Protein AF-A0A078A3B7-F1 (afdb_monomer_lite)

pLDDT: mean 89.28, std 12.33, range [37.81, 98.75]

Sequence (438 aa):
MKIFQSLVIIQSVLVAFSEQQQICPALTCDSSINYPIVDQNNICFQHSADSPVTSIRTYSCNQKQQCGLVDGEYAWTRAIRQNNSTQNRTARDNSQVYQRITEKTCEDIQADDQLLQNGRKCELPIQCISRDCDSGKRKCVGKEEGQSCESHQDCDINLACLPDSSFPFKTTCKLLKGTGESCLSDYECLNTHFCWPPLANSSDYRCLEMYSQDFMKDYGFIRNTSLTQIDASVNAGRYCKSGVALIINNSSSRCIEIVNITSTIDNHTTNQSSPYLCSLTNNASSGCRYWYRLFNQTVNRVLAEDYCECSLQPALNSRFQGICPFPGQDQLSQFVKATRILIENTDCHTLDRYSMIAQNDCGAGGKGGDLYDQWAIATETLFNLTYWPFIQSNQTNTCMQQVMTLSRQSIDKSQAYIISLSLQSFMMVLVTLLLIQY

Radius of gyration: 26.54 Å; chains: 1; bounding box: 70×54×128 Å

Secondary structure (DSSP, 8-state):
--------------------PPP-PEEEEESS---SSTT---EEEEE---SS--EEEEEPPPTTEE--B-TTTB----GGGTT--TT-TTSGGGSSSTTSBSEEE-EEGGGGSSSBPTTSB-SSGGGBTTS-EETTTTEE--BPTT-B-SSGGGBPTTEEEEE-SSTT--EEEEEPB-TT-B-SSGGGB-TTEEEE-SSTT----EEEETT-BPTT-EEE----TTS-HHHHHHHHHTTBTTS-EEEEETTEEEE--EEEEEEGGGTT-SPPPTT-EEE-SS-GGGSEEEEEE-TTSS-EEEEEEEPPBPPS-HHHHTTTEEE-SS--HHHHHHHHHHHHHHHHS----GGGTT-HHHHIIIII-SS-SHHHHHHHHHHHHHHHHHTGGG--SHHHHHHHHHHBTTSHHHHHHHHHHHHHHHHHHHHHHHHHHHHHH-

Foldseek 3Di:
DDDDDDDDDPPPPPPPPDWDFQFFEAEAEDQDPPPPDDDPDQWAWAWPLFQLTHYIYGYFGDLQWAQADEPPQAQDAWRVLSNPGCPPPVCNVSHSNRNHHRITHIDGLVVQQACDAFLFAADALRSHVCSDQDNVVRTHAADDFFAFDDFQSRHHFQWGFAFDPDPVRTTTTDGAFEFPAFDDFQLSHALQWTWAFFAFPDPTTTTAGFLPDEFFDKGWAADDPVDALFRSQLVVLRNHVLSGWADPDNTMIGHWFFDFKAFQVVPRPDGDDPVAKFAQIPPQAQGMFTWTADPVRPDIDTRHGGGFTAESHPVQSVVRMFGDLADHSVLSNQLSVLLSLLSVFFRFRSVCSPPLLRSDRNGQDPPDDDSVVSSQSNLQSVLCGNCVRYCRDPSSVVSCLSHYCSHPNNSVSSVVSVVVVVVVVVVVVVVVVVVVVD

Organism: Stylonychia lemnae (NCBI:txid5949)

Structure (mmCIF, N/CA/C/O backbone):
data_AF-A0A078A3B7-F1
#
_entry.id   AF-A0A078A3B7-F1
#
loop_
_atom_site.group_PDB
_atom_site.id
_atom_site.type_symbol
_atom_site.label_atom_id
_atom_site.label_alt_id
_atom_site.label_comp_id
_atom_site.label_asym_id
_atom_site.label_entity_id
_atom_site.label_seq_id
_atom_site.pdbx_PDB_ins_code
_atom_site.Cartn_x
_atom_site.Cartn_y
_atom_site.Cartn_z
_atom_site.occupancy
_atom_site.B_iso_or_equiv
_atom_site.auth_seq_id
_atom_site.auth_comp_id
_atom_site.auth_asym_id
_atom_site.auth_atom_id
_atom_site.pdbx_PDB_model_num
ATOM 1 N N . MET A 1 1 ? 24.502 35.849 -75.897 1.00 38.66 1 MET A N 1
ATOM 2 C CA . MET A 1 1 ? 24.488 34.558 -75.174 1.00 38.66 1 MET A CA 1
ATOM 3 C C . MET A 1 1 ? 25.229 34.720 -73.853 1.00 38.66 1 MET A C 1
ATOM 5 O O . MET A 1 1 ? 26.449 34.749 -73.856 1.00 38.66 1 MET A O 1
ATOM 9 N N . LYS A 1 2 ? 24.506 34.903 -72.744 1.00 37.81 2 LYS A N 1
ATOM 10 C CA . LYS A 1 2 ? 25.044 34.861 -71.375 1.00 37.81 2 LYS A CA 1
ATOM 11 C C . LYS A 1 2 ? 24.274 33.762 -70.648 1.00 37.81 2 LYS A C 1
ATOM 13 O O . LYS A 1 2 ? 23.072 33.904 -70.458 1.00 37.81 2 LYS A O 1
ATOM 18 N N . ILE A 1 3 ? 24.944 32.657 -70.342 1.00 40.84 3 ILE A N 1
ATOM 19 C CA . ILE A 1 3 ? 24.373 31.529 -69.602 1.00 40.84 3 ILE A CA 1
ATOM 20 C C . ILE A 1 3 ? 24.708 31.767 -68.129 1.00 40.84 3 ILE A C 1
ATOM 22 O O . ILE A 1 3 ? 25.874 31.739 -67.745 1.00 40.84 3 ILE A O 1
ATOM 26 N N . PHE A 1 4 ? 23.686 32.068 -67.330 1.00 44.38 4 PHE A N 1
ATOM 27 C CA . PHE A 1 4 ? 23.761 32.123 -65.872 1.00 44.38 4 PHE A CA 1
ATOM 28 C C . PHE A 1 4 ? 23.669 30.688 -65.335 1.00 44.38 4 PHE A C 1
ATOM 30 O O . PHE A 1 4 ? 22.626 30.050 -65.457 1.00 44.38 4 PHE A O 1
ATOM 37 N N . GLN A 1 5 ? 24.755 30.174 -64.757 1.00 50.38 5 GLN A N 1
ATOM 38 C CA . GLN A 1 5 ? 24.732 28.973 -63.921 1.00 50.38 5 GLN A CA 1
ATOM 39 C C . GLN A 1 5 ? 24.536 29.404 -62.464 1.00 50.38 5 GLN A C 1
ATOM 41 O O . GLN A 1 5 ? 25.446 29.946 -61.840 1.00 50.38 5 GLN A O 1
ATOM 46 N N . SER A 1 6 ? 23.337 29.176 -61.931 1.00 49.50 6 SER A N 1
ATOM 47 C CA . SER A 1 6 ? 23.045 29.305 -60.504 1.00 49.50 6 SER A CA 1
ATOM 48 C C . SER A 1 6 ? 23.379 27.989 -59.805 1.00 49.50 6 SER A C 1
ATOM 50 O O . SER A 1 6 ? 22.724 26.972 -60.023 1.00 49.50 6 SER A O 1
ATOM 52 N N . LEU A 1 7 ? 24.419 28.016 -58.974 1.00 50.56 7 LEU A N 1
ATOM 53 C CA . LEU A 1 7 ? 24.818 26.923 -58.096 1.00 50.56 7 LEU A CA 1
ATOM 54 C C . LEU A 1 7 ? 23.895 26.931 -56.861 1.00 50.56 7 LEU A C 1
ATOM 56 O O . LEU A 1 7 ? 23.976 27.837 -56.034 1.00 50.56 7 LEU A O 1
ATOM 60 N N . VAL A 1 8 ? 22.991 25.956 -56.747 1.00 50.59 8 VAL A N 1
ATOM 61 C CA . VAL A 1 8 ? 22.155 25.756 -55.551 1.00 50.59 8 VAL A CA 1
ATOM 62 C C . VAL A 1 8 ? 22.926 24.858 -54.583 1.00 50.59 8 VAL A C 1
ATOM 64 O O . VAL A 1 8 ? 23.044 23.655 -54.802 1.00 50.59 8 VAL A O 1
ATOM 67 N N . ILE A 1 9 ? 23.482 25.448 -53.524 1.00 53.78 9 ILE A N 1
ATOM 68 C CA . ILE A 1 9 ? 24.110 24.717 -52.417 1.00 53.78 9 ILE A CA 1
ATOM 69 C C . ILE A 1 9 ? 22.993 24.277 -51.465 1.00 53.78 9 ILE A C 1
ATOM 71 O O . ILE A 1 9 ? 22.457 25.084 -50.709 1.00 53.78 9 ILE A O 1
ATOM 75 N N . ILE A 1 10 ? 22.629 22.996 -51.510 1.00 53.59 10 ILE A N 1
ATOM 76 C CA . ILE A 1 10 ? 21.752 22.369 -50.515 1.00 53.59 10 ILE A CA 1
ATOM 77 C C . ILE A 1 10 ? 22.616 22.078 -49.280 1.00 53.59 10 ILE A C 1
ATOM 79 O O . ILE A 1 10 ? 23.332 21.081 -49.237 1.00 53.59 10 ILE A O 1
ATOM 83 N N . GLN A 1 11 ? 22.594 22.971 -48.287 1.00 53.59 11 GLN A N 1
ATOM 84 C CA . GLN A 1 11 ? 23.120 22.681 -46.951 1.00 53.59 11 GLN A CA 1
ATOM 85 C C . GLN A 1 11 ? 22.151 21.731 -46.239 1.00 53.59 11 GLN A C 1
ATOM 87 O O . GLN A 1 11 ? 21.118 22.142 -45.714 1.00 53.59 11 GLN A O 1
ATOM 92 N N . SER A 1 12 ? 22.481 20.443 -46.224 1.00 53.72 12 SER A N 1
ATOM 93 C CA . SER A 1 12 ? 21.872 19.452 -45.343 1.00 53.72 12 SER A CA 1
ATOM 94 C C . SER A 1 12 ? 22.271 19.756 -43.897 1.00 53.72 12 SER A C 1
ATOM 96 O O . SER A 1 12 ? 23.351 19.392 -43.435 1.00 53.72 12 SER A O 1
ATOM 98 N N . VAL A 1 13 ? 21.397 20.456 -43.173 1.00 57.03 13 VAL A N 1
ATOM 99 C CA . VAL A 1 13 ? 21.500 20.623 -41.720 1.00 57.03 13 VAL A CA 1
ATOM 100 C C . VAL A 1 13 ? 21.230 19.259 -41.079 1.00 57.03 13 VAL A C 1
ATOM 102 O O . VAL A 1 13 ? 20.084 18.836 -40.949 1.00 57.03 13 VAL A O 1
ATOM 105 N N . LEU A 1 14 ? 22.296 18.547 -40.710 1.00 56.94 14 LEU A N 1
ATOM 106 C CA . LEU A 1 14 ? 22.226 17.395 -39.813 1.00 56.94 14 LEU A CA 1
ATOM 107 C C . LEU A 1 14 ? 21.818 17.907 -38.428 1.00 56.94 14 LEU A C 1
ATOM 109 O O . LEU A 1 14 ? 22.657 18.327 -37.633 1.00 56.94 14 LEU A O 1
ATOM 113 N N . VAL A 1 15 ? 20.516 17.907 -38.147 1.00 62.03 15 VAL A N 1
ATOM 114 C CA . VAL A 1 15 ? 20.014 18.058 -36.780 1.00 62.03 15 VAL A CA 1
ATOM 115 C C . VAL A 1 15 ? 20.385 16.774 -36.044 1.00 62.03 15 VAL A C 1
ATOM 117 O O . VAL A 1 15 ? 19.715 15.753 -36.178 1.00 62.03 15 VAL A O 1
ATOM 120 N N . ALA A 1 16 ? 21.498 16.801 -35.313 1.00 58.81 16 ALA A N 1
ATOM 121 C CA . ALA A 1 16 ? 21.805 15.761 -34.346 1.00 58.81 16 ALA A CA 1
ATOM 122 C C . ALA A 1 16 ? 20.727 15.826 -33.257 1.00 58.81 16 ALA A C 1
ATOM 124 O O . ALA A 1 16 ? 20.727 16.730 -32.421 1.00 58.81 16 ALA A O 1
ATOM 125 N N . PHE A 1 17 ? 19.767 14.903 -33.303 1.00 62.00 17 PHE A N 1
ATOM 126 C CA . PHE A 1 17 ? 18.844 14.700 -32.197 1.00 62.00 17 PHE A CA 1
ATOM 127 C C . PHE A 1 17 ? 19.668 14.184 -31.017 1.00 62.00 17 PHE A C 1
ATOM 129 O O . PHE A 1 17 ? 20.080 13.028 -31.000 1.00 62.00 17 PHE A O 1
ATOM 136 N N . SER A 1 18 ? 19.971 15.074 -30.070 1.00 64.75 18 SER A N 1
ATOM 137 C CA . SER A 1 18 ? 20.571 14.697 -28.793 1.00 64.75 18 SER A CA 1
ATOM 138 C C . SER A 1 18 ? 19.584 13.789 -28.068 1.00 64.75 18 SER A C 1
ATOM 140 O O . SER A 1 18 ? 18.487 14.222 -27.706 1.00 64.75 18 SER A O 1
ATOM 142 N N . GLU A 1 19 ? 19.939 12.516 -27.921 1.00 69.12 19 GLU A N 1
ATOM 143 C CA . GLU A 1 19 ? 19.153 11.559 -27.156 1.00 69.12 19 GLU A CA 1
ATOM 144 C C . GLU A 1 19 ? 19.168 11.999 -25.685 1.00 69.12 19 GLU A C 1
ATOM 146 O O . GLU A 1 19 ? 20.231 12.090 -25.069 1.00 69.12 19 GLU A O 1
ATOM 151 N N . GLN A 1 20 ? 18.009 12.380 -25.136 1.00 69.00 20 GLN A N 1
ATOM 152 C CA . GLN A 1 20 ? 17.933 12.872 -23.764 1.00 69.00 20 GLN A CA 1
ATOM 153 C C . GLN A 1 20 ? 18.016 11.678 -22.819 1.00 69.00 20 GLN A C 1
ATOM 155 O O . GLN A 1 20 ? 17.042 10.970 -22.580 1.00 69.00 20 GLN A O 1
ATOM 160 N N . GLN A 1 21 ? 19.210 11.463 -22.277 1.00 75.88 21 GLN A N 1
ATOM 161 C CA . GLN A 1 21 ? 19.452 10.472 -21.241 1.00 75.88 21 GLN A CA 1
ATOM 162 C C . GLN A 1 21 ? 18.697 10.832 -19.960 1.00 75.88 21 GLN A C 1
ATOM 164 O O . GLN A 1 21 ? 18.898 11.906 -19.390 1.00 75.88 21 GLN A O 1
ATOM 169 N N . GLN A 1 22 ? 17.883 9.902 -19.462 1.00 82.88 22 GLN A N 1
ATOM 170 C CA . GLN A 1 22 ? 17.284 10.043 -18.144 1.00 82.88 22 GLN A CA 1
ATOM 171 C C . GLN A 1 22 ? 18.325 9.746 -17.055 1.00 82.88 22 GLN A C 1
ATOM 173 O O . GLN A 1 22 ? 18.943 8.681 -17.040 1.00 82.88 22 GLN A O 1
ATOM 178 N N . ILE A 1 23 ? 18.526 10.696 -16.141 1.00 84.06 23 ILE A N 1
ATOM 179 C CA . ILE A 1 23 ? 19.425 10.538 -14.993 1.00 84.06 23 ILE A CA 1
ATOM 180 C C . ILE A 1 23 ? 18.647 9.841 -13.873 1.00 84.06 23 ILE A C 1
ATOM 182 O O . ILE A 1 23 ? 17.619 10.346 -13.423 1.00 84.06 23 ILE A O 1
ATOM 186 N N . CYS A 1 24 ? 19.133 8.677 -13.440 1.00 88.25 24 CYS A N 1
ATOM 187 C CA . CYS A 1 24 ? 18.571 7.924 -12.322 1.00 88.25 24 CYS A CA 1
ATOM 188 C C . CYS A 1 24 ? 19.518 7.972 -11.116 1.00 88.25 24 CYS A C 1
ATOM 190 O O . CYS A 1 24 ? 20.726 7.769 -11.286 1.00 88.25 24 CYS A O 1
ATOM 192 N N . PRO A 1 25 ? 18.997 8.204 -9.901 1.00 90.56 25 PRO A N 1
ATOM 193 C CA . PRO A 1 25 ? 19.812 8.263 -8.694 1.00 90.56 25 PRO A CA 1
ATOM 194 C C . PRO A 1 25 ? 20.366 6.882 -8.327 1.00 90.56 25 PRO A C 1
ATOM 196 O O . PRO A 1 25 ? 19.794 5.843 -8.661 1.00 90.56 25 PRO A O 1
ATOM 199 N N . ALA A 1 26 ? 21.453 6.876 -7.565 1.00 88.75 26 ALA A N 1
ATOM 200 C CA . ALA A 1 26 ? 21.885 5.701 -6.820 1.00 88.75 26 ALA A CA 1
ATOM 201 C C . ALA A 1 26 ? 21.366 5.777 -5.378 1.00 88.75 26 ALA A C 1
ATOM 203 O O . ALA A 1 26 ? 21.390 6.855 -4.777 1.00 88.75 26 ALA A O 1
ATOM 204 N N . LEU A 1 27 ? 20.951 4.631 -4.829 1.00 91.44 27 LEU A N 1
ATOM 205 C CA . LEU A 1 27 ? 20.731 4.473 -3.392 1.00 91.44 27 LEU A CA 1
ATOM 206 C C . LEU A 1 27 ? 22.024 4.002 -2.726 1.00 91.44 27 LEU A C 1
ATOM 208 O O . LEU A 1 27 ? 22.545 2.937 -3.067 1.00 91.44 27 LEU A O 1
ATOM 212 N N . THR A 1 28 ? 22.524 4.779 -1.768 1.00 91.12 28 THR A N 1
ATOM 213 C CA . THR A 1 28 ? 23.606 4.347 -0.875 1.00 91.12 28 THR A CA 1
ATOM 214 C C . THR A 1 28 ? 23.060 4.013 0.501 1.00 91.12 28 THR A C 1
ATOM 216 O O . THR A 1 28 ? 22.139 4.653 1.010 1.00 91.12 28 THR A O 1
ATOM 219 N N . CYS A 1 29 ? 23.638 2.973 1.090 1.00 87.50 29 CYS A N 1
ATOM 220 C CA . CYS A 1 29 ? 23.182 2.405 2.344 1.00 87.50 29 CYS A CA 1
ATOM 221 C C . CYS A 1 29 ? 24.359 2.360 3.284 1.00 87.50 29 CYS A C 1
ATOM 223 O O . CYS A 1 29 ? 25.203 1.463 3.213 1.00 87.50 29 CYS A O 1
ATOM 225 N N . ASP A 1 30 ? 24.439 3.384 4.107 1.00 80.25 30 ASP A N 1
ATOM 226 C CA . ASP A 1 30 ? 25.611 3.631 4.910 1.00 80.25 30 ASP A CA 1
ATOM 227 C C . ASP A 1 30 ? 25.335 3.089 6.318 1.00 80.25 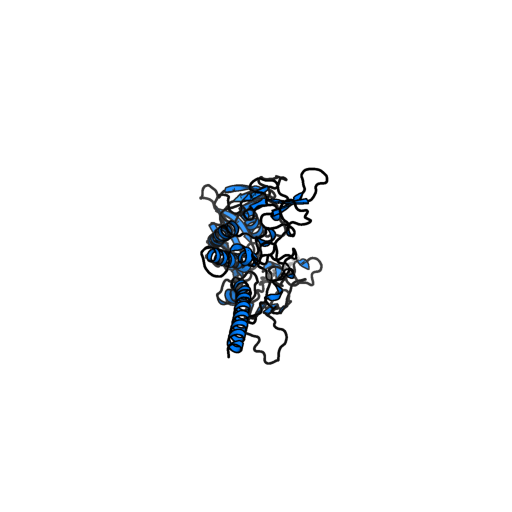30 ASP A C 1
ATOM 229 O O . ASP A 1 30 ? 24.296 3.359 6.925 1.00 80.25 30 ASP A O 1
ATOM 233 N N . SER A 1 31 ? 26.253 2.271 6.842 1.00 64.88 31 SER A N 1
ATOM 234 C CA . SER A 1 31 ? 26.093 1.608 8.147 1.00 64.88 31 SER A CA 1
ATOM 235 C C . SER A 1 31 ? 26.063 2.591 9.325 1.00 64.88 31 SER A C 1
ATOM 237 O O . SER A 1 31 ? 25.574 2.254 10.398 1.00 64.88 31 SER A O 1
ATOM 239 N N . SER A 1 32 ? 26.592 3.794 9.115 1.00 59.94 32 SER A N 1
ATOM 240 C CA . SER A 1 32 ? 26.501 4.986 9.959 1.00 59.94 32 SER A CA 1
ATOM 241 C C . SER A 1 32 ? 27.260 6.108 9.242 1.00 59.94 32 SER A C 1
ATOM 243 O O . SER A 1 32 ? 28.179 5.835 8.463 1.00 59.94 32 SER A O 1
ATOM 245 N N . ILE A 1 33 ? 26.935 7.377 9.506 1.00 52.84 33 ILE A N 1
ATOM 246 C CA . ILE A 1 33 ? 27.813 8.494 9.131 1.00 52.84 33 ILE A CA 1
ATOM 247 C C . ILE A 1 33 ? 29.071 8.389 10.011 1.00 52.84 33 ILE A C 1
ATOM 249 O O . ILE A 1 33 ? 29.175 9.029 11.049 1.00 52.84 33 ILE A O 1
ATOM 253 N N . ASN A 1 34 ? 30.050 7.569 9.618 1.00 42.72 34 ASN A N 1
ATOM 254 C CA . ASN A 1 34 ? 31.402 7.564 10.192 1.00 42.72 34 ASN A CA 1
ATOM 255 C C . ASN A 1 34 ? 32.203 8.781 9.683 1.00 42.72 34 ASN A C 1
ATOM 257 O O . ASN A 1 34 ? 33.371 8.671 9.308 1.00 42.72 34 ASN A O 1
ATOM 261 N N . TYR A 1 35 ? 31.567 9.954 9.632 1.00 46.91 35 TYR A N 1
ATOM 262 C CA . TYR A 1 35 ? 32.276 11.211 9.449 1.00 46.91 35 TYR A CA 1
ATOM 263 C C . TYR A 1 35 ? 32.647 11.739 10.838 1.00 46.91 35 TYR A C 1
ATOM 265 O O . TYR A 1 35 ? 31.780 11.818 11.709 1.00 46.91 35 TYR A O 1
ATOM 273 N N . PRO A 1 36 ? 33.923 12.067 11.088 1.00 48.75 36 PRO A N 1
ATOM 274 C CA . PRO A 1 36 ? 34.425 12.330 12.428 1.00 48.75 36 PRO A CA 1
ATOM 275 C C . PRO A 1 36 ? 34.092 13.761 12.863 1.00 48.75 36 PRO A C 1
ATOM 277 O O . PRO A 1 36 ? 34.999 14.553 13.074 1.00 48.75 36 PRO A O 1
ATOM 280 N N . ILE A 1 37 ? 32.808 14.115 12.970 1.00 46.00 37 ILE A N 1
ATOM 281 C CA . ILE A 1 37 ? 32.339 15.331 13.648 1.00 46.00 37 ILE A CA 1
ATOM 282 C C . ILE A 1 37 ? 30.956 15.047 14.269 1.00 46.00 37 ILE A C 1
ATOM 284 O O . ILE A 1 37 ? 29.931 15.229 13.631 1.00 46.00 37 ILE A O 1
ATOM 288 N N . VAL A 1 38 ? 30.965 14.550 15.509 1.00 41.38 38 VAL A N 1
ATOM 289 C CA . VAL A 1 38 ? 30.044 14.892 16.616 1.00 41.38 38 VAL A CA 1
ATOM 290 C C . VAL A 1 38 ? 28.554 15.137 16.261 1.00 41.38 38 VAL A C 1
ATOM 292 O O . VAL A 1 38 ? 28.190 16.208 15.791 1.00 41.38 38 VAL A O 1
ATOM 295 N N . ASP A 1 39 ? 27.686 14.177 16.606 1.00 54.16 39 ASP A N 1
ATOM 296 C CA . ASP A 1 39 ? 26.265 14.329 17.011 1.00 54.16 39 ASP A CA 1
ATOM 297 C C . ASP A 1 39 ? 25.225 15.066 16.141 1.00 54.16 39 ASP A C 1
ATOM 299 O O . ASP A 1 39 ? 24.073 15.179 16.563 1.00 54.16 39 ASP A O 1
ATOM 303 N N . GLN A 1 40 ? 25.509 15.525 14.925 1.00 51.94 40 GLN A N 1
ATOM 304 C CA . GLN A 1 40 ? 24.499 16.301 14.191 1.00 51.94 40 GLN A CA 1
ATOM 305 C C . GLN A 1 40 ? 23.582 15.425 13.326 1.00 51.94 40 GLN A C 1
ATOM 307 O O . GLN A 1 40 ? 23.804 15.213 12.137 1.00 51.94 40 GLN A O 1
ATOM 312 N N . ASN A 1 41 ? 22.520 14.955 13.995 1.00 64.62 41 ASN A N 1
ATOM 313 C CA . ASN A 1 41 ? 21.111 15.018 13.560 1.00 64.62 41 ASN A CA 1
ATOM 314 C C . ASN A 1 41 ? 20.360 13.689 13.458 1.00 64.62 41 ASN A C 1
ATOM 316 O O . ASN A 1 41 ? 19.199 13.710 13.069 1.00 64.62 41 ASN A O 1
ATOM 320 N N . ASN A 1 42 ? 20.944 12.543 13.832 1.00 85.12 42 ASN A N 1
ATOM 321 C CA . ASN A 1 42 ? 20.203 11.271 13.827 1.00 85.12 42 ASN A CA 1
ATOM 322 C C . ASN A 1 42 ? 19.534 10.995 12.455 1.00 85.12 42 ASN A C 1
ATOM 324 O O . ASN A 1 42 ? 18.451 10.432 12.401 1.00 85.12 42 ASN A O 1
ATOM 328 N N . ILE A 1 43 ? 20.114 11.473 11.343 1.00 90.25 43 ILE A N 1
ATOM 329 C CA . ILE A 1 43 ? 19.492 11.431 10.008 1.00 90.25 43 ILE A CA 1
ATOM 330 C C . ILE A 1 43 ? 19.454 9.988 9.508 1.00 90.25 43 ILE A C 1
ATOM 332 O O . ILE A 1 43 ? 20.472 9.303 9.492 1.00 90.25 43 ILE A O 1
ATOM 336 N N . CYS A 1 44 ? 18.287 9.547 9.053 1.00 92.81 44 CYS A N 1
ATOM 337 C CA . CYS A 1 44 ? 18.052 8.215 8.502 1.00 92.81 44 CYS A CA 1
ATOM 338 C C . CYS A 1 44 ? 17.777 8.216 6.999 1.00 92.81 44 CYS A C 1
ATOM 340 O O . CYS A 1 44 ? 17.911 7.183 6.344 1.00 92.81 44 CYS A O 1
ATOM 342 N N . PHE A 1 45 ? 17.427 9.373 6.442 1.00 94.25 45 PHE A N 1
ATOM 343 C CA . PHE A 1 45 ? 17.151 9.552 5.025 1.00 94.25 45 PHE A CA 1
ATOM 344 C C . PHE A 1 45 ? 17.643 10.914 4.563 1.00 94.25 45 PHE A C 1
ATOM 346 O O . PHE A 1 45 ? 17.363 11.921 5.211 1.00 94.25 45 PHE A O 1
ATOM 353 N N . GLN A 1 46 ? 18.335 10.941 3.429 1.00 93.19 46 GLN A N 1
ATOM 354 C CA . GLN A 1 46 ? 18.798 12.165 2.793 1.00 93.19 46 GLN A CA 1
ATOM 355 C C . GLN A 1 46 ? 18.641 12.070 1.275 1.00 93.19 46 GLN A C 1
ATOM 357 O O . GLN A 1 46 ? 19.110 11.131 0.632 1.00 93.19 46 GLN A O 1
ATOM 362 N N . HIS A 1 47 ? 18.012 13.082 0.700 1.00 92.81 47 HIS A N 1
ATOM 363 C CA . HIS A 1 47 ? 17.763 13.256 -0.723 1.00 92.81 47 HIS A CA 1
ATOM 364 C C . HIS A 1 47 ? 18.520 14.494 -1.212 1.00 92.81 47 HIS A C 1
ATOM 366 O O . HIS A 1 47 ? 18.584 15.492 -0.496 1.00 92.81 47 HIS A O 1
ATOM 372 N N . SER A 1 48 ? 19.034 14.498 -2.447 1.00 91.31 48 SER A N 1
ATOM 373 C CA . SER A 1 48 ? 19.855 15.616 -2.961 1.00 91.31 48 SER A CA 1
ATOM 374 C C . SER A 1 48 ? 19.132 16.969 -3.086 1.00 91.31 48 SER A C 1
ATOM 376 O O . SER A 1 48 ? 19.751 17.962 -3.436 1.00 91.31 48 SER A O 1
ATOM 378 N N . ALA A 1 49 ? 17.823 17.011 -2.824 1.00 89.50 49 ALA A N 1
ATOM 379 C CA . ALA A 1 49 ? 16.923 18.152 -3.042 1.00 89.50 49 ALA A CA 1
ATOM 380 C C . ALA A 1 49 ? 16.959 18.783 -4.460 1.00 89.50 49 ALA A C 1
ATOM 382 O O . ALA A 1 49 ? 16.387 19.853 -4.670 1.00 89.50 49 ALA A O 1
ATOM 383 N N . ASP A 1 50 ? 17.557 18.100 -5.441 1.00 87.00 50 ASP A N 1
ATOM 384 C CA . ASP A 1 50 ? 17.654 18.549 -6.833 1.00 87.00 50 ASP A CA 1
ATOM 385 C C . ASP A 1 50 ? 16.565 17.924 -7.720 1.00 87.00 50 ASP A C 1
ATOM 387 O O . ASP A 1 50 ? 15.940 16.923 -7.370 1.00 87.00 50 ASP A O 1
ATOM 391 N N . SER A 1 51 ? 16.358 18.498 -8.908 1.00 84.69 51 SER A N 1
ATOM 392 C CA . SER A 1 51 ? 15.596 17.884 -10.003 1.00 84.69 51 SER A CA 1
ATOM 393 C C . SER A 1 51 ? 16.367 18.102 -11.314 1.00 84.69 51 SER A C 1
ATOM 395 O O . SER A 1 51 ? 16.476 19.252 -11.753 1.00 84.69 51 SER A O 1
ATOM 397 N N . PRO A 1 52 ? 16.926 17.042 -11.933 1.00 86.12 52 PRO A N 1
ATOM 398 C CA . PRO A 1 52 ? 16.817 15.632 -11.545 1.00 86.12 52 PRO A CA 1
ATOM 399 C C . PRO A 1 52 ? 17.555 15.294 -10.249 1.00 86.12 52 PRO A C 1
ATOM 401 O O . PRO A 1 52 ? 18.519 15.950 -9.862 1.00 86.12 52 PRO A O 1
ATOM 404 N N . VAL A 1 53 ? 17.077 14.249 -9.585 1.00 87.94 53 VAL A N 1
ATOM 405 C CA . VAL A 1 53 ? 17.628 13.733 -8.336 1.00 87.94 53 VAL A CA 1
ATOM 406 C C . VAL A 1 53 ? 18.925 13.001 -8.623 1.00 87.94 53 VAL A C 1
ATOM 408 O O . VAL A 1 53 ? 18.975 12.094 -9.454 1.00 87.94 53 VAL A O 1
ATOM 411 N N . THR A 1 54 ? 19.979 13.371 -7.904 1.00 87.69 54 THR A N 1
ATOM 412 C CA . THR A 1 54 ? 21.326 12.838 -8.141 1.00 87.69 54 THR A CA 1
ATOM 413 C C . THR A 1 54 ? 21.723 11.761 -7.136 1.00 87.69 54 THR A C 1
ATOM 415 O O . THR A 1 54 ? 22.520 10.882 -7.462 1.00 87.69 54 THR A O 1
ATOM 418 N N . SER A 1 55 ? 21.165 11.784 -5.922 1.00 89.81 55 SER A N 1
ATOM 419 C CA . SER A 1 55 ? 21.465 10.788 -4.890 1.00 89.81 55 SER A CA 1
ATOM 420 C C . SER A 1 55 ? 20.348 10.637 -3.860 1.00 89.81 55 SER A C 1
ATOM 422 O O . SER A 1 55 ? 19.647 11.598 -3.535 1.00 89.81 55 SER A O 1
ATOM 424 N N . ILE A 1 56 ? 20.229 9.413 -3.342 1.00 92.12 56 ILE A N 1
ATOM 425 C CA . ILE A 1 56 ? 19.423 9.065 -2.172 1.00 92.12 56 ILE A CA 1
ATOM 426 C C . ILE A 1 56 ? 20.324 8.285 -1.220 1.00 92.12 56 ILE A C 1
ATOM 428 O O . ILE A 1 56 ? 20.994 7.336 -1.633 1.00 92.12 56 ILE A O 1
ATOM 432 N N . ARG A 1 57 ? 20.345 8.675 0.050 1.00 92.56 57 ARG A N 1
ATOM 433 C CA . ARG A 1 57 ? 21.120 8.005 1.094 1.00 92.56 57 ARG A CA 1
ATOM 434 C C . ARG A 1 57 ? 20.208 7.588 2.229 1.00 92.56 57 ARG A C 1
ATOM 436 O O . ARG A 1 57 ? 19.352 8.361 2.657 1.00 92.56 57 ARG A O 1
ATOM 443 N N . THR A 1 58 ? 20.419 6.379 2.722 1.00 92.88 58 THR A N 1
ATOM 444 C CA . THR A 1 58 ? 19.693 5.831 3.868 1.00 92.88 58 THR A CA 1
ATOM 445 C C . THR A 1 58 ? 20.670 5.354 4.926 1.00 92.88 58 THR A C 1
ATOM 447 O O . THR A 1 58 ? 21.689 4.745 4.591 1.00 92.88 58 THR A O 1
ATOM 450 N N . TYR A 1 59 ? 20.319 5.582 6.188 1.00 91.00 59 TYR A N 1
ATOM 451 C CA . TYR A 1 59 ? 21.094 5.166 7.350 1.00 91.00 59 TYR A CA 1
ATOM 452 C C . TYR A 1 59 ? 20.202 4.372 8.303 1.00 91.00 59 TYR A C 1
ATOM 454 O O . TYR A 1 59 ? 19.035 4.709 8.519 1.00 91.00 59 TYR A O 1
ATOM 462 N N . SER A 1 60 ? 20.755 3.315 8.895 1.00 89.25 60 SER A N 1
ATOM 463 C CA . SER A 1 60 ? 20.027 2.528 9.888 1.00 89.25 60 SER A CA 1
ATOM 464 C C . SER A 1 60 ? 19.921 3.288 11.207 1.00 89.25 60 SER A C 1
ATOM 466 O O . SER A 1 60 ? 20.924 3.691 11.792 1.00 89.25 60 SER A O 1
ATOM 468 N N . CYS A 1 61 ? 18.706 3.386 11.735 1.00 90.62 61 CYS A N 1
ATOM 469 C CA . CYS A 1 61 ? 18.461 3.927 13.067 1.00 90.62 61 CYS A CA 1
ATOM 470 C C . CYS A 1 61 ? 18.891 2.966 14.184 1.00 90.62 61 CYS A C 1
ATOM 472 O O . CYS A 1 61 ? 18.865 1.740 14.017 1.00 90.62 61 CYS A O 1
ATOM 474 N N . ASN A 1 62 ? 19.178 3.518 15.366 1.00 89.38 62 ASN A N 1
ATOM 475 C CA . ASN A 1 62 ? 19.442 2.760 16.596 1.00 89.38 62 ASN A CA 1
ATOM 476 C C . ASN A 1 62 ? 18.301 1.791 16.945 1.00 89.38 62 ASN A C 1
ATOM 478 O O . ASN A 1 62 ? 17.179 1.955 16.481 1.00 89.38 62 ASN A O 1
ATOM 482 N N . GLN A 1 63 ? 18.544 0.786 17.794 1.00 86.50 63 GLN A N 1
ATOM 483 C CA . GLN A 1 63 ? 17.552 -0.265 18.101 1.00 86.50 63 GLN A CA 1
ATOM 484 C C . GLN A 1 63 ? 16.204 0.254 18.640 1.00 86.50 63 GLN A C 1
ATOM 486 O O . GLN A 1 63 ? 15.189 -0.389 18.404 1.00 86.50 63 GLN A O 1
ATOM 491 N N . LYS A 1 64 ? 16.188 1.410 19.317 1.00 87.94 64 LYS A N 1
ATOM 492 C CA . LYS A 1 64 ? 14.985 2.031 19.909 1.00 87.94 64 LYS A CA 1
ATOM 493 C C . LYS A 1 64 ? 14.308 3.071 19.007 1.00 87.94 64 LYS A C 1
ATOM 495 O O . LYS A 1 64 ? 13.352 3.716 19.421 1.00 87.94 64 LYS A O 1
ATOM 500 N N . GLN A 1 65 ? 14.840 3.256 17.804 1.00 91.69 65 GLN A N 1
ATOM 501 C CA . GLN A 1 65 ? 14.429 4.308 16.888 1.00 91.69 65 GLN A CA 1
ATOM 502 C C . GLN A 1 65 ? 14.146 3.739 15.507 1.00 91.69 65 GLN A C 1
ATOM 504 O O . GLN A 1 65 ? 14.680 2.698 15.118 1.00 91.69 65 GLN A O 1
ATOM 509 N N . GLN A 1 66 ? 13.356 4.444 14.723 1.00 92.06 66 GLN A N 1
ATOM 510 C CA . GLN A 1 66 ? 13.041 4.077 13.351 1.00 92.06 66 GLN A CA 1
ATOM 511 C C . GLN A 1 66 ? 13.080 5.305 12.458 1.00 92.06 66 GLN A C 1
ATOM 513 O O . GLN A 1 66 ? 12.940 6.423 12.936 1.00 92.06 66 GLN A O 1
ATOM 518 N N . CYS A 1 67 ? 13.295 5.101 11.161 1.00 93.12 67 CYS A N 1
ATOM 519 C CA . CYS A 1 67 ? 13.255 6.220 10.229 1.00 93.12 67 CYS A CA 1
ATOM 520 C C . CYS A 1 67 ? 11.818 6.642 9.941 1.00 93.12 67 CYS A C 1
ATOM 522 O O . CYS A 1 67 ? 11.533 7.822 9.832 1.00 93.12 67 CYS A O 1
ATOM 524 N N . GLY A 1 68 ? 10.907 5.677 9.819 1.00 89.50 68 GLY A N 1
ATOM 525 C CA . GLY A 1 68 ? 9.491 5.969 9.669 1.00 89.50 68 GLY A CA 1
ATOM 526 C C . GLY A 1 68 ? 9.146 6.698 8.365 1.00 89.50 68 GLY A C 1
ATOM 527 O O . GLY A 1 68 ? 8.294 7.581 8.381 1.00 89.50 68 GLY A O 1
ATOM 528 N N . LEU A 1 69 ? 9.794 6.392 7.234 1.00 92.56 69 LEU A N 1
ATOM 529 C CA . LEU A 1 69 ? 9.406 6.993 5.952 1.00 92.56 69 LEU A CA 1
ATOM 530 C C . LEU A 1 69 ? 8.046 6.457 5.491 1.00 92.56 69 LEU A C 1
ATOM 532 O O . LEU A 1 69 ? 7.915 5.268 5.195 1.00 92.56 69 LEU A O 1
ATOM 536 N N . VAL A 1 70 ? 7.055 7.347 5.420 1.00 90.75 70 VAL A N 1
ATOM 537 C CA . VAL A 1 70 ? 5.700 7.062 4.933 1.00 90.75 70 VAL A CA 1
ATOM 538 C C . VAL A 1 70 ? 5.628 7.347 3.437 1.00 90.75 70 VAL A C 1
ATOM 540 O O . VAL A 1 70 ? 6.045 8.416 2.981 1.00 90.75 70 VAL A O 1
ATOM 543 N N . ASP A 1 71 ? 5.107 6.390 2.664 1.00 88.44 71 ASP A N 1
ATOM 544 C CA . ASP A 1 71 ? 4.961 6.551 1.217 1.00 88.44 71 ASP A CA 1
ATOM 545 C C . ASP A 1 71 ? 4.169 7.820 0.869 1.00 88.44 71 ASP A C 1
ATOM 547 O O . ASP A 1 71 ? 3.164 8.161 1.491 1.00 88.44 71 ASP A O 1
ATOM 551 N N . GLY A 1 72 ? 4.659 8.542 -0.133 1.00 86.19 72 GLY A N 1
ATOM 552 C CA . GLY A 1 72 ? 4.108 9.822 -0.552 1.00 86.19 72 GLY A CA 1
ATOM 553 C C . GLY A 1 72 ? 4.588 11.040 0.242 1.00 86.19 72 GLY A C 1
ATOM 554 O O . GLY A 1 72 ? 4.541 12.128 -0.315 1.00 86.19 72 GLY A O 1
ATOM 555 N N . GLU A 1 73 ? 5.095 10.949 1.471 1.00 89.75 73 GLU A N 1
ATOM 556 C CA . GLU A 1 73 ? 5.508 12.155 2.224 1.00 89.75 73 GLU A CA 1
ATOM 557 C C . GLU A 1 73 ? 6.905 12.662 1.847 1.00 89.75 73 GLU A C 1
ATOM 559 O O . GLU A 1 73 ? 7.183 13.865 1.866 1.00 89.75 73 GLU A O 1
ATOM 564 N N . TYR A 1 74 ? 7.791 11.748 1.468 1.00 89.00 74 TYR A N 1
ATOM 565 C CA . TYR A 1 74 ? 9.177 12.055 1.144 1.00 89.00 74 TYR A CA 1
ATOM 566 C C . TYR A 1 74 ? 9.409 12.281 -0.348 1.00 89.00 74 TYR A C 1
ATOM 568 O O . TYR A 1 74 ? 8.616 11.900 -1.214 1.00 89.00 74 TYR A O 1
ATOM 576 N N . ALA A 1 75 ? 10.515 12.961 -0.649 1.00 86.56 75 ALA A N 1
ATOM 577 C CA . ALA A 1 75 ? 10.941 13.216 -2.009 1.00 86.56 75 ALA A CA 1
ATOM 578 C C . ALA A 1 75 ? 11.410 11.886 -2.592 1.00 86.56 75 ALA A C 1
ATOM 580 O O . ALA A 1 75 ? 12.413 11.324 -2.149 1.00 86.56 75 ALA A O 1
ATOM 581 N N . TRP A 1 76 ? 10.636 11.345 -3.532 1.00 82.50 76 TRP A N 1
ATOM 582 C CA . TRP A 1 76 ? 10.920 10.053 -4.141 1.00 82.50 76 TRP A CA 1
ATOM 583 C C . TRP A 1 76 ? 11.166 10.152 -5.629 1.00 82.50 76 TRP A C 1
ATOM 585 O O . TRP A 1 76 ? 10.626 11.010 -6.330 1.00 82.50 76 TRP A O 1
ATOM 595 N N . THR A 1 77 ? 11.932 9.194 -6.126 1.00 79.88 77 THR A N 1
ATOM 596 C CA . THR A 1 77 ? 12.405 9.196 -7.495 1.00 79.88 77 THR A CA 1
ATOM 597 C C . THR A 1 77 ? 11.529 8.338 -8.379 1.00 79.88 77 THR A C 1
ATOM 599 O O . THR A 1 77 ? 11.623 7.117 -8.363 1.00 79.88 77 THR A O 1
ATOM 602 N N . ARG A 1 78 ? 10.700 9.011 -9.181 1.00 81.75 78 ARG A N 1
ATOM 603 C CA . ARG A 1 78 ? 9.972 8.425 -10.311 1.00 81.75 78 ARG A CA 1
ATOM 604 C C . ARG A 1 78 ? 10.577 8.892 -11.621 1.00 81.75 78 ARG A C 1
ATOM 606 O O . ARG A 1 78 ? 10.613 10.094 -11.872 1.00 81.75 78 ARG A O 1
ATOM 613 N N . ALA A 1 79 ? 10.994 7.978 -12.477 1.00 79.25 79 ALA A N 1
ATOM 614 C CA . ALA A 1 79 ? 11.573 8.241 -13.790 1.00 79.25 79 ALA A CA 1
ATOM 615 C C . ALA A 1 79 ? 10.934 9.435 -14.525 1.00 79.25 79 ALA A C 1
ATOM 617 O O . ALA A 1 79 ? 11.594 10.430 -14.827 1.00 79.25 79 ALA A O 1
ATOM 618 N N . ILE A 1 80 ? 9.609 9.391 -14.683 1.00 76.88 80 ILE A N 1
ATOM 619 C CA . ILE A 1 80 ? 8.825 10.391 -15.419 1.00 76.88 80 ILE A CA 1
ATOM 620 C C . ILE A 1 80 ? 8.837 11.797 -14.794 1.00 76.88 80 ILE A C 1
ATOM 622 O O . ILE A 1 80 ? 8.574 12.786 -15.474 1.00 76.88 80 ILE A O 1
ATOM 626 N N . ARG A 1 81 ? 9.138 11.912 -13.496 1.00 79.69 81 ARG A N 1
ATOM 627 C CA . ARG A 1 81 ? 9.147 13.191 -12.769 1.00 79.69 81 ARG A CA 1
ATOM 628 C C . ARG A 1 81 ? 10.549 13.760 -12.555 1.00 79.69 81 ARG A C 1
ATOM 630 O O . ARG A 1 81 ? 10.654 14.861 -12.025 1.00 79.69 81 ARG A O 1
ATOM 637 N N . GLN A 1 82 ? 11.606 13.054 -12.971 1.00 75.38 82 GLN A N 1
ATOM 638 C CA . GLN A 1 82 ? 12.993 13.500 -12.771 1.00 75.38 82 GLN A CA 1
ATOM 639 C C . GLN A 1 82 ? 13.252 14.879 -13.394 1.00 75.38 82 GLN A C 1
ATOM 641 O O . GLN A 1 82 ? 13.913 15.722 -12.795 1.00 75.38 82 GLN A O 1
ATOM 646 N N . ASN A 1 83 ? 12.644 15.154 -14.548 1.00 72.00 83 ASN A N 1
ATOM 647 C CA . ASN A 1 83 ? 12.854 16.401 -15.285 1.00 72.00 83 ASN A CA 1
ATOM 648 C C . ASN A 1 83 ? 11.915 17.551 -14.853 1.00 72.00 83 ASN A C 1
ATOM 650 O O . ASN A 1 83 ? 12.003 18.653 -15.396 1.00 72.00 83 ASN A O 1
ATOM 654 N N . ASN A 1 84 ? 11.018 17.328 -13.882 1.00 74.38 84 ASN A N 1
ATOM 655 C CA . ASN A 1 84 ? 10.067 18.343 -13.421 1.00 74.38 84 ASN A CA 1
ATOM 656 C C . ASN A 1 84 ? 10.669 19.212 -12.307 1.00 74.38 84 ASN A C 1
ATOM 658 O O . ASN A 1 84 ? 10.536 18.931 -11.112 1.00 74.38 84 ASN A O 1
ATOM 662 N N . SER A 1 85 ? 11.292 20.315 -12.721 1.00 69.25 85 SER A N 1
ATOM 663 C CA . SER A 1 85 ? 11.898 21.288 -11.810 1.00 69.25 85 SER A CA 1
ATOM 664 C C . SER A 1 85 ? 10.870 22.008 -10.928 1.00 69.25 85 SER A C 1
ATOM 666 O O . SER A 1 85 ? 9.806 22.429 -11.387 1.00 69.25 85 SER A O 1
ATOM 668 N N . THR A 1 86 ? 11.250 22.261 -9.671 1.00 67.88 86 THR A N 1
ATOM 669 C CA . THR A 1 86 ? 10.510 23.106 -8.714 1.00 67.88 86 THR A CA 1
ATOM 670 C C . THR A 1 86 ? 10.375 24.563 -9.170 1.00 67.88 86 THR A C 1
ATOM 672 O O . THR A 1 86 ? 9.533 25.297 -8.651 1.00 67.88 86 THR A O 1
ATOM 675 N N . GLN A 1 87 ? 11.186 24.994 -10.142 1.00 69.19 87 GLN A N 1
ATOM 676 C CA . GLN A 1 87 ? 11.143 26.341 -10.715 1.00 69.19 87 GLN A CA 1
ATOM 677 C C . GLN A 1 87 ? 9.993 26.518 -11.716 1.00 69.19 87 GLN A C 1
ATOM 679 O O . GLN A 1 87 ? 9.601 27.652 -12.008 1.00 69.19 87 GLN A O 1
ATOM 684 N N . ASN A 1 88 ? 9.418 25.422 -12.225 1.00 75.56 88 ASN A N 1
ATOM 685 C CA . ASN A 1 88 ? 8.272 25.492 -13.117 1.00 75.56 88 ASN A CA 1
ATOM 686 C C . ASN A 1 88 ? 6.997 25.811 -12.322 1.00 75.56 88 ASN A C 1
ATOM 688 O O . ASN A 1 88 ? 6.348 24.928 -11.764 1.00 75.56 88 ASN A O 1
ATOM 692 N N . ARG A 1 89 ? 6.624 27.096 -12.288 1.00 72.12 89 ARG A N 1
ATOM 693 C CA . ARG A 1 89 ? 5.483 27.597 -11.504 1.00 72.12 89 ARG A CA 1
ATOM 694 C C . ARG A 1 89 ? 4.148 26.935 -11.848 1.00 72.12 89 ARG A C 1
ATOM 696 O O . ARG A 1 89 ? 3.297 26.863 -10.973 1.00 72.12 89 ARG A O 1
ATOM 703 N N . THR A 1 90 ? 3.953 26.469 -13.082 1.00 78.19 90 THR A N 1
ATOM 704 C CA . THR A 1 90 ? 2.688 25.851 -13.516 1.00 78.19 90 THR A CA 1
ATOM 705 C C . THR A 1 90 ? 2.631 24.345 -13.268 1.00 78.19 90 THR A C 1
ATOM 707 O O . THR A 1 90 ? 1.550 23.771 -13.320 1.00 78.19 90 THR A O 1
ATOM 710 N N . ALA A 1 91 ? 3.768 23.703 -12.981 1.00 75.12 91 ALA A N 1
ATOM 711 C CA . ALA A 1 91 ? 3.877 22.256 -12.786 1.00 75.12 91 ALA A CA 1
ATOM 712 C C . ALA A 1 91 ? 4.610 21.894 -11.484 1.00 75.12 91 ALA A C 1
ATOM 714 O O . ALA A 1 91 ? 5.189 20.814 -11.375 1.00 75.12 91 ALA A O 1
ATOM 715 N N . ARG A 1 92 ? 4.608 22.799 -10.499 1.00 79.94 92 ARG A N 1
ATOM 716 C CA . ARG A 1 92 ? 5.369 22.645 -9.254 1.00 79.94 92 ARG A CA 1
ATOM 717 C C . ARG A 1 92 ? 4.968 21.381 -8.489 1.00 79.94 92 ARG A C 1
ATOM 719 O O . ARG A 1 92 ? 5.843 20.680 -7.994 1.00 79.94 92 ARG A O 1
ATOM 726 N N . ASP A 1 93 ? 3.680 21.045 -8.504 1.00 79.69 93 ASP A N 1
ATOM 727 C CA . ASP A 1 93 ? 3.113 19.841 -7.876 1.00 79.69 93 ASP A CA 1
ATOM 728 C C . ASP A 1 93 ? 3.558 18.534 -8.555 1.00 79.69 93 ASP A C 1
ATOM 730 O O . ASP A 1 93 ? 3.511 17.460 -7.954 1.00 79.69 93 ASP A O 1
ATOM 734 N N . ASN A 1 94 ? 4.043 18.614 -9.799 1.00 78.69 94 ASN A N 1
ATOM 735 C CA . ASN A 1 94 ? 4.616 17.475 -10.516 1.00 78.69 94 ASN A CA 1
ATOM 736 C C . ASN A 1 94 ? 6.099 17.257 -10.186 1.00 78.69 94 ASN A C 1
ATOM 738 O O . ASN A 1 94 ? 6.682 16.269 -10.648 1.00 78.69 94 ASN A O 1
ATOM 742 N N . SER A 1 95 ? 6.715 18.170 -9.429 1.00 82.31 95 SER A N 1
ATOM 743 C CA . SER A 1 95 ? 8.086 18.021 -8.958 1.00 82.31 95 SER A CA 1
ATOM 744 C C . SER A 1 95 ? 8.167 16.972 -7.854 1.00 82.31 95 SER A C 1
ATOM 746 O O . SER A 1 95 ? 7.297 16.879 -6.992 1.00 82.31 95 SER A O 1
ATOM 748 N N . GLN A 1 96 ? 9.244 16.191 -7.854 1.00 82.69 96 GLN A N 1
ATOM 749 C CA . GLN A 1 96 ? 9.492 15.175 -6.827 1.00 82.69 96 GLN A CA 1
ATOM 750 C C . GLN A 1 96 ? 9.892 15.760 -5.473 1.00 82.69 96 GLN A C 1
ATOM 752 O O . GLN A 1 96 ? 9.778 15.082 -4.461 1.00 82.69 96 GLN A O 1
ATOM 757 N N . VAL A 1 97 ? 10.372 17.004 -5.458 1.00 87.62 97 VAL A N 1
ATOM 758 C CA . VAL A 1 97 ? 10.940 17.644 -4.264 1.00 87.62 97 VAL A CA 1
ATOM 759 C C . VAL A 1 97 ? 9.965 18.641 -3.637 1.00 87.62 97 VAL A C 1
ATOM 761 O O . VAL A 1 97 ? 10.056 18.956 -2.453 1.00 87.62 97 VAL A O 1
ATOM 764 N N . TYR A 1 98 ? 9.014 19.167 -4.411 1.00 88.50 98 TYR A N 1
ATOM 765 C CA . TYR A 1 98 ? 8.135 20.214 -3.909 1.00 88.50 98 TYR A CA 1
ATOM 766 C C . TYR A 1 98 ? 7.203 19.706 -2.803 1.00 88.50 98 TYR A C 1
ATOM 768 O O . TYR A 1 98 ? 6.427 18.786 -3.031 1.00 88.50 98 TYR A O 1
ATOM 776 N N . GLN A 1 99 ? 7.271 20.338 -1.622 1.00 88.38 99 GLN A N 1
ATOM 777 C CA . GLN A 1 99 ? 6.505 19.956 -0.423 1.00 88.38 99 GLN A CA 1
ATOM 778 C C . GLN A 1 99 ? 6.707 18.495 -0.004 1.00 88.38 99 GLN A C 1
ATOM 780 O O . GLN A 1 99 ? 5.825 17.889 0.598 1.00 88.38 99 GLN A O 1
ATOM 785 N N . ARG A 1 100 ? 7.876 17.933 -0.312 1.00 91.44 100 ARG A N 1
ATOM 786 C CA . ARG A 1 100 ? 8.251 16.586 0.099 1.00 91.44 100 ARG A CA 1
ATOM 787 C C . ARG A 1 100 ? 9.439 16.625 1.048 1.00 91.44 100 ARG A C 1
ATOM 789 O O . ARG A 1 100 ? 10.290 17.510 0.957 1.00 91.44 100 ARG A O 1
ATOM 796 N N . ILE A 1 101 ? 9.502 15.648 1.944 1.00 92.81 101 ILE A N 1
ATOM 797 C CA . ILE A 1 101 ? 10.600 15.490 2.899 1.00 92.81 101 ILE A CA 1
ATOM 798 C C . ILE A 1 101 ? 11.871 15.086 2.140 1.00 92.81 101 ILE A C 1
ATOM 800 O O . ILE A 1 101 ? 11.918 14.022 1.529 1.00 92.81 101 ILE A O 1
ATOM 804 N N . THR A 1 102 ? 12.910 15.921 2.171 1.00 93.38 102 THR A N 1
ATOM 805 C CA . THR A 1 102 ? 14.228 15.608 1.584 1.00 93.38 102 THR A CA 1
ATOM 806 C C . THR A 1 102 ? 15.240 15.112 2.609 1.00 93.38 102 THR A C 1
ATOM 808 O O . THR A 1 102 ? 16.287 14.599 2.236 1.00 93.38 102 THR A O 1
ATOM 811 N N . GLU A 1 103 ? 14.948 15.267 3.894 1.00 93.69 103 GLU A N 1
ATOM 812 C CA . GLU A 1 103 ? 15.776 14.788 4.993 1.00 93.69 103 GLU A CA 1
ATOM 813 C C . GLU A 1 103 ? 14.855 14.316 6.115 1.00 93.69 103 GLU A C 1
ATOM 815 O O . GLU A 1 103 ? 13.917 15.033 6.466 1.00 93.69 103 GLU A O 1
ATOM 820 N N . LYS A 1 104 ? 15.095 13.119 6.658 1.00 93.62 104 LYS A N 1
ATOM 821 C CA . LYS A 1 104 ? 14.356 12.602 7.815 1.00 93.62 104 LYS A CA 1
ATOM 822 C C . LYS A 1 104 ? 15.321 12.116 8.888 1.00 93.62 104 LYS A C 1
ATOM 824 O O . LYS A 1 104 ? 16.337 11.494 8.576 1.00 93.62 104 LYS A O 1
ATOM 829 N N . THR A 1 105 ? 14.992 12.396 10.143 1.00 93.94 105 THR A N 1
ATOM 830 C CA . THR A 1 105 ? 15.723 11.936 11.326 1.00 93.94 105 THR A CA 1
ATOM 831 C C . THR A 1 105 ? 15.055 10.707 11.923 1.00 93.94 105 THR A C 1
ATOM 833 O O . THR A 1 105 ? 13.845 10.548 11.805 1.00 93.94 105 THR A O 1
ATOM 836 N N . CYS A 1 106 ? 15.820 9.841 12.578 1.00 92.88 106 CYS A N 1
ATOM 837 C CA . CYS A 1 106 ? 15.272 8.731 13.328 1.00 92.88 106 CYS A CA 1
ATOM 838 C C . CYS A 1 106 ? 14.411 9.257 14.479 1.00 92.88 106 CYS A C 1
ATOM 840 O O . CYS A 1 106 ? 14.823 10.136 15.239 1.00 92.88 106 CYS A O 1
ATOM 842 N N . GLU A 1 107 ? 13.237 8.665 14.609 1.00 92.62 107 GLU A N 1
ATOM 843 C CA . GLU A 1 107 ? 12.226 8.970 15.609 1.00 92.62 107 GLU A CA 1
ATOM 844 C C . GLU A 1 107 ? 12.183 7.831 16.631 1.00 92.62 107 GLU A C 1
ATOM 846 O O . GLU A 1 107 ? 12.445 6.667 16.301 1.00 92.62 107 GLU A O 1
ATOM 851 N N . ASP A 1 108 ? 11.892 8.161 17.888 1.00 91.00 108 ASP A N 1
ATOM 852 C CA . ASP A 1 108 ? 11.681 7.147 18.916 1.00 91.00 108 ASP A CA 1
ATOM 853 C C . ASP A 1 108 ? 10.408 6.363 18.601 1.00 91.00 108 ASP A C 1
ATOM 855 O O . ASP A 1 108 ? 9.359 6.939 18.325 1.00 91.00 108 ASP A O 1
ATOM 859 N N . ILE A 1 109 ? 10.494 5.037 18.697 1.00 87.44 109 ILE A N 1
ATOM 860 C CA . ILE A 1 109 ? 9.388 4.122 18.377 1.00 87.44 109 ILE A CA 1
ATOM 861 C C . ILE A 1 109 ? 8.110 4.451 19.171 1.00 87.44 109 ILE A C 1
ATOM 863 O O . ILE A 1 109 ? 7.012 4.273 18.663 1.00 87.44 109 ILE A O 1
ATOM 867 N N . GLN A 1 110 ? 8.244 4.977 20.394 1.00 81.56 110 GLN A N 1
ATOM 868 C CA . GLN A 1 110 ? 7.107 5.319 21.262 1.00 81.56 110 GLN A CA 1
ATOM 869 C C . GLN A 1 110 ? 6.244 6.470 20.733 1.00 81.56 110 GLN A C 1
ATOM 871 O O . GLN A 1 110 ? 5.115 6.638 21.191 1.00 81.56 110 GLN A O 1
ATOM 876 N N . ALA A 1 111 ? 6.762 7.290 19.812 1.00 78.69 111 ALA A N 1
ATOM 877 C CA . ALA A 1 111 ? 5.992 8.384 19.227 1.00 78.69 111 ALA A CA 1
ATOM 878 C C . ALA A 1 111 ? 4.820 7.870 18.370 1.00 78.69 111 ALA A C 1
ATOM 880 O O . ALA A 1 111 ? 3.792 8.539 18.290 1.00 78.69 111 ALA A O 1
ATOM 881 N N . ASP A 1 112 ? 4.948 6.664 17.810 1.00 75.81 112 ASP A N 1
ATOM 882 C CA . ASP A 1 112 ? 3.928 6.033 16.967 1.00 75.81 112 ASP A CA 1
ATOM 883 C C . ASP A 1 112 ? 2.774 5.418 17.777 1.00 75.81 112 ASP A C 1
ATOM 885 O O . ASP A 1 112 ? 1.733 5.078 17.214 1.00 75.81 112 ASP A O 1
ATOM 889 N N . ASP A 1 113 ? 2.918 5.312 19.102 1.00 80.06 113 ASP A N 1
ATOM 890 C CA . ASP A 1 113 ? 1.913 4.732 19.998 1.00 80.06 113 ASP A CA 1
ATOM 891 C C . ASP A 1 113 ? 0.857 5.766 20.445 1.00 80.06 113 ASP A C 1
ATOM 893 O O . ASP A 1 113 ? 0.337 5.704 21.562 1.00 80.06 113 ASP A O 1
ATOM 897 N N . GLN A 1 114 ? 0.553 6.754 19.601 1.00 87.38 114 GLN A N 1
ATOM 898 C CA . GLN A 1 114 ? -0.451 7.789 19.857 1.00 87.38 114 GLN A CA 1
ATOM 899 C C . GLN A 1 114 ? -1.559 7.758 18.806 1.00 87.38 114 GLN A C 1
ATOM 901 O O . GLN A 1 114 ? -1.342 7.367 17.663 1.00 87.38 114 GLN A O 1
ATOM 906 N N . LEU A 1 115 ? -2.755 8.217 19.192 1.00 93.25 115 LEU A N 1
ATOM 907 C CA . LEU A 1 115 ? -3.934 8.271 18.320 1.00 93.25 115 LEU A CA 1
ATOM 908 C C . LEU A 1 115 ? -4.253 6.912 17.668 1.00 93.25 115 LEU A C 1
ATOM 910 O O . LEU A 1 115 ? -4.615 6.819 16.496 1.00 93.25 115 LEU A O 1
ATOM 914 N N . LEU A 1 116 ? -4.143 5.849 18.458 1.00 95.12 116 LEU A N 1
ATOM 915 C CA . LEU A 1 116 ? -4.479 4.490 18.073 1.00 95.12 116 LEU A CA 1
ATOM 916 C C . LEU A 1 116 ? -5.997 4.351 17.881 1.00 95.12 116 LEU A C 1
ATOM 918 O O . LEU A 1 116 ? -6.785 4.810 18.716 1.00 95.12 116 LEU A O 1
ATOM 922 N N . GLN A 1 117 ? -6.406 3.710 16.784 1.00 96.75 117 GLN A N 1
ATOM 923 C CA . GLN A 1 117 ? -7.810 3.381 16.527 1.00 96.75 117 GLN A CA 1
ATOM 924 C C . GLN A 1 117 ? -8.303 2.280 17.474 1.00 96.75 117 GLN A C 1
ATOM 926 O O . GLN A 1 117 ? -7.518 1.526 18.060 1.00 96.75 117 GLN A O 1
ATOM 931 N N . ASN A 1 118 ? -9.625 2.150 17.575 1.00 97.12 118 ASN A N 1
ATOM 932 C CA . ASN A 1 118 ? -10.258 1.113 18.386 1.00 97.12 118 ASN A CA 1
ATOM 933 C C . ASN A 1 118 ? -9.834 -0.292 17.909 1.00 97.12 118 ASN A C 1
ATOM 935 O O . ASN A 1 118 ? -9.622 -0.542 16.724 1.00 97.12 118 ASN A O 1
ATOM 939 N N . GLY A 1 119 ? -9.634 -1.210 18.850 1.00 95.19 119 GLY A N 1
ATOM 940 C CA . GLY A 1 119 ? -9.100 -2.552 18.614 1.00 95.19 119 GLY A CA 1
ATOM 941 C C . GLY A 1 119 ? -7.574 -2.673 18.671 1.00 95.19 119 GLY A C 1
ATOM 942 O O . GLY A 1 119 ? -7.079 -3.776 18.931 1.00 95.19 119 GLY A O 1
ATOM 943 N N . ARG A 1 120 ? -6.812 -1.584 18.481 1.00 94.88 120 ARG A N 1
ATOM 944 C CA . ARG A 1 120 ? -5.343 -1.610 18.609 1.00 94.88 120 ARG A CA 1
ATOM 945 C C . ARG A 1 120 ? -4.907 -1.776 20.063 1.00 94.88 120 ARG A C 1
ATOM 947 O O . ARG A 1 120 ? -5.616 -1.375 20.984 1.00 94.88 120 ARG A O 1
ATOM 954 N N . LYS A 1 121 ? -3.734 -2.383 20.267 1.00 92.88 121 LYS A N 1
ATOM 955 C CA . LYS A 1 121 ? -3.146 -2.594 21.599 1.00 92.88 121 LYS A CA 1
ATOM 956 C C . LYS A 1 121 ? -2.774 -1.259 22.239 1.00 92.88 121 LYS A C 1
ATOM 958 O O . LYS A 1 121 ? -2.174 -0.423 21.581 1.00 92.88 121 LYS A O 1
ATOM 963 N N . CYS A 1 122 ? -3.075 -1.094 23.520 1.00 93.44 122 CYS A N 1
ATOM 964 C CA . CYS A 1 122 ? -2.739 0.103 24.290 1.00 93.44 122 CYS A CA 1
ATOM 965 C C . CYS A 1 122 ? -2.306 -0.255 25.716 1.00 93.44 122 CYS A C 1
ATOM 967 O O . CYS A 1 122 ? -2.604 -1.331 26.245 1.00 93.44 122 CYS A O 1
ATOM 969 N N . GLU A 1 123 ? -1.581 0.667 26.341 1.00 92.50 123 GLU A N 1
ATOM 970 C CA . GLU A 1 123 ? -1.199 0.625 27.754 1.00 92.50 123 GLU A CA 1
ATOM 971 C C . GLU A 1 123 ? -1.894 1.725 28.552 1.00 92.50 123 GLU A C 1
ATOM 973 O O . GLU A 1 123 ? -2.263 1.520 29.708 1.00 92.50 123 GLU A O 1
ATOM 978 N N . LEU A 1 124 ? -2.076 2.892 27.931 1.00 94.00 124 LEU A N 1
ATOM 979 C CA . LEU A 1 124 ? -2.658 4.072 28.546 1.00 94.00 124 LEU A CA 1
ATOM 980 C C . LEU A 1 124 ? -3.836 4.583 27.711 1.00 94.00 124 LEU A C 1
ATOM 982 O O . LEU A 1 124 ? -3.736 4.633 26.484 1.00 94.00 124 LEU A O 1
ATOM 986 N N . PRO A 1 125 ? -4.910 5.079 28.351 1.00 96.25 125 PRO A N 1
ATOM 987 C CA . PRO A 1 125 ? -6.057 5.630 27.633 1.00 96.25 125 PRO A CA 1
ATOM 988 C C . PRO A 1 125 ? -5.694 6.763 26.664 1.00 96.25 125 PRO A C 1
ATOM 990 O O . PRO A 1 125 ? -6.276 6.864 25.594 1.00 96.25 125 PRO A O 1
ATOM 993 N N . ILE A 1 126 ? -4.683 7.581 26.985 1.00 95.62 126 ILE A N 1
ATOM 994 C CA . ILE A 1 126 ? -4.247 8.707 26.138 1.00 95.62 126 ILE A CA 1
ATOM 995 C C . ILE A 1 126 ? -3.670 8.282 24.778 1.00 95.62 126 ILE A C 1
ATOM 997 O O . ILE A 1 126 ? -3.587 9.102 23.869 1.00 95.62 126 ILE A O 1
ATOM 1001 N N . GLN A 1 127 ? -3.274 7.016 24.632 1.00 95.00 127 GLN A N 1
ATOM 1002 C CA . GLN A 1 127 ? -2.798 6.481 23.359 1.00 95.00 127 GLN A CA 1
ATOM 1003 C C . GLN A 1 127 ? -3.951 6.282 22.373 1.00 95.00 127 GLN A C 1
ATOM 1005 O O . GLN A 1 127 ? -3.732 6.342 21.171 1.00 95.00 127 GLN A O 1
ATOM 1010 N N . CYS A 1 128 ? -5.173 6.077 22.865 1.00 96.88 128 CYS A N 1
ATOM 1011 C CA . CYS A 1 128 ? -6.352 5.795 22.057 1.00 96.88 128 CYS A CA 1
ATOM 1012 C C . CYS A 1 128 ? -7.053 7.080 21.607 1.00 96.88 128 CYS A C 1
ATOM 1014 O O . CYS A 1 128 ? -7.201 8.020 22.391 1.00 96.88 128 CYS A O 1
ATOM 1016 N N . ILE A 1 129 ? -7.575 7.102 20.376 1.00 96.50 129 ILE A N 1
ATOM 1017 C CA . ILE A 1 129 ? -8.407 8.219 19.883 1.00 96.50 129 ILE A CA 1
ATOM 1018 C C . ILE A 1 129 ? -9.648 8.407 20.764 1.00 96.50 129 ILE A C 1
ATOM 1020 O O . ILE A 1 129 ? -9.997 9.537 21.108 1.00 96.50 129 ILE A O 1
ATOM 1024 N N . SER A 1 130 ? -10.268 7.304 21.195 1.00 96.62 130 SER A N 1
ATOM 1025 C CA . SER A 1 130 ? -11.413 7.302 22.115 1.00 96.62 130 SER A CA 1
ATOM 1026 C C . SER A 1 130 ? -11.079 7.808 23.520 1.00 96.62 130 SER A C 1
ATOM 1028 O O . SER A 1 130 ? -11.983 8.110 24.298 1.00 96.62 130 SER A O 1
ATOM 1030 N N . ARG A 1 131 ? -9.784 7.921 23.847 1.00 97.12 131 ARG A N 1
ATOM 1031 C CA . ARG A 1 131 ? -9.259 8.142 25.199 1.00 97.12 131 ARG A CA 1
ATOM 1032 C C . ARG A 1 131 ? -9.660 7.057 26.195 1.00 97.12 131 ARG A C 1
ATOM 1034 O O . ARG A 1 131 ? -9.676 7.325 27.396 1.00 97.12 131 ARG A O 1
ATOM 1041 N N . ASP A 1 132 ? -9.968 5.859 25.703 1.00 97.25 132 ASP A N 1
ATOM 1042 C CA . ASP A 1 132 ? -10.320 4.704 26.517 1.00 97.25 132 ASP A CA 1
ATOM 1043 C C . ASP A 1 132 ? -9.508 3.473 26.100 1.00 97.25 132 ASP A C 1
ATOM 1045 O O . ASP A 1 132 ? -9.492 3.071 24.935 1.00 97.25 132 ASP A O 1
ATOM 1049 N N . CYS A 1 133 ? -8.817 2.891 27.078 1.00 97.38 133 CYS A N 1
ATOM 1050 C CA . CYS A 1 133 ? -8.012 1.688 26.933 1.00 97.38 133 CYS A CA 1
ATOM 1051 C C . CYS A 1 133 ? -8.529 0.662 27.943 1.00 97.38 133 CYS A C 1
ATOM 1053 O O . CYS A 1 133 ? -8.312 0.814 29.149 1.00 97.38 133 CYS A O 1
ATOM 1055 N N . ASP A 1 134 ? -9.200 -0.383 27.457 1.00 97.00 134 ASP A N 1
ATOM 1056 C CA . ASP A 1 134 ? -9.712 -1.462 28.302 1.00 97.00 134 ASP A CA 1
ATOM 1057 C C . ASP A 1 134 ? -8.526 -2.154 28.975 1.00 97.00 134 ASP A C 1
ATOM 1059 O O . ASP A 1 134 ? -7.714 -2.812 28.323 1.00 97.00 134 ASP A O 1
ATOM 1063 N N . SER A 1 135 ? -8.416 -1.997 30.294 1.00 94.06 135 SER A N 1
ATOM 1064 C CA . SER A 1 135 ? -7.285 -2.518 31.066 1.00 94.06 135 SER A CA 1
ATOM 1065 C C . SER A 1 135 ? -7.228 -4.049 31.103 1.00 94.06 135 SER A C 1
ATOM 1067 O O . SER A 1 135 ? -6.142 -4.612 31.248 1.00 94.06 135 SER A O 1
ATOM 1069 N N . GLY A 1 136 ? -8.366 -4.729 30.936 1.00 95.00 136 GLY A N 1
ATOM 1070 C CA . GLY A 1 136 ? -8.447 -6.187 30.898 1.00 95.00 136 GLY A CA 1
ATOM 1071 C C . GLY A 1 136 ? -8.002 -6.760 29.555 1.00 95.00 136 GLY A C 1
ATOM 1072 O O . GLY A 1 136 ? -7.282 -7.757 29.517 1.00 95.00 136 GLY A O 1
ATOM 1073 N N . LYS A 1 137 ? -8.393 -6.120 28.448 1.00 93.19 137 LYS A N 1
ATOM 1074 C CA . LYS A 1 137 ? -8.042 -6.550 27.081 1.00 93.19 137 LYS A CA 1
ATOM 1075 C C . LYS A 1 137 ? -6.755 -5.915 26.555 1.00 93.19 137 LYS A C 1
ATOM 1077 O O . LYS A 1 137 ? -6.199 -6.415 25.579 1.00 93.19 137 LYS A O 1
ATOM 1082 N N . ARG A 1 138 ? -6.299 -4.825 27.179 1.00 93.75 138 ARG A N 1
ATOM 1083 C CA . ARG A 1 138 ? -5.211 -3.946 26.716 1.00 93.75 138 ARG A CA 1
ATOM 1084 C C . ARG A 1 138 ? -5.426 -3.459 25.282 1.00 93.75 138 ARG A C 1
ATOM 1086 O O . ARG A 1 138 ? -4.509 -3.509 24.462 1.00 93.75 138 ARG A O 1
ATOM 1093 N N . LYS A 1 139 ? -6.654 -3.041 24.967 1.00 95.62 139 LYS A N 1
ATOM 1094 C CA . LYS A 1 139 ? -7.060 -2.571 23.634 1.00 95.62 139 LYS A CA 1
ATOM 1095 C C . LYS A 1 139 ? -7.836 -1.263 23.724 1.00 95.62 139 LYS A C 1
ATOM 1097 O O . LYS A 1 139 ? -8.576 -1.057 24.684 1.00 95.62 139 LYS A O 1
ATOM 1102 N N . CYS A 1 140 ? -7.671 -0.404 22.722 1.00 97.25 140 CYS A N 1
ATOM 1103 C CA . CYS A 1 140 ? -8.479 0.800 22.580 1.00 97.25 140 CYS A CA 1
ATOM 1104 C C . CYS A 1 140 ? -9.930 0.403 22.322 1.00 97.25 140 CYS A C 1
ATOM 1106 O O . CYS A 1 140 ? -10.176 -0.463 21.481 1.00 97.25 140 CYS A O 1
ATOM 1108 N N . VAL A 1 141 ? -10.873 1.013 23.036 1.00 97.81 141 VAL A N 1
ATOM 1109 C CA . VAL A 1 141 ? -12.303 0.695 22.915 1.00 97.81 141 VAL A CA 1
ATOM 1110 C C . VAL A 1 141 ? -13.063 1.931 22.467 1.00 97.81 141 VAL A C 1
ATOM 1112 O O . VAL A 1 141 ? -12.811 3.035 22.951 1.00 97.81 141 VAL A O 1
ATOM 1115 N N . GLY A 1 142 ? -13.961 1.735 21.504 1.00 97.75 142 GLY A N 1
ATOM 1116 C CA . GLY A 1 142 ? -14.855 2.777 21.012 1.00 97.75 142 GLY A CA 1
ATOM 1117 C C . GLY A 1 142 ? -16.224 2.756 21.688 1.00 97.75 142 GLY A C 1
ATOM 1118 O O . GLY A 1 142 ? -16.484 2.023 22.636 1.00 97.75 142 GLY A O 1
ATOM 1119 N N . LYS A 1 143 ? -17.134 3.568 21.163 1.00 98.44 143 LYS A N 1
ATOM 1120 C CA . LYS A 1 143 ? -18.542 3.595 21.551 1.00 98.44 143 LYS A CA 1
ATOM 1121 C C . LYS A 1 143 ? -19.253 2.313 21.119 1.00 98.44 143 LYS A C 1
ATOM 1123 O O . LYS A 1 143 ? -19.046 1.818 20.009 1.00 98.44 143 LYS A O 1
ATOM 1128 N N . GLU A 1 144 ? -20.129 1.827 21.990 1.00 98.31 144 GLU A N 1
ATOM 1129 C CA . GLU A 1 144 ? -20.934 0.623 21.768 1.00 98.31 144 GLU A CA 1
ATOM 1130 C C . GLU A 1 144 ? -22.066 0.858 20.752 1.00 98.31 144 GLU A C 1
ATOM 1132 O O . GLU A 1 144 ? -22.425 1.994 20.421 1.00 98.31 144 GLU A O 1
ATOM 1137 N N . GLU A 1 145 ? -22.675 -0.231 20.282 1.00 98.31 145 GLU A N 1
ATOM 1138 C CA . GLU A 1 145 ? -23.824 -0.185 19.378 1.00 98.31 145 GLU A CA 1
ATOM 1139 C C . GLU A 1 145 ? -24.975 0.669 19.954 1.00 98.31 145 GLU A C 1
ATOM 1141 O O . GLU A 1 145 ? -25.329 0.589 21.130 1.00 98.31 145 GLU A O 1
ATOM 1146 N N . GLY A 1 146 ? -25.560 1.527 19.116 1.00 97.88 146 GLY A N 1
ATOM 1147 C CA . GLY A 1 146 ? -26.655 2.435 19.472 1.00 97.88 146 GLY A CA 1
ATOM 1148 C C . GLY A 1 146 ? -26.224 3.756 20.124 1.00 97.88 146 GLY A C 1
ATOM 1149 O O . GLY A 1 146 ? -27.039 4.682 20.223 1.00 97.88 146 GLY A O 1
ATOM 1150 N N . GLN A 1 147 ? -24.959 3.905 20.527 1.00 98.25 147 GLN A N 1
ATOM 1151 C CA . GLN A 1 147 ? -24.450 5.166 21.071 1.00 98.25 147 GLN A CA 1
ATOM 1152 C C . GLN A 1 147 ? -24.257 6.225 19.975 1.00 98.25 147 GLN A C 1
ATOM 1154 O O . GLN A 1 147 ? -23.968 5.911 18.822 1.00 98.25 147 GLN A O 1
ATOM 1159 N N . SER A 1 148 ? -24.423 7.504 20.333 1.00 97.94 148 SER A N 1
ATOM 1160 C CA . SER A 1 148 ? -24.265 8.628 19.398 1.00 97.94 148 SER A CA 1
ATOM 1161 C C . SER A 1 148 ? -22.804 8.807 18.982 1.00 97.94 148 SER A C 1
ATOM 1163 O O . SER A 1 148 ? -21.921 8.893 19.837 1.00 97.94 148 SER A O 1
ATOM 1165 N N . CYS A 1 149 ? -22.554 8.976 17.691 1.00 98.19 149 CYS A N 1
ATOM 1166 C CA . CYS A 1 149 ? -21.213 9.141 17.132 1.00 98.19 149 CYS A CA 1
ATOM 1167 C C . CYS A 1 149 ? -21.168 10.296 16.132 1.00 98.19 149 CYS A C 1
ATOM 1169 O O . CYS A 1 149 ? -22.190 10.651 15.544 1.00 98.19 149 CYS A O 1
ATOM 1171 N N . GLU A 1 150 ? -19.985 10.868 15.936 1.00 97.25 150 GLU A N 1
ATOM 1172 C CA . GLU A 1 150 ? -19.742 11.915 14.935 1.00 97.25 150 GLU A CA 1
ATOM 1173 C C . GLU A 1 150 ? -18.946 11.382 13.743 1.00 97.25 150 GLU A C 1
ATOM 1175 O O . GLU A 1 150 ? -19.143 11.818 12.610 1.00 97.25 150 GLU A O 1
ATOM 1180 N N . SER A 1 151 ? -18.067 10.410 13.990 1.00 97.38 151 SER A N 1
ATOM 1181 C CA . SER A 1 151 ? -17.189 9.822 12.986 1.00 97.38 151 SER A CA 1
ATOM 1182 C C . SER A 1 151 ? -17.103 8.307 13.149 1.00 97.38 151 SER A C 1
ATOM 1184 O O . SER A 1 151 ? -17.388 7.777 14.223 1.00 97.38 151 SER A O 1
ATOM 1186 N N . HIS A 1 152 ? -16.680 7.589 12.103 1.00 98.00 152 HIS A N 1
ATOM 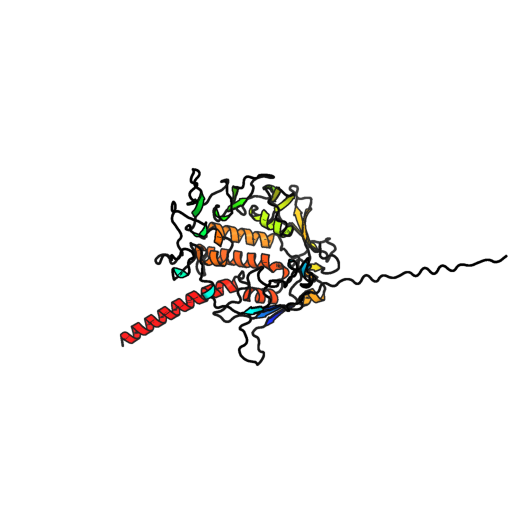1187 C CA . HIS A 1 152 ? -16.459 6.144 12.214 1.00 98.00 152 HIS A CA 1
ATOM 1188 C C . HIS A 1 152 ? -15.423 5.798 13.304 1.00 98.00 152 HIS A C 1
ATOM 1190 O O . HIS A 1 152 ? -15.595 4.781 13.956 1.00 98.00 152 HIS A O 1
ATOM 1196 N N . GLN A 1 153 ? -14.434 6.669 13.565 1.00 97.50 153 GLN A N 1
ATOM 1197 C CA . GLN A 1 153 ? -13.401 6.493 14.609 1.00 97.50 153 GLN A CA 1
ATOM 1198 C C . GLN A 1 153 ? -13.972 6.421 16.027 1.00 97.50 153 GLN A C 1
ATOM 1200 O O . GLN A 1 153 ? -13.321 5.910 16.935 1.00 97.50 153 GLN A O 1
ATOM 1205 N N . ASP A 1 154 ? -15.172 6.959 16.236 1.00 98.19 154 ASP A N 1
ATOM 1206 C CA . ASP A 1 154 ? -15.811 6.952 17.544 1.00 98.19 154 ASP A CA 1
ATOM 1207 C C . ASP A 1 154 ? -16.288 5.554 17.936 1.00 98.19 154 ASP A C 1
ATOM 1209 O O . ASP A 1 154 ? -16.459 5.298 19.123 1.00 98.19 154 ASP A O 1
ATOM 1213 N N . CYS A 1 155 ? -16.585 4.693 16.963 1.00 98.50 155 CYS A N 1
ATOM 1214 C CA . CYS A 1 155 ? -17.269 3.426 17.181 1.00 98.50 155 CYS A CA 1
ATOM 1215 C C . CYS A 1 155 ? -16.283 2.290 17.434 1.00 98.50 155 CYS A C 1
ATOM 1217 O O . CYS A 1 155 ? -15.164 2.298 16.922 1.00 98.50 155 CYS A O 1
ATOM 1219 N N . ASP A 1 156 ? -16.689 1.316 18.245 1.00 98.19 156 ASP A N 1
ATOM 1220 C CA . ASP A 1 156 ? -15.846 0.154 18.518 1.00 98.19 156 ASP A CA 1
ATOM 1221 C C . ASP A 1 156 ? -15.615 -0.706 17.257 1.00 98.19 156 ASP A C 1
ATOM 1223 O O . ASP A 1 156 ? -16.206 -0.484 16.196 1.00 98.19 156 ASP A O 1
ATOM 1227 N N . ILE A 1 157 ? -14.730 -1.698 17.355 1.00 96.88 157 ILE A N 1
ATOM 1228 C CA . ILE A 1 157 ? -14.491 -2.658 16.272 1.00 96.88 157 ILE A CA 1
ATOM 1229 C C . ILE A 1 157 ? -15.804 -3.282 15.774 1.00 96.88 157 ILE A C 1
ATOM 1231 O O . ILE A 1 157 ? -16.744 -3.501 16.536 1.00 96.88 157 ILE A O 1
ATOM 1235 N N . ASN A 1 158 ? -15.866 -3.596 14.479 1.00 97.19 158 ASN A N 1
ATOM 1236 C CA . ASN A 1 158 ? -17.063 -4.128 13.811 1.00 97.19 158 ASN A CA 1
ATOM 1237 C C . ASN A 1 158 ? -18.295 -3.203 13.813 1.00 97.19 158 ASN A C 1
ATOM 1239 O O . ASN A 1 158 ? -19.374 -3.625 13.383 1.00 97.19 158 ASN A O 1
ATOM 1243 N N . LEU A 1 159 ? -18.130 -1.940 14.210 1.00 98.38 159 LEU A N 1
ATOM 1244 C CA . LEU A 1 159 ? -19.150 -0.906 14.116 1.00 98.38 159 LEU A CA 1
ATOM 1245 C C . LEU A 1 159 ? -18.687 0.237 13.203 1.00 98.38 159 LEU A C 1
ATOM 1247 O O . LEU A 1 159 ? -17.499 0.485 13.019 1.00 98.38 159 LEU A O 1
ATOM 1251 N N . ALA A 1 160 ? -19.647 0.962 12.642 1.00 98.25 160 ALA A N 1
ATOM 1252 C CA . ALA A 1 160 ? -19.436 2.222 11.947 1.00 98.25 160 ALA A CA 1
ATOM 1253 C C . ALA A 1 160 ? -20.465 3.252 12.403 1.00 98.25 160 ALA A C 1
ATOM 1255 O O . ALA A 1 160 ? -21.603 2.929 12.747 1.00 98.25 160 ALA A O 1
ATOM 1256 N N . CYS A 1 161 ? -20.067 4.520 12.358 1.00 98.38 161 CYS A N 1
ATOM 1257 C CA . CYS A 1 161 ? -20.982 5.621 12.605 1.00 98.38 161 CYS A CA 1
ATOM 1258 C C . CYS A 1 161 ? -21.926 5.834 11.417 1.00 98.38 161 CYS A C 1
ATOM 1260 O O . CYS A 1 161 ? -21.496 6.319 10.372 1.00 98.38 161 CYS A O 1
ATOM 1262 N N . LEU A 1 162 ? -23.195 5.450 11.565 1.00 98.00 162 LEU A N 1
ATOM 1263 C CA . LEU A 1 162 ? -24.177 5.446 10.481 1.00 98.00 162 LEU A CA 1
ATOM 1264 C C . LEU A 1 162 ? -25.425 6.264 10.850 1.00 98.00 162 LEU A C 1
ATOM 1266 O O . LEU A 1 162 ? -25.908 6.166 11.983 1.00 98.00 162 LEU A O 1
ATOM 1270 N N . PRO A 1 163 ? -26.000 7.037 9.910 1.00 97.25 163 PRO A N 1
ATOM 1271 C CA . PRO A 1 163 ? -27.241 7.764 10.154 1.00 97.25 163 PRO A CA 1
ATOM 1272 C C . PRO A 1 163 ? -28.440 6.812 10.303 1.00 97.25 163 PRO A C 1
ATOM 1274 O O . PRO A 1 163 ? -28.499 5.727 9.713 1.00 97.25 163 PRO A O 1
ATOM 1277 N N . ASP A 1 164 ? -29.420 7.206 11.109 1.00 94.62 164 ASP A N 1
ATOM 1278 C CA . ASP A 1 164 ? -30.748 6.592 11.154 1.00 94.62 164 ASP A CA 1
ATOM 1279 C C . ASP A 1 164 ? -31.532 6.868 9.871 1.00 94.62 164 ASP A C 1
ATOM 1281 O O . ASP A 1 164 ? -31.325 7.879 9.212 1.00 94.62 164 ASP A O 1
ATOM 1285 N N . SER A 1 165 ? -32.457 5.977 9.512 1.00 91.88 165 SER A N 1
ATOM 1286 C CA . SER A 1 165 ? -33.300 6.134 8.317 1.00 91.88 165 SER A CA 1
ATOM 1287 C C . SER A 1 165 ? -34.417 7.170 8.495 1.00 91.88 165 SER A C 1
ATOM 1289 O O . SER A 1 165 ? -35.016 7.605 7.511 1.00 91.88 165 SER A O 1
ATOM 1291 N N . SER A 1 166 ? -34.703 7.578 9.735 1.00 93.56 166 SER A N 1
ATOM 1292 C CA . SER A 1 166 ? -35.753 8.536 10.081 1.00 93.56 166 SER A CA 1
ATOM 1293 C C . SER A 1 166 ? -35.182 9.855 10.596 1.00 93.56 166 SER A C 1
ATOM 1295 O O . SER A 1 166 ? -34.252 9.868 11.403 1.00 93.56 166 SER A O 1
ATOM 1297 N N . PHE A 1 167 ? -35.799 10.971 10.197 1.00 91.38 167 PHE A N 1
ATOM 1298 C CA . PHE A 1 167 ? -35.523 12.299 10.751 1.00 91.38 167 PHE A CA 1
ATOM 1299 C C . PHE A 1 167 ? -35.637 12.271 12.294 1.00 91.38 167 PHE A C 1
ATOM 1301 O O . PHE A 1 167 ? -36.636 11.751 12.798 1.00 91.38 167 PHE A O 1
ATOM 1308 N N . PRO A 1 168 ? -34.655 12.797 13.058 1.00 92.00 168 PRO A N 1
ATOM 1309 C CA . PRO A 1 168 ? -33.615 13.758 12.661 1.00 92.00 168 PRO A CA 1
ATOM 1310 C C . PRO A 1 168 ? -32.302 13.173 12.092 1.00 92.00 168 PRO A C 1
ATOM 1312 O O . PRO A 1 168 ? -31.283 13.849 12.152 1.00 92.00 168 PRO A O 1
ATOM 1315 N N . PHE A 1 169 ? -32.300 11.958 11.526 1.00 93.25 169 PHE A N 1
ATOM 1316 C CA . PHE A 1 169 ? -31.117 11.311 10.925 1.00 93.25 169 PHE A CA 1
ATOM 1317 C C . PHE A 1 169 ? -29.920 11.258 11.884 1.00 93.25 169 PHE A C 1
ATOM 1319 O O . PHE A 1 169 ? -28.778 11.517 11.505 1.00 93.25 169 PHE A O 1
ATOM 1326 N N . LYS A 1 170 ? -30.192 10.946 13.156 1.00 95.94 170 LYS A N 1
ATOM 1327 C CA . LYS A 1 170 ? -29.158 10.832 14.181 1.00 95.94 170 LYS A CA 1
ATOM 1328 C C . LYS A 1 170 ? -28.135 9.775 13.762 1.00 95.94 170 LYS A C 1
ATOM 1330 O O . LYS A 1 170 ? -28.506 8.697 13.307 1.00 95.94 170 LYS A O 1
ATOM 1335 N N . THR A 1 171 ? -26.857 10.073 13.936 1.00 97.94 171 THR A N 1
ATOM 1336 C CA . THR A 1 171 ? -25.768 9.123 13.718 1.00 97.94 171 THR A CA 1
ATOM 1337 C C . THR A 1 171 ? -25.508 8.316 14.982 1.00 97.94 171 THR A C 1
ATOM 1339 O O . THR A 1 171 ? -25.338 8.862 16.079 1.00 97.94 171 THR A O 1
ATOM 1342 N N . THR A 1 172 ? -25.513 6.995 14.838 1.00 98.25 172 THR A N 1
ATOM 1343 C CA . THR A 1 172 ? -25.219 6.054 15.921 1.00 98.25 172 THR A CA 1
ATOM 1344 C C . THR A 1 172 ? -24.252 4.978 15.445 1.00 98.25 172 THR A C 1
ATOM 1346 O O . THR A 1 172 ? -24.150 4.712 14.245 1.00 98.25 172 THR A O 1
ATOM 1349 N N . CYS A 1 173 ? -23.508 4.382 16.375 1.00 98.69 173 CYS A N 1
ATOM 1350 C CA . CYS A 1 173 ? -22.661 3.238 16.065 1.00 98.69 173 CYS A CA 1
ATOM 1351 C C . CYS A 1 173 ? -23.540 2.028 15.750 1.00 98.69 173 CYS A C 1
ATOM 1353 O O . CYS A 1 173 ? -24.382 1.643 16.560 1.00 98.69 173 CYS A O 1
ATOM 1355 N N . LYS A 1 174 ? -23.369 1.452 14.563 1.00 98.50 174 LYS A N 1
ATOM 1356 C CA . LYS A 1 174 ? -24.133 0.301 14.066 1.00 98.50 174 LYS A CA 1
ATOM 1357 C C . LYS A 1 174 ? -23.188 -0.716 13.454 1.00 98.50 174 LYS A C 1
ATOM 1359 O O . LYS A 1 174 ? -22.089 -0.349 13.049 1.00 98.50 174 LYS A O 1
ATOM 1364 N N . LEU A 1 175 ? -23.634 -1.964 13.350 1.00 98.25 175 LEU A N 1
ATOM 1365 C CA . LEU A 1 175 ? -22.881 -3.022 12.681 1.00 98.25 175 LEU A CA 1
ATOM 1366 C C . LEU A 1 175 ? -22.450 -2.614 11.267 1.00 98.25 175 LEU A C 1
ATOM 1368 O O . LEU A 1 175 ? -23.188 -1.949 10.533 1.00 98.25 175 LEU A O 1
ATOM 1372 N N . LEU A 1 176 ? -21.241 -3.036 10.900 1.00 98.31 176 LEU A N 1
ATOM 1373 C CA . LEU A 1 176 ? -20.726 -2.898 9.543 1.00 98.31 176 LEU A CA 1
ATOM 1374 C C . LEU A 1 176 ? -21.606 -3.638 8.530 1.00 98.31 176 LEU A C 1
ATOM 1376 O O . LEU A 1 176 ? -22.149 -4.709 8.799 1.00 98.31 176 LEU A O 1
ATOM 1380 N N . LYS A 1 177 ? -21.683 -3.072 7.330 1.00 98.44 177 LYS A N 1
ATOM 1381 C CA . LYS A 1 177 ? -22.476 -3.566 6.209 1.00 98.44 177 LYS A CA 1
ATOM 1382 C C . LYS A 1 177 ? -21.759 -4.696 5.469 1.00 98.44 177 LYS A C 1
ATOM 1384 O O . LYS A 1 177 ? -20.561 -4.616 5.179 1.00 98.44 177 LYS A O 1
ATOM 1389 N N . GLY A 1 178 ? -22.503 -5.741 5.136 1.00 98.38 178 GLY A N 1
ATOM 1390 C CA . GLY A 1 178 ? -22.059 -6.898 4.368 1.00 98.38 178 GLY A CA 1
ATOM 1391 C C . GLY A 1 178 ? -22.349 -6.794 2.870 1.00 98.38 178 GLY A C 1
ATOM 1392 O O . GLY A 1 178 ? -22.733 -5.750 2.342 1.00 98.38 178 GLY A O 1
ATOM 1393 N N . THR A 1 179 ? -22.148 -7.903 2.153 1.00 98.19 179 THR A N 1
ATOM 1394 C CA . THR A 1 179 ? -22.252 -7.958 0.687 1.00 98.19 179 THR A CA 1
ATOM 1395 C C . THR A 1 179 ? -23.592 -7.434 0.168 1.00 98.19 179 THR A C 1
ATOM 1397 O O . THR A 1 179 ? -24.651 -7.968 0.490 1.00 98.19 179 THR A O 1
ATOM 1400 N N . GLY A 1 180 ? -23.540 -6.455 -0.736 1.00 98.06 180 GLY A N 1
ATOM 1401 C CA . GLY A 1 180 ? -24.708 -5.969 -1.473 1.00 98.06 180 GLY A CA 1
ATOM 1402 C C . GLY A 1 180 ? -25.540 -4.903 -0.755 1.00 98.06 180 GLY A C 1
ATOM 1403 O O . GLY A 1 180 ? -26.475 -4.380 -1.369 1.00 98.06 180 GLY A O 1
ATOM 1404 N N . GLU A 1 181 ? -25.194 -4.551 0.482 1.00 98.50 181 GLU A N 1
ATOM 1405 C CA . GLU A 1 181 ? -25.775 -3.416 1.199 1.00 98.50 181 GLU A CA 1
ATOM 1406 C C . GLU A 1 181 ? -25.197 -2.090 0.687 1.00 98.50 181 GLU A C 1
ATOM 1408 O O . GLU A 1 181 ? -24.012 -2.010 0.356 1.00 98.50 181 GLU A O 1
ATOM 1413 N N . SER A 1 182 ? -26.032 -1.047 0.607 1.00 97.94 182 SER A N 1
ATOM 1414 C CA . SER A 1 182 ? -25.617 0.268 0.105 1.00 97.94 182 SER A CA 1
ATOM 1415 C C . SER A 1 182 ? -24.681 0.973 1.082 1.00 97.94 182 SER A C 1
ATOM 1417 O O . SER A 1 182 ? -24.969 1.044 2.277 1.00 97.94 182 SER A O 1
ATOM 1419 N N . CYS A 1 183 ? -23.601 1.559 0.580 1.00 98.19 183 CYS A N 1
ATOM 1420 C CA . CYS A 1 183 ? -22.560 2.207 1.378 1.00 98.19 183 CYS A CA 1
ATOM 1421 C C . CYS A 1 183 ? -22.190 3.581 0.813 1.00 98.19 183 CYS A C 1
ATOM 1423 O O . CYS A 1 183 ? -22.429 3.861 -0.361 1.00 98.19 183 CYS A O 1
ATOM 1425 N N . LEU A 1 184 ? -21.602 4.437 1.649 1.00 97.00 184 LEU A N 1
ATOM 1426 C CA . LEU A 1 184 ? -21.028 5.722 1.221 1.00 97.00 184 LEU A CA 1
ATOM 1427 C C . LEU A 1 184 ? -19.496 5.739 1.278 1.00 97.00 184 LEU A C 1
ATOM 1429 O O . LEU A 1 184 ? -18.864 6.540 0.592 1.00 97.00 184 LEU A O 1
ATOM 1433 N N . SER A 1 185 ? -18.895 4.870 2.092 1.00 97.25 185 SER A N 1
ATOM 1434 C CA . SER A 1 185 ? -17.446 4.742 2.229 1.00 97.25 185 SER A CA 1
ATOM 1435 C C . SER A 1 185 ? -17.041 3.305 2.568 1.00 97.25 185 SER A C 1
ATOM 1437 O O . SER A 1 185 ? -17.853 2.521 3.062 1.00 97.25 185 SER A O 1
ATOM 1439 N N . ASP A 1 186 ? -15.769 2.968 2.337 1.00 97.50 186 ASP A N 1
ATOM 1440 C CA . ASP A 1 186 ? -15.177 1.666 2.694 1.00 97.50 186 ASP A CA 1
ATOM 1441 C C . ASP A 1 186 ? -15.306 1.339 4.190 1.00 97.50 186 ASP A C 1
ATOM 1443 O O . ASP A 1 186 ? -15.332 0.165 4.573 1.00 97.50 186 ASP A O 1
ATOM 1447 N N . TYR A 1 187 ? -15.396 2.374 5.029 1.00 97.75 187 TYR A N 1
ATOM 1448 C CA . TYR A 1 187 ? -15.437 2.259 6.484 1.00 97.75 187 TYR A CA 1
ATOM 1449 C C . TYR A 1 187 ? -16.796 1.810 7.013 1.00 97.75 187 TYR A C 1
ATOM 1451 O O . TYR A 1 187 ? -16.879 1.377 8.158 1.00 97.75 187 TYR A O 1
ATOM 1459 N N . GLU A 1 188 ? -17.842 1.890 6.187 1.00 98.31 188 GLU A N 1
ATOM 1460 C CA . GLU A 1 188 ? -19.167 1.357 6.509 1.00 98.31 188 GLU A CA 1
ATOM 1461 C C . GLU A 1 188 ? -19.271 -0.146 6.248 1.00 98.31 188 GLU A C 1
ATOM 1463 O O . GLU A 1 188 ? -20.214 -0.776 6.717 1.00 98.31 188 GLU A O 1
ATOM 1468 N N . CYS A 1 189 ? -18.342 -0.712 5.476 1.00 98.44 189 CYS A N 1
ATOM 1469 C CA . CYS A 1 189 ? -18.346 -2.114 5.084 1.00 98.44 189 CYS A CA 1
ATOM 1470 C C . CYS A 1 189 ? -17.510 -2.971 6.042 1.00 98.44 189 CYS A C 1
ATOM 1472 O O . CYS A 1 189 ? -16.548 -2.482 6.639 1.00 98.44 189 CYS A O 1
ATOM 1474 N N . LEU A 1 190 ? -17.830 -4.267 6.132 1.00 98.00 190 LEU A N 1
ATOM 1475 C CA . LEU A 1 190 ? -17.006 -5.268 6.825 1.00 98.00 190 LEU A CA 1
ATOM 1476 C C . LEU A 1 190 ? -15.529 -5.186 6.398 1.00 98.00 190 LEU A C 1
ATOM 1478 O O . LEU A 1 190 ? -15.215 -4.765 5.286 1.00 98.00 190 LEU A O 1
ATOM 1482 N N . ASN A 1 191 ? -14.606 -5.639 7.252 1.00 95.50 191 ASN A N 1
ATOM 1483 C CA . ASN A 1 191 ? -13.162 -5.603 6.964 1.00 95.50 191 ASN A CA 1
ATOM 1484 C C . ASN A 1 191 ? -12.749 -6.349 5.692 1.00 95.50 191 ASN A C 1
ATOM 1486 O O . ASN A 1 191 ? -11.764 -5.984 5.057 1.00 95.50 191 ASN A O 1
ATOM 1490 N N . THR A 1 192 ? -13.528 -7.350 5.301 1.00 97.31 192 THR A N 1
ATOM 1491 C CA . THR A 1 192 ? -13.363 -8.139 4.078 1.00 97.31 192 THR A CA 1
ATOM 1492 C C . THR A 1 192 ? -13.978 -7.481 2.839 1.00 97.31 192 THR A C 1
ATOM 1494 O O . THR A 1 192 ? -13.915 -8.048 1.752 1.00 97.31 192 THR A O 1
ATOM 1497 N N . HIS A 1 193 ? -14.573 -6.292 2.965 1.00 98.31 193 HIS A N 1
ATOM 1498 C CA . HIS A 1 193 ? -15.373 -5.644 1.924 1.00 98.31 193 HIS A CA 1
ATOM 1499 C C . HIS A 1 193 ? -14.931 -4.213 1.662 1.00 98.31 193 HIS A C 1
ATOM 1501 O O . HIS A 1 193 ? -14.362 -3.570 2.525 1.00 98.31 193 HIS A O 1
ATOM 1507 N N . PHE A 1 194 ? -15.245 -3.663 0.497 1.00 98.00 194 PHE A N 1
ATOM 1508 C CA . PHE A 1 194 ? -15.003 -2.258 0.155 1.00 98.00 194 PHE A CA 1
ATOM 1509 C C . PHE A 1 194 ? -16.218 -1.673 -0.571 1.00 98.00 194 PHE A C 1
ATOM 1511 O O . PHE A 1 194 ? -17.048 -2.419 -1.095 1.00 98.00 194 PHE A O 1
ATOM 1518 N N . CYS A 1 195 ? -16.361 -0.350 -0.564 1.00 98.25 195 CYS A N 1
ATOM 1519 C CA . CYS A 1 195 ? -17.534 0.336 -1.082 1.00 98.25 195 CYS A CA 1
ATOM 1520 C C . CYS A 1 195 ? -17.348 0.702 -2.556 1.00 98.25 195 CYS A C 1
ATOM 1522 O O . CYS A 1 195 ? -16.531 1.554 -2.906 1.00 98.25 195 CYS A O 1
ATOM 1524 N N . TRP A 1 196 ? -18.099 0.048 -3.445 1.00 98.06 196 TRP A N 1
ATOM 1525 C CA . TRP A 1 196 ? -17.845 0.144 -4.884 1.00 98.06 196 TRP A CA 1
ATOM 1526 C C . TRP A 1 196 ? -19.113 -0.056 -5.731 1.00 98.06 196 TRP A C 1
ATOM 1528 O O . TRP A 1 196 ? -20.054 -0.718 -5.283 1.00 98.06 196 TRP A O 1
ATOM 1538 N N . PRO A 1 197 ? -19.192 0.490 -6.963 1.00 98.00 197 PRO A N 1
ATOM 1539 C CA . PRO A 1 197 ? -20.320 0.234 -7.854 1.00 98.00 197 PRO A CA 1
ATOM 1540 C C . PRO A 1 197 ? -20.342 -1.234 -8.326 1.00 98.00 197 PRO A C 1
ATOM 1542 O O . PRO A 1 197 ? -19.386 -1.700 -8.954 1.00 98.00 197 PRO A O 1
ATOM 1545 N N . PRO A 1 198 ? -21.447 -1.974 -8.115 1.00 97.75 198 PRO A N 1
ATOM 1546 C CA . PRO A 1 198 ? -21.550 -3.375 -8.530 1.00 97.75 198 PRO A CA 1
ATOM 1547 C C . PRO A 1 198 ? -21.671 -3.532 -10.054 1.00 97.75 198 PRO A C 1
ATOM 1549 O O . PRO A 1 198 ? -21.339 -4.582 -10.599 1.00 97.75 198 PRO A O 1
ATOM 1552 N N . LEU A 1 199 ? -22.165 -2.502 -10.749 1.00 97.69 199 LEU A N 1
ATOM 1553 C CA . LEU A 1 199 ? -22.480 -2.515 -12.177 1.00 97.69 199 LEU A CA 1
ATOM 1554 C C . LEU A 1 199 ? -21.959 -1.256 -12.870 1.00 97.69 199 LEU A C 1
ATOM 1556 O O . LEU A 1 199 ? -21.799 -0.200 -12.254 1.00 97.69 199 LEU A O 1
ATOM 1560 N N . ALA A 1 200 ? -21.756 -1.366 -14.182 1.00 96.81 200 ALA A N 1
ATOM 1561 C CA . ALA A 1 200 ? -21.370 -0.245 -15.023 1.00 96.81 200 ALA A CA 1
ATOM 1562 C C . ALA A 1 200 ? -22.407 0.887 -14.980 1.00 96.81 200 ALA A C 1
ATOM 1564 O O . ALA A 1 200 ? -23.607 0.637 -15.087 1.00 96.81 200 ALA A O 1
ATOM 1565 N N . ASN A 1 201 ? -21.938 2.133 -14.876 1.00 94.69 201 ASN A N 1
ATOM 1566 C CA . ASN A 1 201 ? -22.771 3.344 -14.775 1.00 94.69 201 ASN A CA 1
ATOM 1567 C C . ASN A 1 201 ? -23.718 3.385 -13.556 1.00 94.69 201 ASN A C 1
ATOM 1569 O O . ASN A 1 201 ? -24.627 4.212 -13.524 1.00 94.69 201 ASN A O 1
ATOM 1573 N N . SER A 1 202 ? -23.527 2.513 -12.560 1.00 95.25 202 SER A N 1
ATOM 1574 C CA . SER A 1 202 ? -24.283 2.579 -11.309 1.00 95.25 202 SER A CA 1
ATOM 1575 C C . SER A 1 202 ? -23.831 3.779 -10.480 1.00 95.25 202 SER A C 1
ATOM 1577 O O . SER A 1 202 ? -22.637 3.954 -10.248 1.00 95.25 202 SER A O 1
ATOM 1579 N N . SER A 1 203 ? -24.784 4.574 -9.993 1.00 94.12 203 SER A N 1
ATOM 1580 C CA . SER A 1 203 ? -24.554 5.540 -8.911 1.00 94.12 203 SER A CA 1
ATOM 1581 C C . SER A 1 203 ? -24.793 4.937 -7.522 1.00 94.12 203 SER A C 1
ATOM 1583 O O . SER A 1 203 ? -24.528 5.597 -6.523 1.00 94.12 203 SER A O 1
ATOM 1585 N N . ASP A 1 204 ? -25.339 3.718 -7.456 1.00 96.38 204 ASP A N 1
ATOM 1586 C CA . ASP A 1 204 ? -25.523 2.957 -6.219 1.00 96.38 204 ASP A CA 1
ATOM 1587 C C . ASP A 1 204 ? -24.221 2.217 -5.899 1.00 96.38 204 ASP A C 1
ATOM 1589 O O . ASP A 1 204 ? -23.762 1.389 -6.697 1.00 96.38 204 ASP A O 1
ATOM 1593 N N . TYR A 1 205 ? -23.629 2.553 -4.755 1.00 98.12 205 TYR A N 1
ATOM 1594 C CA . TYR A 1 205 ? -22.421 1.934 -4.224 1.00 98.12 205 TYR A CA 1
ATOM 1595 C C . TYR A 1 205 ? -22.814 0.886 -3.203 1.00 98.12 205 TYR A C 1
ATOM 1597 O O . TYR A 1 205 ? -23.674 1.127 -2.355 1.00 98.12 205 TYR A O 1
ATOM 1605 N N . ARG A 1 206 ? -22.174 -0.278 -3.276 1.00 98.56 206 ARG A N 1
ATOM 1606 C CA . ARG A 1 206 ? -22.458 -1.394 -2.381 1.00 98.56 206 ARG A CA 1
ATOM 1607 C C . ARG A 1 206 ? -21.179 -1.960 -1.807 1.00 98.56 206 ARG A C 1
ATOM 1609 O O . ARG A 1 206 ? -20.127 -1.890 -2.438 1.00 98.56 206 ARG A O 1
ATOM 1616 N N . CYS A 1 207 ? -21.286 -2.556 -0.629 1.00 98.75 207 CYS A N 1
ATOM 1617 C CA . CYS A 1 207 ? -20.183 -3.308 -0.061 1.00 98.75 207 CYS A CA 1
ATOM 1618 C C . CYS A 1 207 ? -19.949 -4.570 -0.902 1.00 98.75 207 CYS A C 1
ATOM 1620 O O . CYS A 1 207 ? -20.831 -5.425 -1.029 1.00 98.75 207 CYS A O 1
ATOM 1622 N N . LEU A 1 208 ? -18.765 -4.674 -1.499 1.00 98.50 208 LEU A N 1
ATOM 1623 C CA . LEU A 1 208 ? -18.315 -5.813 -2.296 1.00 98.50 208 LEU A CA 1
ATOM 1624 C C . LEU A 1 208 ? -17.188 -6.533 -1.560 1.00 98.50 208 LEU A C 1
ATOM 1626 O O . LEU A 1 208 ? -16.286 -5.885 -1.041 1.00 98.50 208 LEU A O 1
ATOM 1630 N N . GLU A 1 209 ? -17.226 -7.862 -1.524 1.00 98.38 209 GLU A N 1
ATOM 1631 C CA . GLU A 1 209 ? -16.178 -8.674 -0.895 1.00 98.38 209 GLU A CA 1
ATOM 1632 C C . GLU A 1 209 ? -14.878 -8.590 -1.707 1.00 98.38 209 GLU A C 1
ATOM 1634 O O . GLU A 1 209 ? -14.877 -8.844 -2.919 1.00 98.38 209 GLU A O 1
ATOM 1639 N N . MET A 1 210 ? -13.774 -8.240 -1.052 1.00 98.31 210 MET A N 1
ATOM 1640 C CA . MET A 1 210 ? -12.464 -8.129 -1.685 1.00 98.31 210 MET A CA 1
ATOM 1641 C C . MET A 1 210 ? -11.951 -9.497 -2.143 1.00 98.31 210 MET A C 1
ATOM 1643 O O . MET A 1 210 ? -12.155 -10.515 -1.490 1.00 98.31 210 MET A O 1
ATOM 1647 N N . TYR A 1 211 ? -11.253 -9.514 -3.276 1.00 98.19 211 TYR A N 1
ATOM 1648 C CA . TYR A 1 211 ? -10.572 -10.678 -3.838 1.00 98.19 211 TYR A CA 1
ATOM 1649 C C . TYR A 1 211 ? -11.471 -11.917 -3.994 1.00 98.19 211 TYR A C 1
ATOM 1651 O O . TYR A 1 211 ? -11.028 -13.060 -3.845 1.00 98.19 211 TYR A O 1
ATOM 1659 N N . SER A 1 212 ? -12.752 -11.686 -4.292 1.00 98.06 212 SER A N 1
ATOM 1660 C CA . SER A 1 212 ? -13.792 -12.718 -4.294 1.00 98.06 212 SER A CA 1
ATOM 1661 C C . SER A 1 212 ? -14.174 -13.185 -5.696 1.00 98.06 212 SER A C 1
ATOM 1663 O O . SER A 1 212 ? -14.577 -14.336 -5.867 1.00 98.06 212 SER A O 1
ATOM 1665 N N . GLN A 1 213 ? -14.043 -12.328 -6.712 1.00 98.38 213 GLN A N 1
ATOM 1666 C CA . GLN A 1 213 ? -14.560 -12.626 -8.045 1.00 98.38 213 GLN A CA 1
ATOM 1667 C C . GLN A 1 213 ? -13.572 -13.355 -8.939 1.00 98.38 213 GLN A C 1
ATOM 1669 O O . GLN A 1 213 ? -12.372 -13.076 -8.954 1.00 98.38 213 GLN A O 1
ATOM 1674 N N . ASP A 1 214 ? -14.127 -14.261 -9.736 1.00 97.75 214 ASP A N 1
ATOM 1675 C CA . ASP A 1 214 ? -13.395 -15.028 -10.728 1.00 97.75 214 ASP A CA 1
ATOM 1676 C C . ASP A 1 214 ? -13.002 -14.194 -11.954 1.00 97.75 214 ASP A C 1
ATOM 1678 O O . ASP A 1 214 ? -13.529 -13.113 -12.240 1.00 97.75 214 ASP A O 1
ATOM 1682 N N . PHE A 1 215 ? -12.059 -14.753 -12.706 1.00 96.88 215 PHE A N 1
ATOM 1683 C CA . PHE A 1 215 ? -11.614 -14.249 -13.995 1.00 96.88 215 PHE A CA 1
ATOM 1684 C C . PHE A 1 215 ? -12.797 -13.957 -14.941 1.00 96.88 215 PHE A C 1
ATOM 1686 O O . PHE A 1 215 ? -13.755 -14.722 -15.031 1.00 96.88 215 PHE A O 1
ATOM 1693 N N . MET A 1 216 ? -12.704 -12.848 -15.678 1.00 96.12 216 MET A N 1
ATOM 1694 C CA . MET A 1 216 ? -13.685 -12.328 -16.642 1.00 96.12 216 MET A CA 1
ATOM 1695 C C . MET A 1 216 ? -15.010 -11.813 -16.059 1.00 96.12 216 MET A C 1
ATOM 1697 O O . MET A 1 216 ? -15.923 -11.496 -16.825 1.00 96.12 216 MET A O 1
ATOM 1701 N N . LYS A 1 217 ? -15.123 -11.649 -14.737 1.00 97.75 217 LYS A N 1
ATOM 1702 C CA . LYS A 1 217 ? -16.267 -10.966 -14.120 1.00 97.75 217 LYS A CA 1
ATOM 1703 C C . LYS A 1 217 ? -16.254 -9.461 -14.419 1.00 97.75 217 LYS A C 1
ATOM 1705 O O . LYS A 1 217 ? -15.290 -8.783 -14.073 1.00 97.75 217 LYS A O 1
ATOM 1710 N N . ASP A 1 218 ? -17.342 -8.954 -15.000 1.00 98.00 218 ASP A N 1
ATOM 1711 C CA . ASP A 1 218 ? -17.593 -7.519 -15.207 1.00 98.00 218 ASP A CA 1
ATOM 1712 C C . ASP A 1 218 ? -18.259 -6.866 -13.987 1.00 98.00 218 ASP A C 1
ATOM 1714 O O . ASP A 1 218 ? -19.117 -7.481 -13.343 1.00 98.00 218 ASP A O 1
ATOM 1718 N N . TYR A 1 219 ? -17.887 -5.616 -13.701 1.00 98.50 219 TYR A N 1
ATOM 1719 C CA . TYR A 1 219 ? -18.460 -4.784 -12.636 1.00 98.50 219 TYR A CA 1
ATOM 1720 C C . TYR A 1 219 ? -18.228 -3.282 -12.898 1.00 98.50 219 TYR A C 1
ATOM 1722 O O . TYR A 1 219 ? -17.691 -2.893 -13.941 1.00 98.50 219 TYR A O 1
ATOM 1730 N N . GLY A 1 220 ? -18.707 -2.422 -11.993 1.00 98.12 220 GLY A N 1
ATOM 1731 C CA . GLY A 1 220 ? -18.555 -0.972 -12.107 1.00 98.12 220 GLY A CA 1
ATOM 1732 C C . GLY A 1 220 ? -17.130 -0.487 -11.826 1.00 98.12 220 GLY A C 1
ATOM 1733 O O . GLY A 1 220 ? -16.372 -1.120 -11.100 1.00 98.12 220 GLY A O 1
ATOM 1734 N N . PHE A 1 221 ? -16.764 0.673 -12.364 1.00 97.38 221 PHE A N 1
ATOM 1735 C CA . PHE A 1 221 ? -15.463 1.305 -12.140 1.00 97.38 221 PHE A CA 1
ATOM 1736 C C . PHE A 1 221 ? -15.619 2.797 -11.849 1.00 97.38 221 PHE A C 1
ATOM 1738 O O . PHE A 1 221 ? -16.433 3.475 -12.473 1.00 97.38 221 PHE A O 1
ATOM 1745 N N . ILE A 1 222 ? -14.805 3.305 -10.923 1.00 94.44 222 ILE A N 1
ATOM 1746 C CA . ILE A 1 222 ? -14.710 4.728 -10.601 1.00 94.44 222 ILE A CA 1
ATOM 1747 C C . ILE A 1 222 ? -13.375 5.234 -11.137 1.00 94.44 222 ILE A C 1
ATOM 1749 O O . ILE A 1 222 ? -12.307 4.823 -10.677 1.00 94.44 222 ILE A O 1
ATOM 1753 N N . ARG A 1 223 ? -13.419 6.148 -12.107 1.00 93.12 223 ARG A N 1
ATOM 1754 C CA . ARG A 1 223 ? -12.201 6.719 -12.683 1.00 93.12 223 ARG A CA 1
ATOM 1755 C C . ARG A 1 223 ? -11.496 7.631 -11.675 1.00 93.12 223 ARG A C 1
ATOM 1757 O O . ARG A 1 223 ? -12.013 8.691 -11.338 1.00 93.12 223 ARG A O 1
ATOM 1764 N N . ASN A 1 224 ? -10.272 7.270 -11.296 1.00 92.56 224 ASN A N 1
ATOM 1765 C CA . ASN A 1 224 ? -9.350 8.147 -10.580 1.00 92.56 224 ASN A CA 1
ATOM 1766 C C . ASN A 1 224 ? -8.241 8.612 -11.535 1.00 92.56 224 ASN A C 1
ATOM 1768 O O . ASN A 1 224 ? -7.372 7.832 -11.914 1.00 92.56 224 ASN A O 1
ATOM 1772 N N . THR A 1 225 ? -8.283 9.879 -11.951 1.00 89.06 225 THR A N 1
ATOM 1773 C CA . THR A 1 225 ? -7.317 10.451 -12.906 1.00 89.06 225 THR A CA 1
ATOM 1774 C C . THR A 1 225 ? -5.930 10.688 -12.318 1.00 89.06 225 THR A C 1
ATOM 1776 O O . THR A 1 225 ? -5.011 10.999 -13.067 1.00 89.06 225 THR A O 1
ATOM 1779 N N . SER A 1 226 ? -5.775 10.566 -10.999 1.00 87.75 226 SER A N 1
ATOM 1780 C CA . SER A 1 226 ? -4.488 10.721 -10.316 1.00 87.75 226 SER A CA 1
ATOM 1781 C C . SER A 1 226 ? -3.644 9.442 -10.342 1.00 87.75 226 SER A C 1
ATOM 1783 O O . SER A 1 226 ? -2.467 9.490 -9.993 1.00 87.75 226 SER A O 1
ATOM 1785 N N . LEU A 1 227 ? -4.234 8.308 -10.736 1.00 89.88 227 LEU A N 1
ATOM 1786 C CA . LEU A 1 227 ? -3.569 7.010 -10.827 1.00 89.88 227 LEU A CA 1
ATOM 1787 C C . LEU A 1 227 ? -3.096 6.733 -12.257 1.00 89.88 227 LEU A C 1
ATOM 1789 O O . LEU A 1 227 ? -3.740 7.139 -13.228 1.00 89.88 227 LEU A O 1
ATOM 1793 N N . THR A 1 228 ? -1.990 5.997 -12.390 1.00 89.94 228 THR A N 1
ATOM 1794 C CA . THR A 1 228 ? -1.617 5.397 -13.679 1.00 89.94 228 THR A CA 1
ATOM 1795 C C . THR A 1 228 ? -2.647 4.344 -14.093 1.00 89.94 228 THR A C 1
ATOM 1797 O O . THR A 1 228 ? -3.483 3.912 -13.296 1.00 89.94 228 THR A O 1
ATOM 1800 N N . GLN A 1 229 ? -2.592 3.893 -15.348 1.00 92.81 229 GLN A N 1
ATOM 1801 C CA . GLN A 1 229 ? -3.493 2.840 -15.811 1.00 92.81 229 GLN A CA 1
ATOM 1802 C C . GLN A 1 229 ? -3.303 1.535 -15.026 1.00 92.81 229 GLN A C 1
ATOM 1804 O O . GLN A 1 229 ? -4.300 0.890 -14.695 1.00 92.81 229 GLN A O 1
ATOM 1809 N N . ILE A 1 230 ? -2.062 1.152 -14.703 1.00 94.50 230 ILE A N 1
ATOM 1810 C CA . ILE A 1 230 ? -1.804 -0.062 -13.923 1.00 94.50 230 ILE A CA 1
ATOM 1811 C C . ILE A 1 230 ? -2.226 0.117 -12.460 1.00 94.50 230 ILE A C 1
ATOM 1813 O O . ILE A 1 230 ? -2.922 -0.749 -11.938 1.00 94.50 230 ILE A O 1
ATOM 1817 N N . ASP A 1 231 ? -1.955 1.269 -11.836 1.00 93.88 231 ASP A N 1
ATOM 1818 C CA . ASP A 1 231 ? -2.399 1.553 -10.462 1.00 93.88 231 ASP A CA 1
ATOM 1819 C C . ASP A 1 231 ? -3.929 1.522 -10.357 1.00 93.88 231 ASP A C 1
ATOM 1821 O O . ASP A 1 231 ? -4.499 0.940 -9.434 1.00 93.88 231 ASP A O 1
ATOM 1825 N N . ALA A 1 232 ? -4.623 2.111 -11.335 1.00 95.75 232 ALA A N 1
ATOM 1826 C CA . ALA A 1 232 ? -6.077 2.070 -11.407 1.00 95.75 232 ALA A CA 1
ATOM 1827 C C . ALA A 1 232 ? -6.600 0.639 -11.635 1.00 95.75 232 ALA A C 1
ATOM 1829 O O . ALA A 1 232 ? -7.629 0.268 -11.065 1.00 95.75 232 ALA A O 1
ATOM 1830 N N . SER A 1 233 ? -5.881 -0.170 -12.421 1.00 97.25 233 SER A N 1
ATOM 1831 C CA . SER A 1 233 ? -6.196 -1.585 -12.669 1.00 97.25 233 SER A CA 1
ATOM 1832 C C . SER A 1 233 ? -6.055 -2.434 -11.403 1.00 97.25 233 SER A C 1
ATOM 1834 O O . SER A 1 233 ? -6.891 -3.299 -11.150 1.00 97.25 233 SER A O 1
ATOM 1836 N N . VAL A 1 234 ? -5.041 -2.172 -10.576 1.00 96.75 234 VAL A N 1
ATOM 1837 C CA . VAL A 1 234 ? -4.812 -2.846 -9.285 1.00 96.75 234 VAL A CA 1
ATOM 1838 C C . VAL A 1 234 ? -5.823 -2.385 -8.239 1.00 96.75 234 VAL A C 1
ATOM 1840 O O . VAL A 1 234 ? -6.397 -3.203 -7.524 1.00 96.75 234 VAL A O 1
ATOM 1843 N N . ASN A 1 235 ? -6.119 -1.082 -8.189 1.00 96.44 235 ASN A N 1
ATOM 1844 C CA . ASN A 1 235 ? -7.129 -0.542 -7.284 1.00 96.44 235 ASN A CA 1
ATOM 1845 C C . ASN A 1 235 ? -8.523 -1.124 -7.571 1.00 96.44 235 ASN A C 1
ATOM 1847 O O . ASN A 1 235 ? -9.214 -1.551 -6.651 1.00 96.44 235 ASN A O 1
ATOM 1851 N N . ALA A 1 236 ? -8.916 -1.207 -8.846 1.00 97.50 236 ALA A N 1
ATOM 1852 C CA . ALA A 1 236 ? -10.135 -1.907 -9.251 1.00 97.50 236 ALA A CA 1
ATOM 1853 C C . ALA A 1 236 ? -10.028 -3.422 -8.970 1.00 97.50 236 ALA A C 1
ATOM 1855 O O . ALA A 1 236 ? -10.965 -4.055 -8.482 1.00 97.50 236 ALA A O 1
ATOM 1856 N N . GLY A 1 237 ? -8.843 -3.993 -9.187 1.00 98.00 237 GLY A N 1
ATOM 1857 C CA . GLY A 1 237 ? -8.494 -5.387 -8.926 1.00 98.00 237 GLY A CA 1
ATOM 1858 C C . GLY A 1 237 ? -8.749 -5.894 -7.506 1.00 98.00 237 GLY A C 1
ATOM 1859 O O . GLY A 1 237 ? -8.803 -7.107 -7.322 1.00 98.00 237 GLY A O 1
ATOM 1860 N N . ARG A 1 238 ? -9.013 -5.012 -6.531 1.00 97.81 238 ARG A N 1
ATOM 1861 C CA . ARG A 1 238 ? -9.473 -5.381 -5.182 1.00 97.81 238 ARG A CA 1
ATOM 1862 C C . ARG A 1 238 ? -10.730 -6.246 -5.174 1.00 97.81 238 ARG A C 1
ATOM 1864 O O . ARG A 1 238 ? -10.925 -6.962 -4.206 1.00 97.81 238 ARG A O 1
ATOM 1871 N N . TYR A 1 239 ? -11.564 -6.241 -6.218 1.00 98.38 239 TYR A N 1
ATOM 1872 C CA . TYR A 1 239 ? -12.713 -7.160 -6.314 1.00 98.38 239 TYR A CA 1
ATOM 1873 C C . TYR A 1 239 ? -12.340 -8.569 -6.815 1.00 98.38 239 TYR A C 1
ATOM 1875 O O . TYR A 1 239 ? -13.083 -9.532 -6.625 1.00 98.38 239 TYR A O 1
ATOM 1883 N N . CYS A 1 240 ? -11.193 -8.700 -7.478 1.00 98.69 240 CYS A N 1
ATOM 1884 C CA . CYS A 1 240 ? -10.815 -9.855 -8.284 1.00 98.69 240 CYS A CA 1
ATOM 1885 C C . CYS A 1 240 ? -9.857 -10.774 -7.526 1.00 98.69 240 CYS A C 1
ATOM 1887 O O . CYS A 1 240 ? -8.901 -10.298 -6.923 1.00 98.69 240 CYS A O 1
ATOM 1889 N N . LYS A 1 241 ? -10.032 -12.098 -7.618 1.00 98.44 241 LYS A N 1
ATOM 1890 C CA . LYS A 1 241 ? -9.098 -13.084 -7.029 1.00 98.44 241 LYS A CA 1
ATOM 1891 C C . LYS A 1 241 ? -7.652 -12.923 -7.512 1.00 98.44 241 LYS A C 1
ATOM 1893 O O . LYS A 1 241 ? -6.724 -13.312 -6.815 1.00 98.44 241 LYS A O 1
ATOM 1898 N N . SER A 1 242 ? -7.470 -12.357 -8.700 1.00 98.00 242 SER A N 1
ATOM 1899 C CA . SER A 1 242 ? -6.169 -12.058 -9.293 1.00 98.00 242 SER A CA 1
ATOM 1900 C C . SER A 1 242 ? -5.512 -10.788 -8.750 1.00 98.00 242 SER A C 1
ATOM 1902 O O . SER A 1 242 ? -4.336 -10.571 -9.021 1.00 98.00 242 SER A O 1
ATOM 1904 N N . GLY A 1 243 ? -6.250 -9.920 -8.050 1.00 98.12 243 GLY A N 1
ATOM 1905 C CA . GLY A 1 243 ? -5.773 -8.612 -7.590 1.00 98.12 243 GLY A CA 1
ATOM 1906 C C . GLY A 1 243 ? -5.672 -7.540 -8.676 1.00 98.12 243 GLY A C 1
ATOM 1907 O O . GLY A 1 243 ? -5.200 -6.441 -8.397 1.00 98.12 243 GLY A O 1
ATOM 1908 N N . VAL A 1 244 ? -6.095 -7.824 -9.912 1.00 98.19 244 VAL A N 1
ATOM 1909 C CA . VAL A 1 244 ? -6.005 -6.882 -11.037 1.00 98.19 244 VAL A CA 1
ATOM 1910 C C . VAL A 1 244 ? -7.246 -6.948 -11.928 1.00 98.19 244 VAL A C 1
ATOM 1912 O O . VAL A 1 244 ? -7.846 -8.006 -12.137 1.00 98.19 244 VAL A O 1
ATOM 1915 N N . ALA A 1 245 ? -7.646 -5.797 -12.465 1.00 98.31 245 ALA A N 1
ATOM 1916 C CA . ALA A 1 245 ? -8.777 -5.678 -13.370 1.00 98.31 245 ALA A CA 1
ATOM 1917 C C . ALA A 1 245 ? -8.434 -4.854 -14.616 1.00 98.31 245 ALA A C 1
ATOM 1919 O O . ALA A 1 245 ? -7.739 -3.849 -14.547 1.00 98.31 245 ALA A O 1
ATOM 1920 N N . LEU A 1 246 ? -8.981 -5.251 -15.762 1.00 97.81 246 LEU A N 1
ATOM 1921 C CA . LEU A 1 246 ? -8.982 -4.462 -16.986 1.00 97.81 246 LEU A CA 1
ATOM 1922 C C . LEU A 1 246 ? -9.997 -3.330 -16.850 1.00 97.81 246 LEU A C 1
ATOM 1924 O O . LEU A 1 246 ? -11.176 -3.590 -16.621 1.00 97.81 246 LEU A O 1
ATOM 1928 N N . ILE A 1 247 ? -9.568 -2.095 -17.081 1.00 97.31 247 ILE A N 1
ATOM 1929 C CA . ILE A 1 247 ? -10.468 -0.947 -17.216 1.00 97.31 247 ILE A CA 1
ATOM 1930 C C . ILE A 1 247 ? -10.980 -0.920 -18.658 1.00 97.31 247 ILE A C 1
ATOM 1932 O O . ILE A 1 247 ? -10.226 -0.632 -19.586 1.00 97.31 247 ILE A O 1
ATOM 1936 N N . ILE A 1 248 ? -12.257 -1.251 -18.862 1.00 96.81 248 ILE A N 1
ATOM 1937 C CA . ILE A 1 248 ? -12.862 -1.296 -20.204 1.00 96.81 248 ILE A CA 1
ATOM 1938 C C . ILE A 1 248 ? -13.184 0.123 -20.678 1.00 96.81 248 ILE A C 1
ATOM 1940 O O . ILE A 1 248 ? -12.981 0.471 -21.840 1.00 96.81 248 ILE A O 1
ATOM 1944 N N . ASN A 1 249 ? -13.721 0.942 -19.775 1.00 95.94 249 ASN A N 1
ATOM 1945 C CA . ASN A 1 249 ? -14.068 2.338 -20.011 1.00 95.94 249 ASN A CA 1
ATOM 1946 C C . ASN A 1 249 ? -14.135 3.086 -18.666 1.00 95.94 249 ASN A C 1
ATOM 1948 O O . ASN A 1 249 ? -13.759 2.556 -17.625 1.00 95.94 249 ASN A O 1
ATOM 1952 N N . ASN A 1 250 ? -14.641 4.320 -18.672 1.00 95.94 250 ASN A N 1
ATOM 1953 C CA . ASN A 1 250 ? -14.706 5.164 -17.474 1.00 95.94 250 ASN A CA 1
ATOM 1954 C C . ASN A 1 250 ? -15.676 4.674 -16.384 1.00 95.94 250 ASN A C 1
ATOM 1956 O O . ASN A 1 250 ? -15.702 5.284 -15.319 1.00 95.94 250 ASN A O 1
ATOM 1960 N N . SER A 1 251 ? -16.482 3.640 -16.641 1.00 97.12 251 SER A N 1
ATOM 1961 C CA . SER A 1 251 ? -17.520 3.175 -15.718 1.00 97.12 251 SER A CA 1
ATOM 1962 C C . SER A 1 251 ? -17.574 1.663 -15.521 1.00 97.12 251 SER A C 1
ATOM 1964 O O . SER A 1 251 ? -18.379 1.203 -14.716 1.00 97.12 251 SER A O 1
ATOM 1966 N N . SER A 1 252 ? -16.740 0.885 -16.215 1.00 98.00 252 SER A N 1
ATOM 1967 C CA . SER A 1 252 ? -16.714 -0.574 -16.106 1.00 98.00 252 SER A CA 1
ATOM 1968 C C . SER A 1 252 ? -15.306 -1.148 -16.126 1.00 98.00 252 SER A C 1
ATOM 1970 O O . SER A 1 252 ? -14.407 -0.653 -16.815 1.00 98.00 252 SER A O 1
ATOM 1972 N N . SER A 1 253 ? -15.151 -2.237 -15.389 1.00 98.31 253 SER A N 1
ATOM 1973 C CA . SER A 1 253 ? -13.927 -3.016 -15.296 1.00 98.31 253 SER A CA 1
ATOM 1974 C C . SER A 1 253 ? -14.233 -4.511 -15.316 1.00 98.31 253 SER A C 1
ATOM 1976 O O . SER A 1 253 ? -15.374 -4.940 -15.128 1.00 98.31 253 SER A O 1
ATOM 1978 N N . ARG A 1 254 ? -13.196 -5.308 -15.579 1.00 98.12 254 ARG A N 1
ATOM 1979 C CA . ARG A 1 254 ? -13.272 -6.764 -15.693 1.00 98.12 254 ARG A CA 1
ATOM 1980 C C . ARG A 1 254 ? -12.121 -7.435 -14.970 1.00 98.12 254 ARG A C 1
ATOM 1982 O O . ARG A 1 254 ? -10.975 -7.067 -15.200 1.00 98.12 254 ARG A O 1
ATOM 1989 N N . CYS A 1 255 ? -12.394 -8.463 -14.179 1.00 98.56 255 CYS A N 1
ATOM 1990 C CA . CYS A 1 255 ? -11.338 -9.262 -13.562 1.00 98.56 255 CYS A CA 1
ATOM 1991 C C . CYS A 1 255 ? -10.492 -9.992 -14.611 1.00 98.56 255 CYS A C 1
ATOM 1993 O O . CYS A 1 255 ? -11.029 -10.674 -15.482 1.00 98.56 255 CYS A O 1
ATOM 1995 N N . ILE A 1 256 ? -9.172 -9.839 -14.541 1.00 97.88 256 ILE A N 1
ATOM 1996 C CA . ILE A 1 256 ? -8.202 -10.417 -15.486 1.00 97.88 256 ILE A CA 1
ATOM 1997 C C . ILE A 1 256 ? -6.948 -10.867 -14.736 1.00 97.88 256 ILE A C 1
ATOM 1999 O O . ILE A 1 256 ? -6.826 -10.609 -13.548 1.00 97.88 256 ILE A O 1
ATOM 2003 N N . GLU A 1 257 ? -6.004 -11.501 -15.423 1.00 97.38 257 GLU A N 1
ATOM 2004 C CA . GLU A 1 257 ? -4.693 -11.873 -14.878 1.00 97.38 257 GLU A CA 1
ATOM 2005 C C . GLU A 1 257 ? -3.583 -11.388 -15.813 1.00 97.38 257 GLU A C 1
ATOM 2007 O O . GLU A 1 257 ? -3.760 -11.382 -17.039 1.00 97.38 257 GLU A O 1
ATOM 2012 N N . ILE A 1 258 ? -2.440 -11.000 -15.245 1.00 97.81 258 ILE A N 1
ATOM 2013 C CA . ILE A 1 258 ? -1.242 -10.652 -16.018 1.00 97.81 258 ILE A CA 1
ATOM 2014 C C . ILE A 1 258 ? -0.583 -11.951 -16.498 1.00 97.81 258 ILE A C 1
ATOM 2016 O O . ILE A 1 258 ? -0.156 -12.775 -15.699 1.00 97.81 258 ILE A O 1
ATOM 2020 N N . VAL A 1 259 ? -0.471 -12.146 -17.812 1.00 96.94 259 VAL A N 1
ATOM 2021 C CA . VAL A 1 259 ? 0.125 -13.374 -18.382 1.00 96.94 259 VAL A CA 1
ATOM 2022 C C . VAL A 1 259 ? 1.595 -13.206 -18.720 1.00 96.94 259 VAL A C 1
ATOM 2024 O O . VAL A 1 259 ? 2.368 -14.154 -18.615 1.00 96.94 259 VAL A O 1
ATOM 2027 N N . ASN A 1 260 ? 1.968 -12.032 -19.218 1.00 96.81 260 ASN A N 1
ATOM 2028 C CA . ASN A 1 260 ? 3.340 -11.728 -19.579 1.00 96.81 260 ASN A CA 1
ATOM 2029 C C . ASN A 1 260 ? 3.588 -10.218 -19.501 1.00 96.81 260 ASN A C 1
ATOM 2031 O O . ASN A 1 260 ? 2.654 -9.407 -19.513 1.00 96.81 260 ASN A O 1
ATOM 2035 N N . ILE A 1 261 ? 4.864 -9.866 -19.389 1.00 97.69 261 ILE A N 1
ATOM 2036 C CA . ILE A 1 261 ? 5.332 -8.485 -19.361 1.00 97.69 261 ILE A CA 1
ATOM 2037 C C . ILE A 1 261 ? 6.375 -8.363 -20.461 1.00 97.69 261 ILE A C 1
ATOM 2039 O O . ILE A 1 261 ? 7.324 -9.141 -20.508 1.00 97.69 261 ILE A O 1
ATOM 2043 N N . THR A 1 262 ? 6.197 -7.413 -21.371 1.00 97.12 262 THR A N 1
ATOM 2044 C CA . THR A 1 262 ? 7.174 -7.128 -22.431 1.00 97.12 262 THR A CA 1
ATOM 2045 C C . THR A 1 262 ? 7.663 -5.692 -22.298 1.00 97.12 262 THR A C 1
ATOM 2047 O O . THR A 1 262 ? 6.936 -4.839 -21.788 1.00 97.12 262 THR A O 1
ATOM 2050 N N . SER A 1 263 ? 8.883 -5.386 -22.735 1.00 96.00 263 SER A N 1
ATOM 2051 C CA . SER A 1 263 ? 9.486 -4.072 -22.487 1.00 96.00 263 SER A CA 1
ATOM 2052 C C . SER A 1 263 ? 10.214 -3.515 -23.702 1.00 96.00 263 SER A C 1
ATOM 2054 O O . SER A 1 263 ? 10.361 -4.167 -24.728 1.00 96.00 263 SER A O 1
ATOM 2056 N N . THR A 1 264 ? 10.683 -2.280 -23.608 1.00 94.06 264 THR A N 1
ATOM 2057 C CA . THR A 1 264 ? 11.427 -1.637 -24.697 1.00 94.06 264 THR A CA 1
ATOM 2058 C C . THR A 1 264 ? 12.813 -2.236 -24.948 1.00 94.06 264 THR A C 1
ATOM 2060 O O . THR A 1 264 ? 13.369 -1.998 -26.015 1.00 94.06 264 THR A O 1
ATOM 2063 N N . ILE A 1 265 ? 13.373 -3.040 -24.032 1.00 92.25 265 ILE A N 1
ATOM 2064 C CA . ILE A 1 265 ? 14.709 -3.650 -24.215 1.00 92.25 265 ILE A CA 1
ATOM 2065 C C . ILE A 1 265 ? 14.759 -4.572 -25.433 1.00 92.25 265 ILE A C 1
ATOM 2067 O O . ILE A 1 265 ? 15.778 -4.646 -26.116 1.00 92.25 265 ILE A O 1
ATOM 2071 N N . ASP A 1 266 ? 13.660 -5.262 -25.712 1.00 90.38 266 ASP A N 1
ATOM 2072 C CA . ASP A 1 266 ? 13.531 -6.203 -26.820 1.00 90.38 266 ASP A CA 1
ATOM 2073 C C . ASP A 1 266 ? 12.473 -5.753 -27.837 1.00 90.38 266 ASP A C 1
ATOM 2075 O O . ASP A 1 266 ? 11.927 -6.575 -28.576 1.00 90.38 266 ASP A O 1
ATOM 2079 N N . ASN A 1 267 ? 12.152 -4.455 -27.866 1.00 91.50 267 ASN A N 1
ATOM 2080 C CA . ASN A 1 267 ? 11.067 -3.893 -28.674 1.00 91.50 267 ASN A CA 1
ATOM 2081 C C . ASN A 1 267 ? 9.715 -4.604 -28.458 1.00 91.50 267 ASN A C 1
ATOM 2083 O O . ASN A 1 267 ? 8.925 -4.751 -29.393 1.00 91.50 267 ASN A O 1
ATOM 2087 N N . HIS A 1 268 ? 9.442 -5.044 -27.229 1.00 93.00 268 HIS A N 1
ATOM 2088 C CA . HIS A 1 268 ? 8.238 -5.753 -26.804 1.00 93.00 268 HIS A CA 1
ATOM 2089 C C . HIS A 1 268 ? 8.015 -7.108 -27.490 1.00 93.00 268 HIS A C 1
ATOM 2091 O O . HIS A 1 268 ? 6.868 -7.550 -27.609 1.00 93.00 268 HIS A O 1
ATOM 2097 N N . THR A 1 269 ? 9.078 -7.758 -27.968 1.00 92.50 269 THR A N 1
ATOM 2098 C CA . THR A 1 269 ? 8.968 -9.002 -28.749 1.00 92.50 269 THR A CA 1
ATOM 2099 C C . THR A 1 269 ? 8.969 -10.266 -27.896 1.00 92.50 269 THR A C 1
ATOM 2101 O O . THR A 1 269 ? 8.378 -11.267 -28.307 1.00 92.50 269 THR A O 1
ATOM 2104 N N . THR A 1 270 ? 9.585 -10.245 -26.713 1.00 94.50 270 THR A N 1
ATOM 2105 C CA . THR A 1 270 ? 9.704 -11.417 -25.842 1.00 94.50 270 THR A CA 1
ATOM 2106 C C . THR A 1 270 ? 9.162 -11.140 -24.444 1.00 94.50 270 THR A C 1
ATOM 2108 O O . THR A 1 270 ? 9.070 -10.001 -23.984 1.00 94.50 270 THR A O 1
ATOM 2111 N N . ASN A 1 271 ? 8.733 -12.209 -23.770 1.00 95.69 271 ASN A N 1
ATOM 2112 C CA . ASN A 1 271 ? 8.340 -12.118 -22.372 1.00 95.69 271 ASN A CA 1
ATOM 2113 C C . ASN A 1 271 ? 9.586 -11.891 -21.516 1.00 95.69 271 ASN A C 1
ATOM 2115 O O . ASN A 1 271 ? 10.520 -12.692 -21.557 1.00 95.69 271 ASN A O 1
ATOM 2119 N N . GLN A 1 272 ? 9.570 -10.829 -20.724 1.00 95.69 272 GLN A N 1
ATOM 2120 C CA . GLN A 1 272 ? 10.632 -10.514 -19.790 1.00 95.69 272 GLN A CA 1
ATOM 2121 C C . GLN A 1 272 ? 10.499 -11.387 -18.541 1.00 95.69 272 GLN A C 1
ATOM 2123 O O . GLN A 1 272 ? 9.405 -11.615 -18.026 1.00 95.69 272 GLN A O 1
ATOM 2128 N N . SER A 1 273 ? 11.626 -11.864 -18.021 1.00 95.62 273 SER A N 1
ATOM 2129 C CA . SER A 1 273 ? 11.682 -12.474 -16.694 1.00 95.62 273 SER A CA 1
ATOM 2130 C C . SER A 1 273 ? 11.847 -11.397 -15.625 1.00 95.62 273 SER A C 1
ATOM 2132 O O . SER A 1 273 ? 12.506 -10.384 -15.871 1.00 95.62 273 SER A O 1
ATOM 2134 N N . SER A 1 274 ? 11.324 -11.638 -14.419 1.00 95.00 274 SER A N 1
ATOM 2135 C CA . SER A 1 274 ? 11.626 -10.811 -13.242 1.00 95.00 274 SER A CA 1
ATOM 2136 C C . SER A 1 274 ? 13.149 -10.619 -13.120 1.00 95.00 274 SER A C 1
ATOM 2138 O O . SER A 1 274 ? 13.876 -11.614 -13.192 1.00 95.00 274 SER A O 1
ATOM 2140 N N . PRO A 1 275 ? 13.656 -9.380 -12.981 1.00 95.06 275 PRO A N 1
ATOM 2141 C CA . PRO A 1 275 ? 12.956 -8.177 -12.520 1.00 95.06 275 PRO A CA 1
ATOM 2142 C C . PRO A 1 275 ? 12.329 -7.282 -13.614 1.00 95.06 275 PRO A C 1
ATOM 2144 O O . PRO A 1 275 ? 12.125 -6.104 -13.372 1.00 95.06 275 PRO A O 1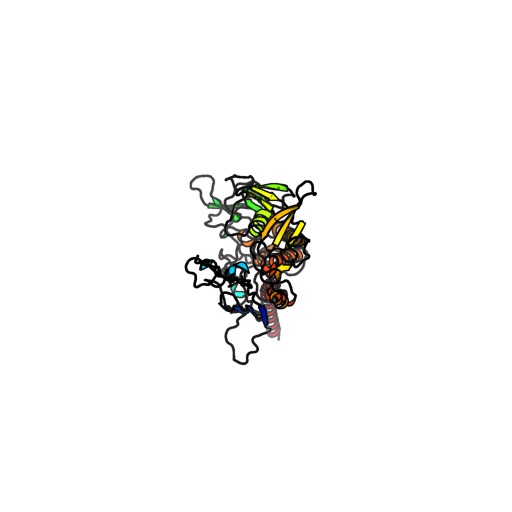
ATOM 2147 N N . TYR A 1 276 ? 12.010 -7.799 -14.806 1.00 96.62 276 TYR A N 1
ATOM 2148 C CA . TYR A 1 276 ? 11.350 -7.071 -15.908 1.00 96.62 276 TYR A CA 1
ATOM 2149 C C . TYR A 1 276 ? 12.084 -5.783 -16.309 1.00 96.62 276 TYR A C 1
ATOM 2151 O O . TYR A 1 276 ? 11.586 -4.668 -16.149 1.00 96.62 276 TYR A O 1
ATOM 2159 N N . LEU A 1 277 ? 13.304 -5.948 -16.819 1.00 96.19 277 LEU A N 1
ATOM 2160 C CA . LEU A 1 277 ? 14.138 -4.832 -17.256 1.00 96.19 277 LEU A CA 1
ATOM 2161 C C . LEU A 1 277 ? 13.471 -4.065 -18.414 1.00 96.19 277 LEU A C 1
ATOM 2163 O O . LEU A 1 277 ? 12.861 -4.669 -19.297 1.00 96.19 277 LEU A O 1
ATOM 2167 N N . CYS A 1 278 ? 13.648 -2.746 -18.458 1.00 94.94 278 CYS A N 1
ATOM 2168 C CA . CYS A 1 278 ? 13.180 -1.871 -19.540 1.00 94.94 278 CYS A CA 1
ATOM 2169 C C . CYS A 1 278 ? 14.233 -0.806 -19.894 1.00 94.94 278 CYS A C 1
ATOM 2171 O O . CYS A 1 278 ? 15.192 -0.604 -19.148 1.00 94.94 278 CYS A O 1
ATOM 2173 N N . SER A 1 279 ? 14.095 -0.148 -21.050 1.00 92.69 279 SER A N 1
ATOM 2174 C CA . SER A 1 279 ? 15.017 0.915 -21.475 1.00 92.69 279 SER A CA 1
ATOM 2175 C C . SER A 1 279 ? 14.559 2.282 -20.967 1.00 92.69 279 SER A C 1
ATOM 2177 O O . SER A 1 279 ? 13.380 2.621 -21.076 1.00 92.69 279 SER A O 1
ATOM 2179 N N . LEU A 1 280 ? 15.509 3.080 -20.476 1.00 89.56 280 LEU A N 1
ATOM 2180 C CA . LEU A 1 280 ? 15.329 4.484 -20.088 1.00 89.56 280 LEU A CA 1
ATOM 2181 C C . LEU A 1 280 ? 15.665 5.464 -21.231 1.00 89.56 280 LEU A C 1
ATOM 2183 O O . LEU A 1 280 ? 15.737 6.672 -21.005 1.00 89.56 280 LEU A O 1
ATOM 2187 N N . THR A 1 281 ? 15.915 4.964 -22.445 1.00 85.31 281 THR A N 1
ATOM 2188 C CA . THR A 1 281 ? 16.185 5.788 -23.636 1.00 85.31 281 THR A CA 1
ATOM 2189 C C . THR A 1 281 ? 14.898 6.368 -24.245 1.00 85.31 281 THR A C 1
ATOM 2191 O O . THR A 1 281 ? 13.799 5.900 -23.950 1.00 85.31 281 THR A O 1
ATOM 2194 N N . ASN A 1 282 ? 15.031 7.427 -25.058 1.00 65.06 282 ASN A N 1
ATOM 2195 C CA . ASN A 1 282 ? 13.956 8.275 -25.604 1.00 65.06 282 ASN A CA 1
ATOM 2196 C C . ASN A 1 282 ? 12.655 7.516 -25.963 1.00 65.06 282 ASN A C 1
ATOM 2198 O O . ASN A 1 282 ? 12.560 6.930 -27.038 1.00 65.06 282 ASN A O 1
ATOM 2202 N N . ASN A 1 283 ? 11.674 7.588 -25.049 1.00 62.09 283 ASN A N 1
ATOM 2203 C CA . ASN A 1 283 ? 10.261 7.142 -25.082 1.00 62.09 283 ASN A CA 1
ATOM 2204 C C . ASN A 1 283 ? 9.889 6.371 -23.806 1.00 62.09 283 ASN A C 1
ATOM 2206 O O . ASN A 1 283 ? 9.242 5.322 -23.844 1.00 62.09 283 ASN A O 1
ATOM 2210 N N . ALA A 1 284 ? 10.244 6.939 -22.649 1.00 61.66 284 ALA A N 1
ATOM 2211 C CA . ALA A 1 284 ? 9.905 6.365 -21.355 1.00 61.66 284 ALA A CA 1
ATOM 2212 C C . ALA A 1 284 ? 8.394 6.157 -21.164 1.00 61.66 284 ALA A C 1
ATOM 2214 O O . ALA A 1 284 ? 8.037 5.375 -20.307 1.00 61.66 284 ALA A O 1
ATOM 2215 N N . SER A 1 285 ? 7.504 6.786 -21.945 1.00 68.44 285 SER A N 1
ATOM 2216 C CA . SER A 1 285 ? 6.043 6.719 -21.772 1.00 68.44 285 SER A CA 1
ATOM 2217 C C . SER A 1 285 ? 5.392 5.355 -22.050 1.00 68.44 285 SER A C 1
ATOM 2219 O O . SER A 1 285 ? 4.226 5.187 -21.712 1.00 68.44 285 SER A O 1
ATOM 2221 N N . SER A 1 286 ? 6.106 4.393 -22.644 1.00 83.31 286 SER A N 1
ATOM 2222 C CA . SER A 1 286 ? 5.608 3.022 -22.885 1.00 83.31 286 SER A CA 1
ATOM 2223 C C . SER A 1 286 ? 6.706 1.972 -22.688 1.00 83.31 286 SER A C 1
ATOM 2225 O O . SER A 1 286 ? 6.798 0.987 -23.415 1.00 83.31 286 SER A O 1
ATOM 2227 N N . GLY A 1 287 ? 7.570 2.196 -21.692 1.00 91.75 287 GLY A N 1
ATOM 2228 C CA . GLY A 1 287 ? 8.686 1.305 -21.369 1.00 91.75 287 GLY A CA 1
ATOM 2229 C C . GLY A 1 287 ? 8.267 -0.149 -21.136 1.00 91.75 287 GLY A C 1
ATOM 2230 O O . GLY A 1 287 ? 9.023 -1.067 -21.457 1.00 91.75 287 GLY A O 1
ATOM 2231 N N . CYS A 1 288 ? 7.056 -0.354 -20.616 1.00 95.50 288 CYS A N 1
ATOM 2232 C CA . CYS A 1 288 ? 6.543 -1.641 -20.172 1.00 95.50 288 CYS A CA 1
ATOM 2233 C C . CYS A 1 288 ? 5.118 -1.879 -20.660 1.00 95.50 288 CYS A C 1
ATOM 2235 O O . CYS A 1 288 ? 4.273 -0.987 -20.616 1.00 95.50 288 CYS A O 1
ATOM 2237 N N . ARG A 1 289 ? 4.841 -3.110 -21.093 1.00 96.69 289 ARG A N 1
ATOM 2238 C CA . ARG A 1 289 ? 3.517 -3.584 -21.495 1.00 96.69 289 ARG A CA 1
ATOM 2239 C C . ARG A 1 289 ? 3.135 -4.791 -20.666 1.00 96.69 289 ARG A C 1
ATOM 2241 O O . ARG A 1 289 ? 3.791 -5.829 -20.737 1.00 96.69 289 ARG A O 1
ATOM 2248 N N . TYR A 1 290 ? 2.038 -4.659 -19.939 1.00 97.69 290 TYR A N 1
ATOM 2249 C CA . TYR A 1 290 ? 1.417 -5.753 -19.208 1.00 97.69 290 TYR A CA 1
ATOM 2250 C C . TYR A 1 290 ? 0.347 -6.350 -20.099 1.00 97.69 290 TYR A C 1
ATOM 2252 O O . TYR A 1 290 ? -0.493 -5.616 -20.622 1.00 97.69 290 TYR A O 1
ATOM 2260 N N . TRP A 1 291 ? 0.356 -7.663 -20.285 1.00 97.62 291 TRP A N 1
ATOM 2261 C CA . TRP A 1 291 ? -0.646 -8.322 -21.110 1.00 97.62 291 TRP A CA 1
ATOM 2262 C C . TRP A 1 291 ? -1.549 -9.206 -20.276 1.00 97.62 291 TRP A C 1
ATOM 2264 O O . TRP A 1 291 ? -1.134 -9.784 -19.276 1.00 97.62 291 TRP A O 1
ATOM 2274 N N . TYR A 1 292 ? -2.771 -9.367 -20.761 1.00 97.06 292 TYR A N 1
ATOM 2275 C CA . TYR A 1 292 ? -3.748 -10.309 -20.246 1.00 97.06 292 TYR A CA 1
ATOM 2276 C C . TYR A 1 292 ? -4.277 -11.188 -21.379 1.00 97.06 292 TYR A C 1
ATOM 2278 O O . TYR A 1 292 ? -4.118 -10.892 -22.569 1.00 97.06 292 TYR A O 1
ATOM 2286 N N . ARG A 1 293 ? -4.920 -12.289 -21.002 1.00 94.12 293 ARG A N 1
ATOM 2287 C CA . ARG A 1 293 ? -5.488 -13.270 -21.925 1.00 94.12 293 ARG A CA 1
ATOM 2288 C C . ARG A 1 293 ? -7.003 -13.080 -22.025 1.00 94.12 293 ARG A C 1
ATOM 2290 O O . ARG A 1 293 ? -7.653 -12.826 -21.021 1.00 94.12 293 ARG A O 1
ATOM 2297 N N . LEU A 1 294 ? -7.589 -13.209 -23.215 1.00 90.38 294 LEU A N 1
ATOM 2298 C CA . LEU A 1 294 ? -9.055 -13.249 -23.369 1.00 90.38 294 LEU A CA 1
ATOM 2299 C C . LEU A 1 294 ? -9.622 -14.650 -23.064 1.00 90.38 294 LEU A C 1
ATOM 2301 O O . LEU A 1 294 ? -8.886 -15.632 -23.086 1.00 90.38 294 LEU A O 1
ATOM 2305 N N . PHE A 1 295 ? -10.940 -14.754 -22.849 1.00 82.06 295 PHE A N 1
ATOM 2306 C CA . PHE A 1 295 ? -11.662 -15.990 -22.475 1.00 82.06 295 PHE A CA 1
ATOM 2307 C C . PHE A 1 295 ? -11.300 -17.237 -23.310 1.00 82.06 295 PHE A C 1
ATOM 2309 O O . PHE A 1 295 ? -11.206 -18.333 -22.770 1.00 82.06 295 PHE A O 1
ATOM 2316 N N . ASN A 1 296 ? -11.000 -17.075 -24.604 1.00 80.62 296 ASN A N 1
ATOM 2317 C CA . ASN A 1 296 ? -10.646 -18.188 -25.501 1.00 80.62 296 ASN A CA 1
ATOM 2318 C C . ASN A 1 296 ? -9.159 -18.575 -25.468 1.00 80.62 296 ASN A C 1
ATOM 2320 O O . ASN A 1 296 ? -8.708 -19.366 -26.288 1.00 80.62 296 ASN A O 1
ATOM 2324 N N . GLN A 1 297 ? -8.387 -17.985 -24.561 1.00 77.56 297 GLN A N 1
ATOM 2325 C CA . GLN A 1 297 ? -6.980 -18.255 -24.283 1.00 77.56 297 GLN A CA 1
ATOM 2326 C C . GLN A 1 297 ? -5.956 -18.070 -25.414 1.00 77.56 297 GLN A C 1
ATOM 2328 O O . GLN A 1 297 ? -4.756 -18.163 -25.169 1.00 77.56 297 GLN A O 1
ATOM 2333 N N . THR A 1 298 ? -6.395 -17.749 -26.628 1.00 82.12 298 THR A N 1
ATOM 2334 C CA . THR A 1 298 ? -5.537 -17.682 -27.819 1.00 82.12 298 THR A CA 1
ATOM 2335 C C . THR A 1 298 ? -4.999 -16.292 -28.127 1.00 82.12 298 THR A C 1
ATOM 2337 O O . THR A 1 298 ? -4.061 -16.161 -28.909 1.00 82.12 298 THR A O 1
ATOM 2340 N N . VAL A 1 299 ? -5.580 -15.244 -27.539 1.00 88.25 299 VAL A N 1
ATOM 2341 C CA . VAL A 1 299 ? -5.258 -13.858 -27.886 1.00 88.25 299 VAL A CA 1
ATOM 2342 C C . VAL A 1 299 ? -4.851 -13.081 -26.645 1.00 88.25 299 VAL A C 1
ATOM 2344 O O . VAL A 1 299 ? -5.666 -12.860 -25.745 1.00 88.25 299 VAL A O 1
ATOM 2347 N N . ASN A 1 300 ? -3.597 -12.632 -26.644 1.00 92.88 300 ASN A N 1
ATOM 2348 C CA . ASN A 1 300 ? -3.089 -11.686 -25.663 1.00 92.88 300 ASN A CA 1
ATOM 2349 C C . ASN A 1 300 ? -3.473 -10.259 -26.076 1.00 92.88 300 ASN A C 1
ATOM 2351 O O . ASN A 1 300 ? -3.449 -9.888 -27.257 1.00 92.88 300 ASN A O 1
ATOM 2355 N N . ARG A 1 301 ? -3.845 -9.453 -25.088 1.00 95.88 301 ARG A N 1
ATOM 2356 C CA . ARG A 1 301 ? -4.161 -8.031 -25.234 1.00 95.88 301 ARG A CA 1
ATOM 2357 C C . ARG A 1 301 ? -3.388 -7.242 -24.189 1.00 95.88 301 ARG A C 1
ATOM 2359 O O . ARG A 1 301 ? -3.093 -7.767 -23.122 1.00 95.88 301 ARG A O 1
ATOM 2366 N N . VAL A 1 302 ? -3.068 -5.994 -24.506 1.00 96.56 302 VAL A N 1
ATOM 2367 C CA . VAL A 1 302 ? -2.405 -5.092 -23.562 1.00 96.56 302 VAL A CA 1
ATOM 2368 C C . VAL A 1 302 ? -3.422 -4.685 -22.496 1.00 96.56 302 VAL A C 1
ATOM 2370 O O . VAL A 1 302 ? -4.503 -4.196 -22.821 1.00 96.56 302 VAL A O 1
ATOM 2373 N N . LEU A 1 303 ? -3.087 -4.944 -21.236 1.00 96.44 303 LEU A N 1
ATOM 2374 C CA . LEU A 1 303 ? -3.810 -4.492 -20.050 1.00 96.44 303 LEU A CA 1
ATOM 2375 C C . LEU A 1 303 ? -3.514 -3.016 -19.789 1.00 96.44 303 LEU A C 1
ATOM 2377 O O . LEU A 1 303 ? -4.431 -2.216 -19.619 1.00 96.44 303 LEU A O 1
ATOM 2381 N N . ALA A 1 304 ? -2.224 -2.692 -19.739 1.00 95.69 304 ALA A N 1
ATOM 2382 C CA . ALA A 1 304 ? -1.703 -1.369 -19.456 1.00 95.69 304 ALA A CA 1
ATOM 2383 C C . ALA A 1 304 ? -0.332 -1.208 -20.115 1.00 95.69 304 ALA A C 1
ATOM 2385 O O . ALA A 1 304 ? 0.438 -2.169 -20.222 1.00 95.69 304 ALA A O 1
ATOM 2386 N N . GLU A 1 305 ? -0.042 0.018 -20.529 1.00 94.44 305 GLU A N 1
ATOM 2387 C CA . GLU A 1 305 ? 1.313 0.463 -20.824 1.00 94.44 305 GLU A CA 1
ATOM 2388 C C . GLU A 1 305 ? 1.750 1.380 -19.689 1.00 94.44 305 GLU A C 1
ATOM 2390 O O . GLU A 1 305 ? 0.952 2.179 -19.195 1.00 94.44 305 GLU A O 1
ATOM 2395 N N . ASP A 1 306 ? 2.996 1.244 -19.262 1.00 91.94 306 ASP A N 1
ATOM 2396 C CA . ASP A 1 306 ? 3.553 2.100 -18.226 1.00 91.94 306 ASP A CA 1
ATOM 2397 C C . ASP A 1 306 ? 4.997 2.466 -18.535 1.00 91.94 306 ASP A C 1
ATOM 2399 O O . ASP A 1 306 ? 5.646 1.887 -19.418 1.00 91.94 306 ASP A O 1
ATOM 2403 N N . TYR A 1 307 ? 5.492 3.459 -17.812 1.00 91.50 307 TYR A N 1
ATOM 2404 C CA . TYR A 1 307 ? 6.842 3.943 -17.978 1.00 91.50 307 TYR A CA 1
ATOM 2405 C C . TYR A 1 307 ? 7.892 2.999 -17.409 1.00 91.50 307 TYR A C 1
ATOM 2407 O O . TYR A 1 307 ? 7.621 2.162 -16.555 1.00 91.50 307 TYR A O 1
ATOM 2415 N N . CYS A 1 308 ? 9.118 3.139 -17.909 1.00 92.62 308 CYS A N 1
ATOM 2416 C CA . CYS A 1 308 ? 10.266 2.468 -17.321 1.00 92.62 308 CYS A CA 1
ATOM 2417 C C . CYS A 1 308 ? 10.716 3.235 -16.074 1.00 92.62 308 CYS A C 1
ATOM 2419 O O . CYS A 1 308 ? 11.063 4.412 -16.183 1.00 92.62 308 CYS A O 1
ATOM 2421 N N . GLU A 1 309 ? 10.705 2.599 -14.902 1.00 92.56 309 GLU A N 1
ATOM 2422 C CA . GLU A 1 309 ? 11.127 3.243 -13.659 1.00 92.56 309 GLU A CA 1
ATOM 2423 C C . GLU A 1 309 ? 12.636 3.150 -13.438 1.00 92.56 309 GLU A C 1
ATOM 2425 O O . GLU A 1 309 ? 13.296 2.189 -13.839 1.00 92.56 309 GLU A O 1
ATOM 2430 N N . CYS A 1 310 ? 13.192 4.159 -12.769 1.00 90.62 310 CYS A N 1
ATOM 2431 C CA . CYS A 1 310 ? 14.595 4.135 -12.377 1.00 90.62 310 CYS A CA 1
ATOM 2432 C C . CYS A 1 310 ? 14.830 3.006 -11.375 1.00 90.62 310 CYS A C 1
ATOM 2434 O O . CYS A 1 310 ? 14.189 2.958 -10.326 1.00 90.62 310 CYS A O 1
ATOM 2436 N N . SER A 1 311 ? 15.814 2.154 -11.648 1.00 89.56 311 SER A N 1
ATOM 2437 C CA . SER A 1 311 ? 16.349 1.297 -10.597 1.00 89.56 311 SER A CA 1
ATOM 2438 C C . SER A 1 311 ? 17.236 2.147 -9.678 1.00 89.56 311 SER A C 1
ATOM 2440 O O . SER A 1 311 ? 17.965 3.027 -10.135 1.00 89.56 311 SER A O 1
ATOM 2442 N N . LEU A 1 312 ? 17.240 1.862 -8.378 1.00 90.81 312 LEU A N 1
ATOM 2443 C CA . LEU A 1 312 ? 18.187 2.494 -7.450 1.00 90.81 312 LEU A CA 1
ATOM 2444 C C . LEU A 1 312 ? 19.587 1.852 -7.486 1.00 90.81 312 LEU A C 1
ATOM 2446 O O . LEU A 1 312 ? 20.471 2.221 -6.710 1.00 90.81 312 LEU A O 1
ATOM 2450 N N . GLN A 1 313 ? 19.803 0.888 -8.384 1.00 91.56 313 GLN A N 1
ATOM 2451 C CA . GLN A 1 313 ? 21.069 0.188 -8.567 1.00 91.56 313 GLN A CA 1
ATOM 2452 C C . GLN A 1 313 ? 21.970 0.919 -9.574 1.00 91.56 313 GLN A C 1
ATOM 2454 O O . GLN A 1 313 ? 21.602 1.046 -10.748 1.00 91.56 313 GLN A O 1
ATOM 2459 N N . PRO A 1 314 ? 23.208 1.282 -9.189 1.00 88.25 314 PRO A N 1
ATOM 2460 C CA . PRO A 1 314 ? 24.157 1.933 -10.096 1.00 88.25 314 PRO A CA 1
ATOM 2461 C C . PRO A 1 314 ? 24.444 1.134 -11.377 1.00 88.25 314 PRO A C 1
ATOM 2463 O O . PRO A 1 314 ? 24.596 1.707 -12.457 1.00 88.25 314 PRO A O 1
ATOM 2466 N N . ALA A 1 315 ? 24.493 -0.199 -11.269 1.00 91.12 315 ALA A N 1
ATOM 2467 C CA . ALA A 1 315 ? 24.819 -1.088 -12.382 1.00 91.12 315 ALA A CA 1
ATOM 2468 C C . ALA A 1 315 ? 23.793 -1.021 -13.528 1.00 91.12 315 ALA A C 1
ATOM 2470 O O . ALA A 1 315 ? 24.195 -1.024 -14.690 1.00 91.12 315 ALA A O 1
ATOM 2471 N N . LEU A 1 316 ? 22.496 -0.913 -13.221 1.00 90.00 316 LEU A N 1
ATOM 2472 C CA . LEU A 1 316 ? 21.446 -0.782 -14.240 1.00 90.00 316 LEU A CA 1
ATOM 2473 C C . LEU A 1 316 ? 21.418 0.634 -14.829 1.00 90.00 316 LEU A C 1
ATOM 2475 O O . LEU A 1 316 ? 21.346 0.797 -16.048 1.00 90.00 316 LEU A O 1
ATOM 2479 N N . ASN A 1 317 ? 21.614 1.650 -13.985 1.00 84.44 317 ASN A N 1
ATOM 2480 C CA . ASN A 1 317 ? 21.594 3.052 -14.408 1.00 84.44 317 ASN A CA 1
ATOM 2481 C C . ASN A 1 317 ? 22.724 3.366 -15.400 1.00 84.44 317 ASN A C 1
ATOM 2483 O O . ASN A 1 317 ? 22.494 4.040 -16.400 1.00 84.44 317 ASN A O 1
ATOM 2487 N N . SER A 1 318 ? 23.922 2.802 -15.192 1.00 84.88 318 SER A N 1
ATOM 2488 C CA . SER A 1 318 ? 25.047 2.929 -16.140 1.00 84.88 318 SER A CA 1
ATOM 2489 C C . SER A 1 318 ? 24.774 2.338 -17.530 1.00 84.88 318 SER A C 1
ATOM 2491 O O . SER A 1 318 ? 25.448 2.694 -18.494 1.00 84.88 318 SER A O 1
ATOM 2493 N N . ARG A 1 319 ? 23.778 1.451 -17.645 1.00 89.81 319 ARG A N 1
ATOM 2494 C CA . ARG A 1 319 ? 23.337 0.834 -18.902 1.00 89.81 319 ARG A CA 1
ATOM 2495 C C . ARG A 1 319 ? 22.057 1.452 -19.446 1.00 89.81 319 ARG A C 1
ATOM 2497 O O . ARG A 1 319 ? 21.524 0.926 -20.416 1.00 89.81 319 ARG A O 1
ATOM 2504 N N . PHE A 1 320 ? 21.573 2.543 -18.846 1.00 89.06 320 PHE A N 1
ATOM 2505 C CA . PHE A 1 320 ? 20.300 3.165 -19.214 1.00 89.06 320 PHE A CA 1
ATOM 2506 C C . PHE A 1 320 ? 19.126 2.179 -19.107 1.00 89.06 320 PHE A C 1
ATOM 2508 O O . PHE A 1 320 ? 18.170 2.240 -19.879 1.00 89.06 320 PHE A O 1
ATOM 2515 N N . GLN A 1 321 ? 19.217 1.242 -18.163 1.00 92.94 321 GLN A N 1
ATOM 2516 C CA . GLN A 1 321 ? 18.194 0.239 -17.907 1.00 92.94 321 GLN A CA 1
ATOM 2517 C C . GLN A 1 321 ? 17.452 0.581 -16.621 1.00 92.94 321 GLN A C 1
ATOM 2519 O O . GLN A 1 321 ? 18.058 0.944 -15.612 1.00 92.94 321 GLN A O 1
ATOM 2524 N N . GLY A 1 322 ? 16.135 0.447 -16.675 1.00 93.56 322 GLY A N 1
ATOM 2525 C CA . GLY A 1 322 ? 15.236 0.572 -15.542 1.00 93.56 322 GLY A CA 1
ATOM 2526 C C . GLY A 1 322 ? 14.459 -0.716 -15.308 1.00 93.56 322 GLY A C 1
ATOM 2527 O O . GLY A 1 322 ? 14.790 -1.771 -15.858 1.00 93.56 322 GLY A O 1
ATOM 2528 N N . ILE A 1 323 ? 13.422 -0.615 -14.486 1.00 95.62 323 ILE A N 1
ATOM 2529 C CA . ILE A 1 323 ? 12.555 -1.721 -14.084 1.00 95.62 323 ILE A CA 1
ATOM 2530 C C . ILE A 1 323 ? 11.106 -1.365 -14.400 1.00 95.62 323 ILE A C 1
ATOM 2532 O O . ILE A 1 323 ? 10.681 -0.232 -14.172 1.00 95.62 323 ILE A O 1
ATOM 2536 N N . CYS A 1 324 ? 10.333 -2.322 -14.909 1.00 95.62 324 CYS A N 1
ATOM 2537 C CA . CYS A 1 324 ? 8.894 -2.134 -15.025 1.00 95.62 324 CYS A CA 1
ATOM 2538 C C . CYS A 1 324 ? 8.269 -1.924 -13.639 1.00 95.62 324 CYS A C 1
ATOM 2540 O O . CYS A 1 324 ? 8.554 -2.713 -12.742 1.00 95.62 324 CYS A O 1
ATOM 2542 N N . PRO A 1 325 ? 7.436 -0.886 -13.442 1.00 93.56 325 PRO A N 1
ATOM 2543 C CA . PRO A 1 325 ? 7.007 -0.425 -12.119 1.00 93.56 325 PRO A CA 1
ATOM 2544 C C . PRO A 1 325 ? 6.186 -1.444 -11.335 1.00 93.56 325 PRO A C 1
ATOM 2546 O O . PRO A 1 325 ? 6.139 -1.366 -10.112 1.00 93.56 325 PRO A O 1
ATOM 2549 N N . PHE A 1 326 ? 5.555 -2.396 -12.017 1.00 95.62 326 PHE A N 1
ATOM 2550 C CA . PHE A 1 326 ? 4.653 -3.357 -11.412 1.00 95.62 326 PHE A CA 1
ATOM 2551 C C . PHE A 1 326 ? 5.169 -4.791 -11.619 1.00 95.62 326 PHE A C 1
ATOM 2553 O O . PHE A 1 326 ? 5.672 -5.110 -12.703 1.00 95.62 326 PHE A O 1
ATOM 2560 N N . PRO A 1 327 ? 5.077 -5.675 -10.608 1.00 96.88 327 PRO A N 1
ATOM 2561 C CA . PRO A 1 327 ? 5.503 -7.061 -10.753 1.00 96.88 327 PRO A CA 1
ATOM 2562 C C . PRO A 1 327 ? 4.521 -7.901 -11.583 1.00 96.88 327 PRO A C 1
ATOM 2564 O O . PRO A 1 327 ? 3.505 -7.427 -12.091 1.00 96.88 327 PRO A O 1
ATOM 2567 N N . GLY A 1 328 ? 4.838 -9.190 -11.727 1.00 97.00 328 GLY A N 1
ATOM 2568 C CA . GLY A 1 328 ? 3.984 -10.151 -12.416 1.00 97.00 328 GLY A CA 1
ATOM 2569 C C . GLY A 1 328 ? 2.836 -10.671 -11.547 1.00 97.00 328 GLY A C 1
ATOM 2570 O O . GLY A 1 328 ? 2.712 -10.359 -10.360 1.00 97.00 328 GLY A O 1
ATOM 2571 N N . GLN A 1 329 ? 2.009 -11.527 -12.151 1.00 97.69 329 GLN A N 1
ATOM 2572 C CA . GLN A 1 329 ? 0.841 -12.119 -11.495 1.00 97.69 329 GLN A CA 1
ATOM 2573 C C . GLN A 1 329 ? 1.199 -12.984 -10.283 1.00 97.69 329 GLN A C 1
ATOM 2575 O O . GLN A 1 329 ? 0.415 -13.041 -9.340 1.00 97.69 329 GLN A O 1
ATOM 2580 N N . ASP A 1 330 ? 2.366 -13.632 -10.266 1.00 97.38 330 ASP A N 1
ATOM 2581 C CA . ASP A 1 330 ? 2.774 -14.490 -9.148 1.00 97.38 330 ASP A CA 1
ATOM 2582 C C . ASP A 1 330 ? 2.925 -13.689 -7.848 1.00 97.38 330 ASP A C 1
ATOM 2584 O O . ASP A 1 330 ? 2.371 -14.075 -6.816 1.00 97.38 330 ASP A O 1
ATOM 2588 N N . GLN A 1 331 ? 3.611 -12.540 -7.901 1.00 96.94 331 GLN A N 1
ATOM 2589 C CA . GLN A 1 331 ? 3.774 -11.654 -6.742 1.00 96.94 331 GLN A CA 1
ATOM 2590 C C . GLN A 1 331 ? 2.423 -11.100 -6.277 1.00 96.94 331 GLN A C 1
ATOM 2592 O O . GLN A 1 331 ? 2.140 -11.077 -5.079 1.00 96.94 331 GLN A O 1
ATOM 2597 N N . LEU A 1 332 ? 1.565 -10.708 -7.222 1.00 96.88 332 LEU A N 1
ATOM 2598 C CA . LEU A 1 332 ? 0.237 -10.189 -6.909 1.00 96.88 332 LEU A CA 1
ATOM 2599 C C . LEU A 1 332 ? -0.666 -11.258 -6.278 1.00 96.88 332 LEU A C 1
ATOM 2601 O O . LEU A 1 332 ? -1.365 -10.984 -5.309 1.00 96.88 332 LEU A O 1
ATOM 2605 N N . SER A 1 333 ? -0.610 -12.494 -6.772 1.00 97.88 333 SER A N 1
ATOM 2606 C CA . SER A 1 333 ? -1.401 -13.611 -6.241 1.00 97.88 333 SER A CA 1
ATOM 2607 C C . SER A 1 333 ? -0.968 -13.987 -4.822 1.00 97.88 333 SER A C 1
ATOM 2609 O O . SER A 1 333 ? -1.814 -14.316 -3.991 1.00 97.88 333 SER A O 1
ATOM 2611 N N . GLN A 1 334 ? 0.335 -13.913 -4.521 1.00 97.56 334 GLN A N 1
ATOM 2612 C CA . GLN A 1 334 ? 0.847 -14.103 -3.160 1.00 97.56 334 GLN A CA 1
ATOM 2613 C C . GLN A 1 334 ? 0.331 -13.020 -2.209 1.00 97.56 334 GLN A C 1
ATOM 2615 O O . GLN A 1 334 ? -0.170 -13.361 -1.137 1.00 97.56 334 GLN A O 1
ATOM 2620 N N . PHE A 1 335 ? 0.388 -11.750 -2.625 1.00 97.12 335 PHE A N 1
ATOM 2621 C CA . PHE A 1 335 ? -0.175 -10.633 -1.865 1.00 97.12 335 PHE A CA 1
ATOM 2622 C C . PHE A 1 335 ? -1.668 -10.831 -1.600 1.00 97.12 335 PHE A C 1
ATOM 2624 O O . PHE A 1 335 ? -2.083 -10.883 -0.449 1.00 97.12 335 PHE A O 1
ATOM 2631 N N . VAL A 1 336 ? -2.466 -11.038 -2.651 1.00 98.00 336 VAL A N 1
ATOM 2632 C CA . VAL A 1 336 ? -3.920 -11.223 -2.541 1.00 98.00 336 VAL A CA 1
ATOM 2633 C C . VAL A 1 336 ? -4.269 -12.361 -1.587 1.00 98.00 336 VAL A C 1
ATOM 2635 O O . VAL A 1 336 ? -5.116 -12.192 -0.711 1.00 98.00 336 VAL A O 1
ATOM 2638 N N . LYS A 1 337 ? -3.603 -13.512 -1.723 1.00 97.81 337 LYS A N 1
ATOM 2639 C CA . LYS A 1 337 ? -3.841 -14.673 -0.862 1.00 97.81 337 LYS A CA 1
ATOM 2640 C C . LYS A 1 337 ? -3.538 -14.360 0.604 1.00 97.81 337 LYS A C 1
ATOM 2642 O O . LYS A 1 337 ? -4.380 -14.627 1.458 1.00 97.81 337 LYS A O 1
ATOM 2647 N N . ALA A 1 338 ? -2.358 -13.812 0.890 1.00 96.75 338 ALA A N 1
ATOM 2648 C CA . ALA A 1 338 ? -1.933 -13.527 2.257 1.00 96.75 338 ALA A CA 1
ATOM 2649 C C . ALA A 1 338 ? -2.781 -12.416 2.893 1.00 96.75 338 ALA A C 1
ATOM 2651 O O . ALA A 1 338 ? -3.260 -12.573 4.014 1.00 96.75 338 ALA A O 1
ATOM 2652 N N . THR A 1 339 ? -3.044 -11.331 2.158 1.00 96.38 339 THR A N 1
ATOM 2653 C CA . THR A 1 339 ? -3.903 -10.233 2.613 1.00 96.38 339 THR A CA 1
ATOM 2654 C C . THR A 1 339 ? -5.321 -10.704 2.879 1.00 96.38 339 THR A C 1
ATOM 2656 O O . THR A 1 339 ? -5.881 -10.319 3.895 1.00 96.38 339 THR A O 1
ATOM 2659 N N . ARG A 1 340 ? -5.898 -11.552 2.020 1.00 96.38 340 ARG A N 1
ATOM 2660 C CA . ARG A 1 340 ? -7.237 -12.106 2.240 1.00 96.38 340 ARG A CA 1
ATOM 2661 C C . ARG A 1 340 ? -7.313 -12.911 3.540 1.00 96.38 340 ARG A C 1
ATOM 2663 O O . ARG A 1 3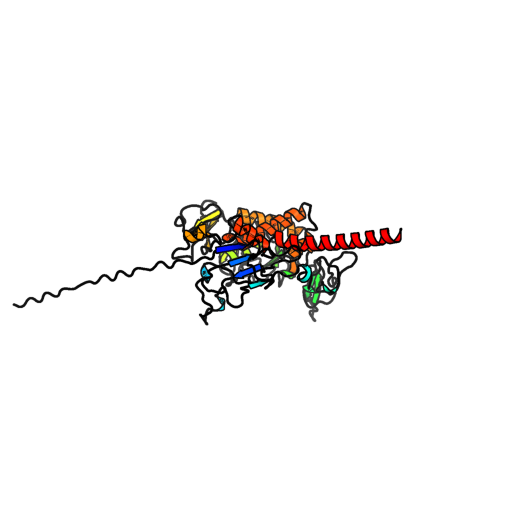40 ? -8.206 -12.665 4.340 1.00 96.38 340 ARG A O 1
ATOM 2670 N N . ILE A 1 341 ? -6.370 -13.830 3.768 1.00 96.12 341 ILE A N 1
ATOM 2671 C CA . ILE A 1 341 ? -6.348 -14.615 5.011 1.00 96.12 341 ILE A CA 1
ATOM 2672 C C . ILE A 1 341 ? -6.175 -13.688 6.217 1.00 96.12 341 ILE A C 1
ATOM 2674 O O . ILE A 1 341 ? -6.856 -13.865 7.221 1.00 96.12 341 ILE A O 1
ATOM 2678 N N . LEU A 1 342 ? -5.306 -12.680 6.110 1.00 95.56 342 LEU A N 1
ATOM 2679 C CA . LEU A 1 342 ? -5.091 -11.704 7.171 1.00 95.56 342 LEU A CA 1
ATOM 2680 C C . LEU A 1 342 ? -6.395 -10.981 7.540 1.00 95.56 342 LEU A C 1
ATOM 2682 O O . LEU A 1 342 ? -6.848 -11.111 8.671 1.00 95.56 342 LEU A O 1
ATOM 2686 N N . ILE A 1 343 ? -7.035 -10.294 6.587 1.00 94.69 343 ILE A N 1
ATOM 2687 C CA . ILE A 1 343 ? -8.231 -9.474 6.853 1.00 94.69 343 ILE A CA 1
ATOM 2688 C C . ILE A 1 343 ? -9.447 -10.292 7.313 1.00 94.69 343 ILE A C 1
ATOM 2690 O O . ILE A 1 343 ? -10.297 -9.761 8.023 1.00 94.69 343 ILE A O 1
ATOM 2694 N N . GLU A 1 344 ? -9.547 -11.564 6.912 1.00 94.88 344 GLU A N 1
ATOM 2695 C CA . GLU A 1 344 ? -10.609 -12.483 7.348 1.00 94.88 344 GLU A CA 1
ATOM 2696 C C . GLU A 1 344 ? -10.448 -12.907 8.818 1.00 94.88 344 GLU A C 1
ATOM 2698 O O . GLU A 1 344 ? -11.418 -13.340 9.435 1.00 94.88 344 GLU A O 1
ATOM 2703 N N . ASN A 1 345 ? -9.239 -12.797 9.379 1.00 94.75 345 ASN A N 1
ATOM 2704 C CA . ASN A 1 345 ? -8.895 -13.321 10.704 1.00 94.75 345 ASN A CA 1
ATOM 2705 C C . ASN A 1 345 ? -8.430 -12.233 11.692 1.00 94.75 345 ASN A C 1
ATOM 2707 O O . ASN A 1 345 ? -7.981 -12.551 12.793 1.00 94.75 345 ASN A O 1
ATOM 2711 N N . THR A 1 346 ? -8.514 -10.955 11.320 1.00 93.06 346 THR A N 1
ATOM 2712 C CA . THR A 1 346 ? -8.097 -9.816 12.152 1.00 93.06 346 THR A CA 1
ATOM 2713 C C . THR A 1 346 ? -9.283 -8.962 12.601 1.00 93.06 346 THR A C 1
ATOM 2715 O O . THR A 1 346 ? -10.051 -8.471 11.773 1.00 93.06 346 THR A O 1
ATOM 2718 N N . ASP A 1 347 ? -9.353 -8.667 13.900 1.00 90.81 347 ASP A N 1
ATOM 2719 C CA . ASP A 1 347 ? -10.387 -7.816 14.510 1.00 90.81 347 ASP A CA 1
ATOM 2720 C C . ASP A 1 347 ? -9.935 -6.353 14.621 1.00 90.81 347 ASP A C 1
ATOM 2722 O O . ASP A 1 347 ? -9.806 -5.779 15.706 1.00 90.81 347 ASP A O 1
ATOM 2726 N N . CYS A 1 348 ? -9.634 -5.753 13.476 1.00 95.00 348 CYS A N 1
ATOM 2727 C CA . CYS A 1 348 ? -9.190 -4.367 13.387 1.00 95.00 348 CYS A CA 1
ATOM 2728 C C . CYS A 1 348 ? -10.350 -3.420 13.082 1.00 95.00 348 CYS A C 1
ATOM 2730 O O . CYS A 1 348 ? -11.321 -3.801 12.431 1.00 95.00 348 CYS A O 1
ATOM 2732 N N . HIS A 1 349 ? -10.250 -2.160 13.500 1.00 96.62 349 HIS A N 1
ATOM 2733 C CA . HIS A 1 349 ? -11.185 -1.144 13.029 1.00 96.62 349 HIS A CA 1
ATOM 2734 C C . HIS A 1 349 ? -11.035 -0.938 11.508 1.00 96.62 349 HIS A C 1
ATOM 2736 O O . HIS A 1 349 ? -9.937 -1.059 10.961 1.00 96.62 349 HIS A O 1
ATOM 2742 N N . THR A 1 350 ? -12.117 -0.600 10.800 1.00 96.31 350 THR A N 1
ATOM 2743 C CA . THR A 1 350 ? -12.117 -0.515 9.323 1.00 96.31 350 THR A CA 1
ATOM 2744 C C . THR A 1 350 ? -11.152 0.531 8.767 1.00 96.31 350 THR A C 1
ATOM 2746 O O . THR A 1 350 ? -10.638 0.374 7.660 1.00 96.31 350 THR A O 1
ATOM 2749 N N . LEU A 1 351 ? -10.854 1.571 9.549 1.00 96.06 351 LEU A N 1
ATOM 2750 C CA . LEU A 1 351 ? -9.848 2.593 9.224 1.00 96.06 351 LEU A CA 1
ATOM 2751 C C . LEU A 1 351 ? -8.412 2.056 9.197 1.00 96.06 351 LEU A C 1
ATOM 2753 O O . LEU A 1 351 ? -7.566 2.615 8.508 1.00 96.06 351 LEU A O 1
ATOM 2757 N N . ASP A 1 352 ? -8.152 0.954 9.897 1.00 95.81 352 ASP A N 1
ATOM 2758 C CA . ASP A 1 352 ? -6.838 0.321 10.008 1.00 95.81 352 ASP A CA 1
ATOM 2759 C C . ASP A 1 352 ? -6.651 -0.858 9.048 1.00 95.81 352 ASP A C 1
ATOM 2761 O O . ASP A 1 352 ? -5.594 -1.492 9.021 1.00 95.81 352 ASP A O 1
ATOM 2765 N N . ARG A 1 353 ? -7.659 -1.162 8.226 1.00 94.25 353 ARG A N 1
ATOM 2766 C CA . ARG A 1 353 ? -7.689 -2.323 7.323 1.00 94.25 353 ARG A CA 1
ATOM 2767 C C . ARG A 1 353 ? -6.453 -2.467 6.438 1.00 94.25 353 ARG A C 1
ATOM 2769 O O . ARG A 1 353 ? -5.990 -3.575 6.196 1.00 94.25 353 ARG A O 1
ATOM 2776 N N . TYR A 1 354 ? -5.935 -1.351 5.936 1.00 93.38 354 TYR A N 1
ATOM 2777 C CA . TYR A 1 354 ? -4.786 -1.343 5.028 1.00 93.38 354 TYR A CA 1
ATOM 2778 C C . TYR A 1 354 ? -3.454 -1.056 5.745 1.00 93.38 354 TYR A C 1
ATOM 2780 O O . TYR A 1 354 ? -2.406 -1.043 5.104 1.00 93.38 354 TYR A O 1
ATOM 2788 N N . SER A 1 355 ? -3.472 -0.843 7.067 1.00 94.38 355 SER A N 1
ATOM 2789 C CA . SER A 1 355 ? -2.279 -0.577 7.875 1.00 94.38 355 SER A CA 1
ATOM 2790 C C . SER A 1 355 ? -1.706 -1.881 8.420 1.00 94.38 355 SER A C 1
ATOM 2792 O O . SER A 1 355 ? -2.207 -2.421 9.401 1.00 94.38 355 SER A O 1
ATOM 2794 N N . MET A 1 356 ? -0.624 -2.389 7.821 1.00 94.75 356 MET A N 1
ATOM 2795 C CA . MET A 1 356 ? 0.006 -3.639 8.283 1.00 94.75 356 MET A CA 1
ATOM 2796 C C . MET A 1 356 ? 0.532 -3.547 9.720 1.00 94.75 356 MET A C 1
ATOM 2798 O O . MET A 1 356 ? 0.532 -4.554 10.426 1.00 94.75 356 MET A O 1
ATOM 2802 N N . ILE A 1 357 ? 0.913 -2.349 10.181 1.00 92.69 357 ILE A N 1
ATOM 2803 C CA . ILE A 1 357 ? 1.260 -2.103 11.588 1.00 92.69 357 ILE A CA 1
ATOM 2804 C C . ILE A 1 357 ? 0.040 -2.374 12.470 1.00 92.69 357 ILE A C 1
ATOM 2806 O O . ILE A 1 357 ? 0.121 -3.151 13.418 1.00 92.69 357 ILE A O 1
ATOM 2810 N N . ALA A 1 358 ? -1.109 -1.786 12.128 1.00 93.81 358 ALA A N 1
ATOM 2811 C CA . ALA A 1 358 ? -2.326 -1.998 12.893 1.00 93.81 358 ALA A CA 1
ATOM 2812 C C . ALA A 1 358 ? -2.778 -3.460 12.830 1.00 93.81 358 ALA A C 1
ATOM 2814 O O . ALA A 1 358 ? -3.030 -4.040 13.878 1.00 93.81 358 ALA A O 1
ATOM 2815 N N . GLN A 1 359 ? -2.783 -4.091 11.648 1.00 94.94 359 GLN A N 1
ATOM 2816 C CA . GLN A 1 359 ? -3.155 -5.505 11.485 1.00 94.94 359 GLN A CA 1
ATOM 2817 C C . GLN A 1 359 ? -2.360 -6.443 12.405 1.00 94.94 359 GLN A C 1
ATOM 2819 O O . GLN A 1 359 ? -2.910 -7.409 12.941 1.00 94.94 359 GLN A O 1
ATOM 2824 N N . ASN A 1 360 ? -1.084 -6.130 12.644 1.00 93.00 360 ASN A N 1
ATOM 2825 C CA . ASN A 1 360 ? -0.248 -6.849 13.599 1.00 93.00 360 ASN A CA 1
ATOM 2826 C C . ASN A 1 360 ? -0.734 -6.674 15.053 1.00 93.00 360 ASN A C 1
ATOM 2828 O O . ASN A 1 360 ? -0.818 -7.625 15.837 1.00 93.00 360 ASN A O 1
ATOM 2832 N N . ASP A 1 361 ? -1.107 -5.449 15.416 1.00 90.62 361 ASP A N 1
ATOM 2833 C CA . ASP A 1 361 ? -1.548 -5.109 16.765 1.00 90.62 361 ASP A CA 1
ATOM 2834 C C . ASP A 1 361 ? -2.940 -5.646 17.099 1.00 90.62 361 ASP A C 1
ATOM 2836 O O . ASP A 1 361 ? -3.113 -6.238 18.167 1.00 90.62 361 ASP A O 1
ATOM 2840 N N . CYS A 1 362 ? -3.927 -5.446 16.222 1.00 88.06 362 CYS A N 1
ATOM 2841 C CA . CYS A 1 362 ? -5.323 -5.780 16.514 1.00 88.06 362 CYS A CA 1
ATOM 2842 C C . CYS A 1 362 ? -5.709 -7.233 16.212 1.00 88.06 362 CYS A C 1
ATOM 2844 O O . CYS A 1 362 ? -6.643 -7.721 16.856 1.00 88.06 362 CYS A O 1
ATOM 2846 N N . GLY A 1 363 ? -4.992 -7.945 15.330 1.00 80.56 363 GLY A N 1
ATOM 2847 C CA . GLY A 1 363 ? -5.394 -9.294 14.915 1.00 80.56 363 GLY A CA 1
ATOM 2848 C C . GLY A 1 363 ? -4.282 -10.339 14.828 1.00 80.56 363 GLY A C 1
ATOM 2849 O O . GLY A 1 363 ? -4.408 -11.383 15.462 1.00 80.56 363 GLY A O 1
ATOM 2850 N N . ALA A 1 364 ? -3.190 -10.085 14.095 1.00 84.56 364 ALA A N 1
ATOM 2851 C CA . ALA A 1 364 ? -2.216 -11.145 13.795 1.00 84.56 364 ALA A CA 1
ATOM 2852 C C . ALA A 1 364 ? -1.478 -11.682 15.034 1.00 84.56 364 ALA A C 1
ATOM 2854 O O . ALA A 1 364 ? -1.089 -12.849 15.065 1.00 84.56 364 ALA A O 1
ATOM 2855 N N . GLY A 1 365 ? -1.348 -10.852 16.075 1.00 74.56 365 GLY A N 1
ATOM 2856 C CA . GLY A 1 365 ? -0.785 -11.252 17.360 1.00 74.56 365 GLY A CA 1
ATOM 2857 C C . GLY A 1 365 ? 0.732 -11.072 17.445 1.00 74.56 365 GLY A C 1
ATOM 2858 O O . GLY A 1 365 ? 1.360 -10.462 16.593 1.00 74.56 365 GLY A O 1
ATOM 2859 N N . GLY A 1 366 ? 1.325 -11.530 18.552 1.00 68.75 366 GLY A N 1
ATOM 2860 C CA . GLY A 1 366 ? 2.786 -11.531 18.710 1.00 68.75 366 GLY A CA 1
ATOM 2861 C C . GLY A 1 366 ? 3.451 -12.614 17.853 1.00 68.75 366 GLY A C 1
ATOM 2862 O O . GLY A 1 366 ? 2.778 -13.515 17.367 1.00 68.75 366 GLY A O 1
ATOM 2863 N N . LYS A 1 367 ? 4.779 -12.543 17.692 1.00 70.81 367 LYS A N 1
ATOM 2864 C CA . LYS A 1 367 ? 5.555 -13.473 16.851 1.00 70.81 367 LYS A CA 1
ATOM 2865 C C . LYS A 1 367 ? 5.215 -14.950 17.115 1.00 70.81 367 LYS A C 1
ATOM 2867 O O . LYS A 1 367 ? 5.418 -15.433 18.229 1.00 70.81 367 LYS A O 1
ATOM 2872 N N . GLY A 1 368 ? 4.817 -15.658 16.054 1.00 74.62 368 GLY A N 1
ATOM 2873 C CA . GLY A 1 368 ? 4.582 -17.106 16.030 1.00 74.62 368 GLY A CA 1
ATOM 2874 C C . GLY A 1 368 ? 3.129 -17.492 15.723 1.00 74.62 368 GLY A C 1
ATOM 2875 O O . GLY A 1 368 ? 2.196 -16.886 16.237 1.00 74.62 368 GLY A O 1
ATOM 2876 N N . GLY A 1 369 ? 2.945 -18.531 14.904 1.00 88.69 369 GLY A N 1
ATOM 2877 C CA . GLY A 1 369 ? 1.636 -19.067 14.514 1.00 88.69 369 GLY A CA 1
ATOM 2878 C C . GLY A 1 369 ? 1.221 -18.699 13.088 1.00 88.69 369 GLY A C 1
ATOM 2879 O O . GLY A 1 369 ? 1.726 -17.741 12.504 1.00 88.69 369 GLY A O 1
ATOM 2880 N N . ASP A 1 370 ? 0.269 -19.462 12.546 1.00 91.50 370 ASP A N 1
ATOM 2881 C CA . ASP A 1 370 ? -0.109 -19.399 11.129 1.00 91.50 370 ASP A CA 1
ATOM 2882 C C . ASP A 1 370 ? -0.569 -17.998 10.694 1.00 91.50 370 ASP A C 1
ATOM 2884 O O . ASP A 1 370 ? -0.232 -17.550 9.599 1.00 91.50 370 ASP A O 1
ATOM 2888 N N . LEU A 1 371 ? -1.301 -17.273 11.551 1.00 92.81 371 LEU A N 1
ATOM 2889 C CA . LEU A 1 371 ? -1.794 -15.932 11.224 1.00 92.81 371 LEU A CA 1
ATOM 2890 C C . LEU A 1 371 ? -0.674 -14.880 11.194 1.00 92.81 371 LEU A C 1
ATOM 2892 O O . LEU A 1 371 ? -0.679 -14.021 10.312 1.00 92.81 371 LEU A O 1
ATOM 2896 N N . TYR A 1 372 ? 0.313 -14.967 12.094 1.00 94.12 372 TYR A N 1
ATOM 2897 C CA . TYR A 1 372 ? 1.494 -14.098 12.053 1.00 94.12 372 TYR A CA 1
ATOM 2898 C C . TYR A 1 372 ? 2.332 -14.370 10.794 1.00 94.12 372 TYR A C 1
ATOM 2900 O O . TYR A 1 372 ? 2.822 -13.431 10.168 1.00 94.12 372 TYR A O 1
ATOM 2908 N N . ASP A 1 373 ? 2.449 -15.630 10.368 1.00 94.12 373 ASP A N 1
ATOM 2909 C CA . ASP A 1 373 ? 3.146 -15.972 9.124 1.00 94.12 373 ASP A CA 1
ATOM 2910 C C . ASP A 1 373 ? 2.418 -15.403 7.894 1.00 94.12 373 ASP A C 1
ATOM 2912 O O . ASP A 1 373 ? 3.060 -14.849 6.999 1.00 94.12 373 ASP A O 1
ATOM 2916 N N . GLN A 1 374 ? 1.079 -15.452 7.860 1.00 95.00 374 GLN A N 1
ATOM 2917 C CA . GLN A 1 374 ? 0.306 -14.785 6.802 1.00 95.00 374 GLN A CA 1
ATOM 2918 C C . GLN A 1 374 ? 0.456 -13.263 6.849 1.00 95.00 374 GLN A C 1
ATOM 2920 O O . GLN A 1 374 ? 0.614 -12.641 5.798 1.00 95.00 374 GLN A O 1
ATOM 2925 N N . TRP A 1 375 ? 0.466 -12.658 8.040 1.00 96.00 375 TRP A N 1
ATOM 2926 C CA . TRP A 1 375 ? 0.740 -11.230 8.208 1.00 96.00 375 TRP A CA 1
ATOM 2927 C C . TRP A 1 375 ? 2.128 -10.845 7.681 1.00 96.00 375 TRP A C 1
ATOM 2929 O O . TRP A 1 375 ? 2.264 -9.856 6.957 1.00 96.00 375 TRP A O 1
ATOM 2939 N N . ALA A 1 376 ? 3.153 -11.638 7.995 1.00 96.12 376 ALA A N 1
ATOM 2940 C CA . ALA A 1 376 ? 4.514 -11.408 7.535 1.00 96.12 376 ALA A CA 1
ATOM 2941 C C . ALA A 1 376 ? 4.605 -11.474 6.004 1.00 96.12 376 ALA A C 1
ATOM 2943 O O . ALA A 1 376 ? 5.168 -10.569 5.389 1.00 96.12 376 ALA A O 1
ATOM 2944 N N . ILE A 1 377 ? 3.986 -12.487 5.384 1.00 96.75 377 ILE A N 1
ATOM 2945 C CA . ILE A 1 377 ? 3.916 -12.613 3.921 1.00 96.75 377 ILE A CA 1
ATOM 2946 C C . ILE A 1 377 ? 3.146 -11.432 3.315 1.00 96.75 377 ILE A C 1
ATOM 2948 O O . ILE A 1 377 ? 3.607 -10.843 2.338 1.00 96.75 377 ILE A O 1
ATOM 2952 N N . ALA A 1 378 ? 1.997 -11.049 3.881 1.00 96.75 378 ALA A N 1
ATOM 2953 C CA . ALA A 1 378 ? 1.204 -9.915 3.401 1.00 96.75 378 ALA A CA 1
ATOM 2954 C C . ALA A 1 378 ? 1.993 -8.597 3.476 1.00 96.75 378 ALA A C 1
ATOM 2956 O O . ALA A 1 378 ? 1.981 -7.815 2.529 1.00 96.75 378 ALA A O 1
ATOM 2957 N N . THR A 1 379 ? 2.733 -8.382 4.564 1.00 96.88 379 THR A N 1
ATOM 2958 C CA . THR A 1 379 ? 3.575 -7.196 4.768 1.00 96.88 379 THR A CA 1
ATOM 2959 C C . THR A 1 379 ? 4.737 -7.157 3.777 1.00 96.88 379 THR A C 1
ATOM 2961 O O . THR A 1 379 ? 4.951 -6.143 3.115 1.00 96.88 379 THR A O 1
ATOM 2964 N N . GLU A 1 380 ? 5.473 -8.261 3.624 1.00 97.25 380 GLU A N 1
ATOM 2965 C CA . GLU A 1 380 ? 6.599 -8.351 2.687 1.00 97.25 380 GLU A CA 1
ATOM 2966 C C . GLU A 1 380 ? 6.144 -8.204 1.231 1.00 97.25 380 GLU A C 1
ATOM 2968 O O . GLU A 1 380 ? 6.776 -7.498 0.449 1.00 97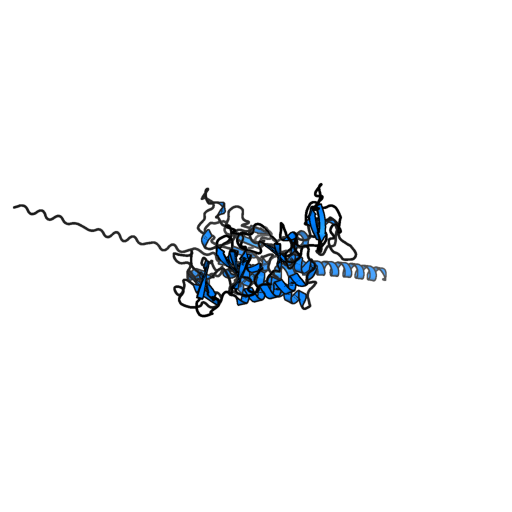.25 380 GLU A O 1
ATOM 2973 N N . THR A 1 381 ? 5.028 -8.828 0.855 1.00 97.12 381 THR A N 1
ATOM 2974 C CA . THR A 1 381 ? 4.491 -8.724 -0.509 1.00 97.12 381 THR A CA 1
ATOM 2975 C C . THR A 1 381 ? 3.909 -7.342 -0.801 1.00 97.12 381 THR A C 1
ATOM 2977 O O . THR A 1 381 ? 4.134 -6.836 -1.898 1.00 97.12 381 THR A O 1
ATOM 2980 N N . LEU A 1 382 ? 3.255 -6.686 0.168 1.00 96.88 382 LEU A N 1
ATOM 2981 C CA . LEU A 1 382 ? 2.832 -5.288 0.042 1.00 96.88 382 LEU A CA 1
ATOM 2982 C C . LEU A 1 382 ? 4.035 -4.362 -0.151 1.00 96.88 382 LEU A C 1
ATOM 2984 O O . LEU A 1 382 ? 4.051 -3.561 -1.081 1.00 96.88 382 LEU A O 1
ATOM 2988 N N . PHE A 1 383 ? 5.063 -4.501 0.689 1.00 97.12 383 PHE A N 1
ATOM 2989 C CA . PHE A 1 383 ? 6.309 -3.748 0.559 1.00 97.12 383 PHE A CA 1
ATOM 2990 C C . PHE A 1 383 ? 6.951 -3.967 -0.819 1.00 97.12 383 PHE A C 1
ATOM 2992 O O . PHE A 1 383 ? 7.337 -3.005 -1.487 1.00 97.12 383 PHE A O 1
ATOM 2999 N N . ASN A 1 384 ? 6.999 -5.220 -1.281 1.00 96.69 384 ASN A N 1
ATOM 3000 C CA . ASN A 1 384 ? 7.554 -5.561 -2.584 1.00 96.69 384 ASN A CA 1
ATOM 3001 C C . ASN A 1 384 ? 6.745 -4.987 -3.747 1.00 96.69 384 ASN A C 1
ATOM 3003 O O . ASN A 1 384 ? 7.345 -4.599 -4.741 1.00 96.69 384 ASN A O 1
ATOM 3007 N N . LEU A 1 385 ? 5.415 -4.931 -3.642 1.00 95.38 385 LEU A N 1
ATOM 3008 C CA . LEU A 1 385 ? 4.547 -4.309 -4.642 1.00 95.38 385 LEU A CA 1
ATOM 3009 C C . LEU A 1 385 ? 4.766 -2.794 -4.699 1.00 95.38 385 LEU A C 1
ATOM 3011 O O . LEU A 1 385 ? 4.976 -2.252 -5.781 1.00 95.38 385 LEU A O 1
ATOM 3015 N N . THR A 1 386 ? 4.768 -2.124 -3.545 1.00 94.12 386 THR A N 1
ATOM 3016 C CA . THR A 1 386 ? 4.906 -0.662 -3.449 1.00 94.12 386 THR A CA 1
ATOM 3017 C C . THR A 1 386 ? 6.271 -0.177 -3.933 1.00 94.12 386 THR A C 1
ATOM 3019 O O . THR A 1 386 ? 6.367 0.830 -4.633 1.00 94.12 386 THR A O 1
ATOM 3022 N N . TYR A 1 387 ? 7.341 -0.896 -3.584 1.00 94.88 387 TYR A N 1
ATOM 3023 C CA . TYR A 1 387 ? 8.714 -0.483 -3.884 1.00 94.88 387 TYR A CA 1
ATOM 3024 C C . TYR A 1 387 ? 9.385 -1.315 -4.971 1.00 94.88 387 TYR A C 1
ATOM 3026 O O . TYR A 1 387 ? 10.607 -1.246 -5.114 1.00 94.88 387 TYR A O 1
ATOM 3034 N N . TRP A 1 388 ? 8.599 -2.063 -5.751 1.00 95.75 388 TRP A N 1
ATOM 3035 C CA . TRP A 1 388 ? 9.073 -3.025 -6.741 1.00 95.75 388 TRP A CA 1
ATOM 3036 C C . TRP A 1 388 ? 10.287 -2.539 -7.545 1.00 95.75 388 TRP A C 1
ATOM 3038 O O . TRP A 1 388 ? 11.350 -3.145 -7.410 1.00 95.75 388 TRP A O 1
ATOM 3048 N N . PRO A 1 389 ? 10.243 -1.434 -8.311 1.00 94.31 389 PRO A N 1
ATOM 3049 C CA . PRO A 1 389 ? 11.371 -1.052 -9.166 1.00 94.31 389 PRO A CA 1
ATOM 3050 C C . PRO A 1 389 ? 12.661 -0.717 -8.399 1.00 94.31 389 PRO A C 1
ATOM 3052 O O . PRO A 1 389 ? 13.751 -0.712 -8.974 1.00 94.31 389 PRO A O 1
ATOM 3055 N N . PHE A 1 390 ? 12.562 -0.475 -7.094 1.00 94.19 390 PHE A N 1
ATOM 3056 C CA . PHE A 1 390 ? 13.639 0.053 -6.270 1.00 94.19 390 PHE A CA 1
ATOM 3057 C C . PHE A 1 390 ? 14.371 -1.012 -5.452 1.00 94.19 390 PHE A C 1
ATOM 3059 O O . PHE A 1 390 ? 15.481 -0.742 -5.011 1.00 94.19 390 PHE A O 1
ATOM 3066 N N . ILE A 1 391 ? 13.799 -2.208 -5.276 1.00 95.31 391 ILE A N 1
ATOM 3067 C CA . ILE A 1 391 ? 14.318 -3.254 -4.369 1.00 95.31 391 ILE A CA 1
ATOM 3068 C C . ILE A 1 391 ? 14.882 -4.483 -5.096 1.00 95.31 391 ILE A C 1
ATOM 3070 O O . ILE A 1 391 ? 14.979 -5.572 -4.536 1.00 95.31 391 ILE A O 1
ATOM 3074 N N . GLN A 1 392 ? 15.264 -4.334 -6.363 1.00 94.81 392 GLN A N 1
ATOM 3075 C CA . GLN A 1 392 ? 15.638 -5.470 -7.216 1.00 94.81 392 GLN A CA 1
ATOM 3076 C C . GLN A 1 392 ? 17.030 -6.064 -6.922 1.00 94.81 392 GLN A C 1
ATOM 3078 O O . GLN A 1 392 ? 17.474 -6.978 -7.614 1.00 94.81 392 GLN A O 1
ATOM 3083 N N . SER A 1 393 ? 17.771 -5.531 -5.944 1.00 94.06 393 SER A N 1
ATOM 3084 C CA . SER A 1 393 ? 19.043 -6.102 -5.482 1.00 94.06 393 SER A CA 1
ATOM 3085 C C . SER A 1 393 ? 18.997 -6.311 -3.984 1.00 94.06 393 SER A C 1
ATOM 3087 O O . SER A 1 393 ? 18.332 -5.567 -3.270 1.00 94.06 393 SER A O 1
ATOM 3089 N N . ASN A 1 394 ? 19.775 -7.276 -3.490 1.00 94.06 394 ASN A N 1
ATOM 3090 C CA . ASN A 1 394 ? 19.861 -7.533 -2.055 1.00 94.06 394 ASN A CA 1
ATOM 3091 C C . ASN A 1 394 ? 20.263 -6.275 -1.264 1.00 94.06 394 ASN A C 1
ATOM 3093 O O . ASN A 1 394 ? 19.694 -5.999 -0.213 1.00 94.06 394 ASN A O 1
ATOM 3097 N N . GLN A 1 395 ? 21.198 -5.485 -1.811 1.00 93.19 395 GLN A N 1
ATOM 3098 C CA . GLN A 1 395 ? 21.580 -4.201 -1.233 1.00 93.19 395 GLN A CA 1
ATOM 3099 C C . GLN A 1 395 ? 20.358 -3.284 -1.145 1.00 93.19 395 GLN A C 1
ATOM 3101 O O . GLN A 1 395 ? 19.894 -3.026 -0.046 1.00 93.19 395 GLN A O 1
ATOM 3106 N N . THR A 1 396 ? 19.788 -2.860 -2.277 1.00 94.00 396 THR A N 1
ATOM 3107 C CA . THR A 1 396 ? 18.676 -1.892 -2.290 1.00 94.00 396 THR A CA 1
ATOM 3108 C C . THR A 1 396 ? 17.469 -2.346 -1.464 1.00 94.00 396 THR A C 1
ATOM 3110 O O . THR A 1 396 ? 16.918 -1.544 -0.714 1.00 94.00 396 THR A O 1
ATOM 3113 N N . ASN A 1 397 ? 17.121 -3.635 -1.510 1.00 95.25 397 ASN A N 1
ATOM 3114 C CA . ASN A 1 397 ? 16.073 -4.225 -0.681 1.00 95.25 397 ASN A CA 1
ATOM 3115 C C . ASN A 1 397 ? 16.364 -4.069 0.819 1.00 95.25 397 ASN A C 1
ATOM 3117 O O . ASN A 1 397 ? 15.551 -3.506 1.546 1.00 95.25 397 ASN A O 1
ATOM 3121 N N . THR A 1 398 ? 17.549 -4.492 1.275 1.00 93.88 398 THR A N 1
ATOM 3122 C CA . THR A 1 398 ? 17.947 -4.395 2.691 1.00 93.88 398 THR A CA 1
ATOM 3123 C C . THR A 1 398 ? 17.871 -2.956 3.197 1.00 93.88 398 THR A C 1
ATOM 3125 O O . THR A 1 398 ? 17.400 -2.708 4.301 1.00 93.88 398 THR A O 1
ATOM 3128 N N . CYS A 1 399 ? 18.302 -1.993 2.386 1.00 92.88 399 CYS A N 1
ATOM 3129 C CA . CYS A 1 399 ? 18.312 -0.585 2.781 1.00 92.88 399 CYS A CA 1
ATOM 3130 C C . CYS A 1 399 ? 16.903 -0.029 2.925 1.00 92.88 399 CYS A C 1
ATOM 3132 O O . CYS A 1 399 ? 16.573 0.605 3.922 1.00 92.88 399 CYS A O 1
ATOM 3134 N N . MET A 1 400 ? 16.053 -0.322 1.944 1.00 94.31 400 MET A N 1
ATOM 3135 C CA . MET A 1 400 ? 14.656 0.093 1.944 1.00 94.31 400 MET A CA 1
ATOM 3136 C C . MET A 1 400 ? 13.891 -0.523 3.121 1.00 94.31 400 MET A C 1
ATOM 3138 O O . MET A 1 400 ? 13.113 0.170 3.774 1.00 94.31 400 MET A O 1
ATOM 3142 N N . GLN A 1 401 ? 14.172 -1.786 3.459 1.00 95.00 401 GLN A N 1
ATOM 3143 C CA . GLN A 1 401 ? 13.594 -2.445 4.632 1.00 95.00 401 GLN A CA 1
ATOM 3144 C C . GLN A 1 401 ? 14.017 -1.822 5.969 1.00 95.00 401 GLN A C 1
ATOM 3146 O O . GLN A 1 401 ? 13.350 -2.011 6.976 1.00 95.00 401 GLN A O 1
ATOM 3151 N N . GLN A 1 402 ? 15.115 -1.073 6.029 1.00 92.19 402 GLN A N 1
ATOM 3152 C CA . GLN A 1 402 ? 15.531 -0.437 7.281 1.00 92.19 402 GLN A CA 1
ATOM 3153 C C . GLN A 1 402 ? 14.820 0.894 7.540 1.00 92.19 402 GLN A C 1
ATOM 3155 O O . GLN A 1 402 ? 14.719 1.308 8.699 1.00 92.19 402 GLN A O 1
ATOM 3160 N N . VAL A 1 403 ? 14.350 1.571 6.485 1.00 93.69 403 VAL A N 1
ATOM 3161 C CA . VAL A 1 403 ? 13.863 2.956 6.580 1.00 93.69 403 VAL A CA 1
ATOM 3162 C C . VAL A 1 403 ? 12.367 3.135 6.316 1.00 93.69 403 VAL A C 1
ATOM 3164 O O . VAL A 1 403 ? 11.782 4.089 6.829 1.00 93.69 403 VAL A O 1
ATOM 3167 N N . MET A 1 404 ? 11.741 2.244 5.544 1.00 94.75 404 MET A N 1
ATOM 3168 C CA . MET A 1 404 ? 10.331 2.376 5.160 1.00 94.75 404 MET A CA 1
ATOM 3169 C C . MET A 1 404 ? 9.391 1.797 6.217 1.00 94.75 404 MET A C 1
ATOM 3171 O O . MET A 1 404 ? 9.556 0.645 6.624 1.00 94.75 404 MET A O 1
ATOM 3175 N N . THR A 1 405 ? 8.343 2.544 6.581 1.00 92.62 405 THR A N 1
ATOM 3176 C CA . THR A 1 405 ? 7.334 2.115 7.577 1.00 92.62 405 THR A CA 1
ATOM 3177 C C . THR A 1 405 ? 6.612 0.832 7.195 1.00 92.62 405 THR A C 1
ATOM 3179 O O . THR A 1 405 ? 6.278 0.030 8.061 1.00 92.62 405 THR A O 1
ATOM 3182 N N . LEU A 1 406 ? 6.387 0.619 5.896 1.00 93.44 406 LEU A N 1
ATOM 3183 C CA . LEU A 1 406 ? 5.702 -0.563 5.371 1.00 93.44 406 LEU A CA 1
ATOM 3184 C C . LEU A 1 406 ? 6.544 -1.843 5.449 1.00 93.44 406 LEU A C 1
ATOM 3186 O O . LEU A 1 406 ? 6.024 -2.929 5.206 1.00 93.44 406 LEU A O 1
ATOM 3190 N N . SER A 1 407 ? 7.843 -1.739 5.731 1.00 95.69 407 SER A N 1
ATOM 3191 C CA . SER A 1 407 ? 8.712 -2.908 5.764 1.00 95.69 407 SER A CA 1
ATOM 3192 C C . SER A 1 407 ? 8.486 -3.737 7.026 1.00 95.69 407 SER A C 1
ATOM 3194 O O . SER A 1 407 ? 8.402 -3.212 8.136 1.00 95.69 407 SER A O 1
ATOM 3196 N N . ARG A 1 408 ? 8.486 -5.064 6.885 1.00 94.94 408 ARG A N 1
ATOM 3197 C CA . ARG A 1 408 ? 8.373 -5.969 8.036 1.00 94.94 408 ARG A CA 1
ATOM 3198 C C . ARG A 1 408 ? 9.442 -5.693 9.093 1.00 94.94 408 ARG A C 1
ATOM 3200 O O . ARG A 1 408 ? 9.143 -5.747 10.279 1.00 94.94 408 ARG A O 1
ATOM 3207 N N . GLN A 1 409 ? 10.672 -5.385 8.681 1.00 93.25 409 GLN A N 1
ATOM 3208 C CA . GLN A 1 409 ? 11.762 -5.102 9.611 1.00 93.25 409 GLN A CA 1
ATOM 3209 C C . GLN A 1 409 ? 11.481 -3.858 10.465 1.00 93.25 409 GLN A C 1
ATOM 3211 O O . GLN A 1 409 ? 11.723 -3.906 11.672 1.00 93.25 409 GLN A O 1
ATOM 3216 N N . SER A 1 410 ? 10.961 -2.770 9.884 1.00 91.19 410 SER A N 1
ATOM 3217 C CA . SER A 1 410 ? 10.562 -1.590 10.661 1.00 91.19 410 SER A CA 1
ATOM 3218 C C . SER A 1 410 ? 9.422 -1.910 11.634 1.00 91.19 410 SER A C 1
ATOM 3220 O O . SER A 1 410 ? 9.525 -1.558 12.807 1.00 91.19 410 SER A O 1
ATOM 3222 N N . ILE A 1 411 ? 8.402 -2.658 11.197 1.00 92.00 411 ILE A N 1
ATOM 3223 C CA . ILE A 1 411 ? 7.260 -3.023 12.056 1.00 92.00 411 ILE A CA 1
ATOM 3224 C C . ILE A 1 411 ? 7.668 -3.987 1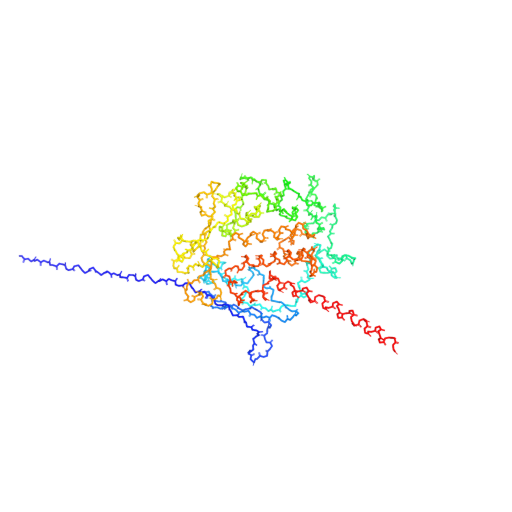3.186 1.00 92.00 411 ILE A C 1
ATOM 3226 O O . ILE A 1 411 ? 7.277 -3.825 14.337 1.00 92.00 411 ILE A O 1
ATOM 3230 N N . ASP A 1 412 ? 8.498 -4.990 12.907 1.00 90.88 412 ASP A N 1
ATOM 3231 C CA . ASP A 1 412 ? 8.991 -5.911 13.938 1.00 90.88 412 ASP A CA 1
ATOM 3232 C C . ASP A 1 412 ? 9.868 -5.188 14.973 1.00 90.88 412 ASP A C 1
ATOM 3234 O O . ASP A 1 412 ? 9.878 -5.549 16.156 1.00 90.88 412 ASP A O 1
ATOM 3238 N N . LYS A 1 413 ? 10.633 -4.181 14.530 1.00 88.81 413 LYS A N 1
ATOM 3239 C CA . LYS A 1 413 ? 11.486 -3.372 15.403 1.00 88.81 413 LYS A CA 1
ATOM 3240 C C . LYS A 1 413 ? 10.651 -2.557 16.385 1.00 88.81 413 LYS A C 1
ATOM 3242 O O . LYS A 1 413 ? 11.016 -2.516 17.562 1.00 88.81 413 LYS A O 1
ATOM 3247 N N . SER A 1 414 ? 9.537 -1.971 15.933 1.00 84.00 414 SER A N 1
ATOM 3248 C CA . SER A 1 414 ? 8.645 -1.217 16.818 1.00 84.00 414 SER A CA 1
ATOM 3249 C C . SER A 1 414 ? 8.077 -2.102 17.933 1.00 84.00 414 SER A C 1
ATOM 3251 O O . SER A 1 414 ? 8.115 -1.739 19.109 1.00 84.00 414 SER A O 1
ATOM 3253 N N . GLN A 1 415 ? 7.699 -3.339 17.610 1.00 81.00 415 GLN A N 1
ATOM 3254 C CA . GLN A 1 415 ? 7.148 -4.277 18.591 1.00 81.00 415 GLN A CA 1
ATOM 3255 C C . GLN A 1 415 ? 8.177 -4.889 19.550 1.00 81.00 415 GLN A C 1
ATOM 3257 O O . GLN A 1 415 ? 7.894 -5.066 20.739 1.00 81.00 415 GLN A O 1
ATOM 3262 N N . ALA A 1 416 ? 9.379 -5.229 19.071 1.00 81.44 416 ALA A N 1
ATOM 3263 C CA . ALA A 1 416 ? 10.419 -5.826 19.916 1.00 81.44 416 ALA A CA 1
ATOM 3264 C C . ALA A 1 416 ? 10.811 -4.904 21.084 1.00 81.44 416 ALA A C 1
ATOM 3266 O O . ALA A 1 416 ? 11.112 -5.368 22.189 1.00 81.44 416 ALA A O 1
ATOM 3267 N N . TYR A 1 417 ? 10.761 -3.593 20.850 1.00 76.12 417 TYR A N 1
ATOM 3268 C CA . TYR A 1 417 ? 11.031 -2.592 21.867 1.00 76.12 417 TYR A CA 1
ATOM 3269 C C . TYR A 1 417 ? 10.015 -2.641 23.022 1.00 76.12 417 TYR A C 1
ATOM 3271 O O . TYR A 1 417 ? 10.429 -2.693 24.185 1.00 76.12 417 TYR A O 1
ATOM 3279 N N . ILE A 1 418 ? 8.716 -2.744 22.716 1.00 70.38 418 ILE A N 1
ATOM 3280 C CA . ILE A 1 418 ? 7.630 -2.834 23.710 1.00 70.38 418 ILE A CA 1
ATOM 3281 C C . ILE A 1 418 ? 7.838 -4.044 24.637 1.00 70.38 418 ILE A C 1
ATOM 3283 O O . ILE A 1 418 ? 7.776 -3.929 25.863 1.00 70.38 418 ILE A O 1
ATOM 3287 N N . ILE A 1 419 ? 8.191 -5.203 24.070 1.00 72.25 419 ILE A N 1
ATOM 3288 C CA . ILE A 1 419 ? 8.450 -6.422 24.854 1.00 72.25 419 ILE A CA 1
ATOM 3289 C C . ILE A 1 419 ? 9.660 -6.224 25.778 1.00 72.25 419 ILE A C 1
ATOM 3291 O O . ILE A 1 419 ? 9.605 -6.589 26.956 1.00 72.25 419 ILE A O 1
ATOM 3295 N N . SER A 1 420 ? 10.738 -5.608 25.285 1.00 74.69 420 SER A N 1
ATOM 3296 C CA . SER A 1 420 ? 11.955 -5.397 26.078 1.00 74.69 420 SER A CA 1
ATOM 3297 C C . SER A 1 420 ? 11.727 -4.516 27.315 1.00 74.69 420 SER A C 1
ATOM 3299 O O . SER A 1 420 ? 12.258 -4.821 28.385 1.00 74.69 420 SER A O 1
ATOM 3301 N N . LEU A 1 421 ? 10.883 -3.481 27.205 1.00 72.06 421 LEU A N 1
ATOM 3302 C CA . LEU A 1 421 ? 10.521 -2.603 28.321 1.00 72.06 421 LEU A CA 1
ATOM 3303 C C . LEU A 1 421 ? 9.726 -3.347 29.401 1.00 72.06 421 LEU A C 1
ATOM 3305 O O . LEU A 1 421 ? 9.989 -3.181 30.598 1.00 72.06 421 LEU A O 1
ATOM 3309 N N . SER A 1 422 ? 8.797 -4.213 28.984 1.00 73.56 422 SER A N 1
ATOM 3310 C CA . SER A 1 422 ? 7.995 -5.017 29.913 1.00 73.56 422 SER A CA 1
ATOM 3311 C C . SER A 1 422 ? 8.861 -5.992 30.724 1.00 73.56 422 SER A C 1
ATOM 3313 O O . SER A 1 422 ? 8.710 -6.097 31.944 1.00 73.56 422 SER A O 1
ATOM 3315 N N . LEU A 1 423 ? 9.846 -6.628 30.077 1.00 79.44 423 LEU A N 1
ATOM 3316 C CA . LEU A 1 423 ? 10.758 -7.571 30.723 1.00 79.44 423 LEU A CA 1
ATOM 3317 C C . LEU A 1 423 ? 11.715 -6.866 31.697 1.00 79.44 423 LEU A C 1
ATOM 3319 O O . LEU A 1 423 ? 11.948 -7.362 32.797 1.00 79.44 423 LEU A O 1
ATOM 3323 N N . GLN A 1 424 ? 12.244 -5.695 31.324 1.00 82.44 424 GLN A N 1
ATOM 3324 C CA . GLN A 1 424 ? 13.110 -4.900 32.204 1.00 82.44 424 GLN A CA 1
ATOM 3325 C C . GLN A 1 424 ? 12.374 -4.445 33.468 1.00 82.44 424 GLN A C 1
ATOM 3327 O O . GLN A 1 424 ? 12.930 -4.524 34.565 1.00 82.44 424 GLN A O 1
ATOM 3332 N N . SER A 1 425 ? 11.113 -4.033 33.327 1.00 80.12 425 SER A N 1
ATOM 3333 C CA . SER A 1 425 ? 10.266 -3.624 34.452 1.00 80.12 425 SER A CA 1
ATOM 3334 C C . SER A 1 425 ? 9.992 -4.795 35.398 1.00 80.12 425 SER A C 1
ATOM 3336 O O . SER A 1 425 ? 10.155 -4.664 36.611 1.00 80.12 425 SER A O 1
ATOM 3338 N N . PHE A 1 426 ? 9.666 -5.970 34.850 1.00 87.69 426 PHE A N 1
ATOM 3339 C CA . PHE A 1 426 ? 9.477 -7.189 35.638 1.00 87.69 426 PHE A CA 1
ATOM 3340 C C . PHE A 1 426 ? 10.751 -7.601 36.390 1.00 87.69 426 PHE A C 1
ATOM 3342 O O . PHE A 1 426 ? 10.695 -7.897 37.583 1.00 87.69 426 PHE A O 1
ATOM 3349 N N . MET A 1 427 ? 11.911 -7.568 35.724 1.00 90.19 427 MET A N 1
ATOM 3350 C CA . MET A 1 427 ? 13.193 -7.902 36.350 1.00 90.19 427 MET A CA 1
ATOM 3351 C C . MET A 1 427 ? 13.567 -6.919 37.463 1.00 90.19 427 MET A C 1
ATOM 3353 O O . MET A 1 427 ? 14.069 -7.355 38.495 1.00 90.19 427 MET A O 1
ATOM 3357 N N . MET A 1 428 ? 13.286 -5.619 37.307 1.00 89.50 428 MET A N 1
ATOM 3358 C CA . MET A 1 428 ? 13.487 -4.653 38.391 1.00 89.50 428 MET A CA 1
ATOM 3359 C C . MET A 1 428 ? 12.600 -4.961 39.598 1.00 89.50 428 MET A C 1
ATOM 3361 O O . MET A 1 428 ? 13.118 -5.029 40.707 1.00 89.50 428 MET A O 1
ATOM 3365 N N . VAL A 1 429 ? 11.303 -5.224 39.394 1.00 91.50 429 VAL A N 1
ATOM 3366 C CA . VAL A 1 429 ? 10.387 -5.598 40.488 1.00 91.50 429 VAL A CA 1
ATOM 3367 C C . VAL A 1 429 ? 10.857 -6.875 41.186 1.00 91.50 429 VAL A C 1
ATOM 3369 O O . VAL A 1 429 ? 10.886 -6.924 42.414 1.00 91.50 429 VAL A O 1
ATOM 3372 N N . LEU A 1 430 ? 11.284 -7.887 40.426 1.00 93.50 430 LEU A N 1
ATOM 3373 C CA . LEU A 1 430 ? 11.808 -9.135 40.978 1.00 93.50 430 LEU A CA 1
ATOM 3374 C C . LEU A 1 430 ? 13.075 -8.900 41.813 1.00 93.50 430 LEU A C 1
ATOM 3376 O O . LEU A 1 430 ? 13.178 -9.417 42.922 1.00 93.50 430 LEU A O 1
ATOM 3380 N N . VAL A 1 431 ? 14.018 -8.094 41.316 1.00 95.19 431 VAL A N 1
ATOM 3381 C CA . VAL A 1 431 ? 15.240 -7.733 42.051 1.00 95.19 431 VAL A CA 1
ATOM 3382 C C . VAL A 1 431 ? 14.903 -6.953 43.322 1.00 95.19 431 VAL A C 1
ATOM 3384 O O . VAL A 1 431 ? 15.466 -7.246 44.372 1.00 95.19 431 VAL A O 1
ATOM 3387 N N . THR A 1 432 ? 13.960 -6.009 43.274 1.00 94.12 432 THR A N 1
ATOM 3388 C CA . THR A 1 432 ? 13.512 -5.277 44.468 1.00 94.12 432 THR A CA 1
ATOM 3389 C C . THR A 1 432 ? 12.860 -6.208 45.491 1.00 94.12 432 THR A C 1
ATOM 3391 O O . THR A 1 432 ? 13.164 -6.105 46.675 1.00 94.12 432 THR A O 1
ATOM 3394 N N . LEU A 1 433 ? 12.021 -7.155 45.059 1.00 94.19 433 LEU A N 1
ATOM 3395 C CA . LEU A 1 433 ? 11.412 -8.149 45.950 1.00 94.19 433 LEU A CA 1
ATOM 3396 C C . LEU A 1 433 ? 12.457 -9.071 46.586 1.00 94.19 433 LEU A C 1
ATOM 3398 O O . LEU A 1 433 ? 12.361 -9.355 47.777 1.00 94.19 433 LEU A O 1
ATOM 3402 N N . LEU A 1 434 ? 13.466 -9.499 45.822 1.00 95.25 434 LEU A N 1
ATOM 3403 C CA . LEU A 1 434 ? 14.575 -10.294 46.349 1.00 95.25 434 LEU A CA 1
ATOM 3404 C C . LEU A 1 434 ? 15.395 -9.498 47.370 1.00 95.25 434 LEU A C 1
ATOM 3406 O O . LEU A 1 434 ? 15.714 -10.029 48.424 1.00 95.25 434 LEU A O 1
ATOM 3410 N N . LEU A 1 435 ? 15.680 -8.220 47.107 1.00 94.06 435 LEU A N 1
ATOM 3411 C CA . LEU A 1 435 ? 16.409 -7.352 48.038 1.00 94.06 435 LEU A CA 1
ATOM 3412 C C . LEU A 1 435 ? 15.639 -7.044 49.330 1.00 94.06 435 LEU A C 1
ATOM 3414 O O . LEU A 1 435 ? 16.273 -6.737 50.325 1.00 94.06 435 LEU A O 1
ATOM 3418 N N . ILE A 1 436 ? 14.305 -7.118 49.335 1.00 95.56 436 ILE A N 1
ATOM 3419 C CA . ILE A 1 436 ? 13.487 -6.948 50.553 1.00 95.56 436 ILE A CA 1
ATOM 3420 C C . ILE A 1 436 ? 13.514 -8.210 51.437 1.00 95.56 436 ILE A C 1
ATOM 3422 O O . ILE A 1 436 ? 13.221 -8.136 52.629 1.00 95.56 436 ILE A O 1
ATOM 3426 N N . GLN A 1 437 ? 13.832 -9.376 50.869 1.00 90.25 437 GLN A N 1
ATOM 3427 C CA . GLN A 1 437 ? 13.888 -10.648 51.601 1.00 90.25 437 GLN A CA 1
ATOM 3428 C C . GLN A 1 437 ? 15.239 -10.912 52.285 1.00 90.25 437 GLN A C 1
ATOM 3430 O O . GLN A 1 437 ? 15.317 -11.826 53.109 1.00 90.25 437 GLN A O 1
ATOM 3435 N N . TYR A 1 438 ? 16.270 -10.131 51.953 1.00 85.38 438 TYR A N 1
ATOM 3436 C CA . TYR A 1 438 ? 17.586 -10.137 52.599 1.00 85.38 438 TYR A CA 1
ATOM 3437 C C . TYR A 1 438 ? 17.722 -8.939 53.534 1.00 85.38 438 TYR A C 1
ATOM 3439 O O . TYR A 1 438 ? 18.354 -9.118 54.601 1.00 85.38 438 TYR A O 1
#